Protein AF-0000000069709631 (afdb_homodimer)

Radius of gyration: 25.44 Å; Cα contacts (8 Å, |Δi|>4): 1699; chains: 2; bounding box: 48×80×59 Å

Solvent-accessible surface area (backbone atoms only — not comparable to full-atom values): 30606 Å² total; per-residue (Å²): 88,79,43,69,60,50,71,66,53,38,58,74,42,42,59,79,43,35,34,27,90,60,89,44,51,76,35,47,58,47,75,59,43,66,39,18,32,32,56,48,92,55,56,32,42,28,38,16,43,42,74,40,74,80,54,88,61,63,52,24,42,49,39,53,31,56,21,34,26,36,25,10,28,28,32,19,50,45,40,39,26,36,42,35,40,37,31,21,30,87,48,73,77,49,59,57,54,39,52,39,30,49,34,34,16,54,44,22,40,74,66,56,20,23,48,33,38,47,43,52,30,31,35,65,59,37,88,54,55,34,38,40,29,35,22,31,23,52,18,95,50,79,26,45,30,46,39,45,48,66,62,16,30,32,36,39,29,71,31,44,11,35,39,34,30,17,46,43,30,57,79,37,35,68,60,37,45,74,60,67,52,52,67,68,48,34,55,56,24,40,53,32,64,78,49,32,56,30,53,71,60,27,70,48,37,44,91,62,36,36,10,24,40,50,15,31,76,10,0,44,54,26,33,50,40,28,33,16,58,41,26,61,23,12,34,45,31,42,64,89,46,52,47,64,50,69,49,35,53,53,55,23,59,58,68,74,38,56,49,48,25,18,31,6,36,25,18,41,39,31,24,27,47,62,90,45,46,66,60,38,53,49,44,30,46,75,69,73,38,55,66,36,75,24,34,37,33,34,70,58,57,90,47,31,26,26,50,64,90,47,75,41,79,65,87,56,72,38,53,60,56,63,77,78,101,88,79,44,69,61,51,72,67,54,39,58,74,40,41,61,80,40,34,35,27,90,59,89,45,50,74,36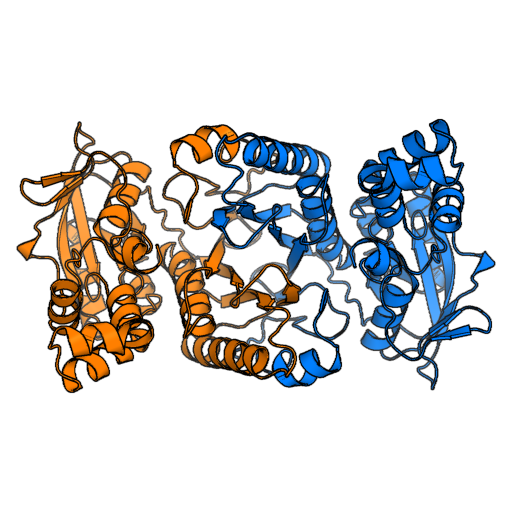,46,57,47,75,60,43,67,39,18,31,31,55,48,90,55,56,31,42,28,39,15,42,44,72,40,74,80,53,86,60,62,51,24,44,49,40,54,32,56,21,35,26,39,25,8,29,27,34,20,50,47,41,40,27,34,42,36,41,39,32,22,29,85,48,75,77,48,58,59,54,39,52,38,30,48,33,34,17,54,45,22,40,75,66,56,20,24,46,33,38,47,44,51,29,32,34,65,58,36,88,53,55,35,38,40,28,34,22,29,23,52,18,95,50,79,26,45,29,46,39,46,47,65,62,17,30,32,35,38,30,70,29,42,12,35,38,33,30,17,46,43,30,57,79,37,34,66,59,38,45,74,59,66,50,51,66,68,48,35,54,57,24,39,54,33,66,78,49,32,56,29,54,71,60,26,72,48,38,45,90,62,34,37,11,24,40,50,16,32,75,9,0,42,53,25,32,52,41,29,34,17,59,41,26,62,24,12,34,44,32,42,64,88,45,52,49,64,52,68,50,35,53,55,56,23,59,59,69,74,39,55,51,46,24,20,32,6,36,25,18,39,38,32,24,26,47,63,92,44,46,66,59,38,54,49,43,30,47,74,70,72,38,55,66,33,75,25,32,36,32,35,69,57,59,91,46,30,26,26,50,65,89,46,72,42,78,65,86,54,73,38,54,60,56,61,78,78,99

Secondary structure (DSSP, 8-state):
--EEPPHHHHHHHTTT--BS--TTEEE-SBTTB-SEEEE-SSSEEEEEEEEE-S-SS-HHHHHHHHHHHHHHTTT-EEEEEEEEEEEETT-TTSHHHHHHHHHHHHHHHHHT-EEEEEEEEEETT-SS-EEEEEEEEEESS---GGG--TTPEEEEES-S-HHHHHHHHHHTHHHHHHTT--HHHHHHHHGGGGG---HHHHHHHTTT-SEEE---TTHHHHHHHHHHHHHTEEEEE-GGGS---HHHHHHHHHTT--GGGS--TT--EEEE-GGGHHHHHHHHHHTT--EEEEEEEEE--S-SEEETTEEE-S----GGGGGT-/--EEPPHHHHHHHTTT--BS--TTEEE-SBTTB-SEEEE-SSSEEEEEEEEE-S-SS-HHHHHHHHHHHHHHTTT-EEEEEEEEEEEETT-TTSHHHHHHHHHHHHHHHHHT-EEEEEEEEEETT-SS-EEEEEEEEEESS---GGG--TTPEEEEES-S-HHHHHHHHHHTHHHHHHTT--HHHHHHHHGGGGG---HHHHHHHTTT-SEEE---TTHHHHHHHHHHHHHTEEEEE-GGGS---HHHHHHHHHTT--GGGS--TT--EEEE-GGGHHHHHHHHHHTT--EEEEEEEEE--S-SEEETTEEE-S----GGGGGT-

InterPro domains:
  IPR010918 PurM-like, C-terminal domain [PF02769] (150-303)
  IPR011854 Carbamoyl dehydratase HypE [PIRSF005644] (3-321)
  IPR011854 Carbamoyl dehydratase HypE [PTHR30303] (3-320)
  IPR016188 PurM-like, N-terminal domain [PF00586] (32-138)
  IPR036676 PurM-like, C-terminal domain superfamily [G3DSA:3.90.650.10] (144-320)
  IPR036676 PurM-like, C-terminal domain superfamily [SSF56042] (145-318)
  IPR036921 PurM-like, N-terminal domain superfamily [G3DSA:3.30.1330.10] (1-141)
  IPR036921 PurM-like, N-terminal domain superfamily [SSF55326] (3-140)

Structure (mmCIF, N/CA/C/O backbone):
data_AF-0000000069709631-model_v1
#
loop_
_entity.id
_entity.type
_entity.pdbx_description
1 polymer 'Thiamine-monophosphate kinase'
#
loop_
_atom_site.group_PDB
_atom_site.id
_atom_site.type_symbol
_atom_site.label_atom_id
_atom_site.label_alt_id
_atom_site.label_comp_id
_atom_site.label_asym_id
_atom_site.label_entity_id
_atom_site.label_seq_id
_atom_site.pdbx_PDB_ins_code
_atom_site.Cartn_x
_atom_site.Cartn_y
_atom_site.Cartn_z
_atom_site.occupancy
_atom_site.B_iso_or_equiv
_atom_site.auth_seq_id
_atom_site.auth_comp_id
_atom_site.auth_asym_id
_atom_site.auth_atom_id
_atom_site.pdbx_PDB_model_num
ATOM 1 N N . MET A 1 1 ? 21.359 -9.172 1.857 1 68.81 1 MET A N 1
ATOM 2 C CA . MET A 1 1 ? 20.234 -10.109 1.767 1 68.81 1 MET A CA 1
ATOM 3 C C . MET A 1 1 ? 19.125 -9.547 0.902 1 68.81 1 MET A C 1
ATOM 5 O O . MET A 1 1 ? 18.906 -8.328 0.87 1 68.81 1 MET A O 1
ATOM 9 N N . ILE A 1 2 ? 18.516 -10.547 0.019 1 76.19 2 ILE A N 1
ATOM 10 C CA . ILE A 1 2 ? 17.438 -10.141 -0.883 1 76.19 2 ILE A CA 1
ATOM 11 C C . ILE A 1 2 ? 16.203 -11.008 -0.634 1 76.19 2 ILE A C 1
ATOM 13 O O . ILE A 1 2 ? 16.312 -12.195 -0.335 1 76.19 2 ILE A O 1
ATOM 17 N N . GLY A 1 3 ? 15.156 -10.289 -0.589 1 77.94 3 GLY A N 1
ATOM 18 C CA . GLY A 1 3 ? 13.922 -11.062 -0.596 1 77.94 3 GLY A CA 1
ATOM 19 C C . GLY A 1 3 ? 13.172 -10.992 0.719 1 77.94 3 GLY A C 1
ATOM 20 O O . GLY A 1 3 ? 13.422 -10.102 1.537 1 77.94 3 GLY A O 1
ATOM 21 N N . LYS A 1 4 ? 12.273 -11.93 0.956 1 85.12 4 LYS A N 1
ATOM 22 C CA . LYS A 1 4 ? 11.312 -11.922 2.059 1 85.12 4 LYS A CA 1
ATOM 23 C C . LYS A 1 4 ? 12.008 -12.18 3.393 1 85.12 4 LYS A C 1
ATOM 25 O O . LYS A 1 4 ? 12.953 -12.969 3.467 1 85.12 4 LYS A O 1
ATOM 30 N N . VAL A 1 5 ? 11.531 -11.484 4.41 1 88.19 5 VAL A N 1
ATOM 31 C CA . VAL A 1 5 ? 11.875 -11.828 5.785 1 88.19 5 VAL A CA 1
ATOM 32 C C . VAL A 1 5 ? 11.5 -13.273 6.07 1 88.19 5 VAL A C 1
ATOM 34 O O . VAL A 1 5 ? 10.461 -13.758 5.602 1 88.19 5 VAL A O 1
ATOM 37 N N . SER A 1 6 ? 12.281 -13.977 6.871 1 87.25 6 SER A N 1
ATOM 38 C CA . SER A 1 6 ? 12.062 -15.398 7.129 1 87.25 6 SER A CA 1
ATOM 39 C C . SER A 1 6 ? 10.75 -15.625 7.875 1 87.25 6 SER A C 1
ATOM 41 O O . SER A 1 6 ? 10.297 -14.75 8.617 1 87.25 6 SER A O 1
ATOM 43 N N . PRO A 1 7 ? 10.18 -16.859 7.676 1 88.56 7 PRO A N 1
ATOM 44 C CA . PRO A 1 7 ? 8.961 -17.188 8.43 1 88.56 7 PRO A CA 1
ATOM 45 C C . PRO A 1 7 ? 9.156 -17.078 9.938 1 88.56 7 PRO A C 1
ATOM 47 O O . PRO A 1 7 ? 8.242 -16.672 10.656 1 88.56 7 PRO A O 1
ATOM 50 N N . GLU A 1 8 ? 10.289 -17.422 10.391 1 89 8 GLU A N 1
ATOM 51 C CA . GLU A 1 8 ? 10.586 -17.344 11.82 1 89 8 GLU A CA 1
ATOM 52 C C . GLU A 1 8 ? 10.562 -15.898 12.305 1 89 8 GLU A C 1
ATOM 54 O O . GLU A 1 8 ? 9.984 -15.594 13.352 1 89 8 GLU A O 1
ATOM 59 N N . ASP A 1 9 ? 11.195 -15.062 11.547 1 90.62 9 ASP A N 1
ATOM 60 C CA . ASP A 1 9 ? 11.219 -13.648 11.906 1 90.62 9 ASP A CA 1
ATOM 61 C C . ASP A 1 9 ? 9.82 -13.039 11.812 1 90.62 9 ASP A C 1
ATOM 63 O O . ASP A 1 9 ? 9.461 -12.188 12.625 1 90.62 9 ASP A O 1
ATOM 67 N N . LEU A 1 10 ? 9.062 -13.43 10.82 1 92.19 10 LEU A N 1
ATOM 68 C CA . LEU A 1 10 ? 7.684 -12.953 10.711 1 92.19 10 LEU A CA 1
ATOM 69 C C . LEU A 1 10 ? 6.875 -13.344 11.938 1 92.19 10 LEU A C 1
ATOM 71 O O . LEU A 1 10 ? 6.156 -12.516 12.508 1 92.19 10 LEU A O 1
ATOM 75 N N . ALA A 1 11 ? 7.008 -14.555 12.32 1 90.69 11 ALA A N 1
ATOM 76 C CA . ALA A 1 11 ? 6.285 -15.055 13.484 1 90.69 11 ALA A CA 1
ATOM 77 C C . ALA A 1 11 ? 6.695 -14.297 14.75 1 90.69 11 ALA A C 1
ATOM 79 O O . ALA A 1 11 ? 5.848 -13.961 15.578 1 90.69 11 ALA A O 1
ATOM 80 N N . ALA A 1 12 ? 7.934 -13.984 14.859 1 90.25 12 ALA A N 1
ATOM 81 C CA . ALA A 1 12 ? 8.492 -13.383 16.062 1 90.25 12 ALA A CA 1
ATOM 82 C C . ALA A 1 12 ? 8.188 -11.891 16.125 1 90.25 12 ALA A C 1
ATOM 84 O O . ALA A 1 12 ? 7.973 -11.336 17.203 1 90.25 12 ALA A O 1
ATOM 85 N N . HIS A 1 13 ? 8.141 -11.273 14.938 1 91.88 13 HIS A N 1
ATOM 86 C CA . HIS A 1 13 ? 8.234 -9.82 14.977 1 91.88 13 HIS A CA 1
ATOM 87 C C . HIS A 1 13 ? 7.055 -9.172 14.266 1 91.88 13 HIS A C 1
ATOM 89 O O . HIS A 1 13 ? 6.855 -7.957 14.359 1 91.88 13 HIS A O 1
ATOM 95 N N . VAL A 1 14 ? 6.25 -9.922 13.562 1 92.88 14 VAL A N 1
ATOM 96 C CA . VAL A 1 14 ? 5.262 -9.281 12.703 1 92.88 14 VAL A CA 1
ATOM 97 C C . VAL A 1 14 ? 3.861 -9.766 13.07 1 92.88 14 VAL A C 1
ATOM 99 O O . VAL A 1 14 ? 2.99 -8.969 13.422 1 92.88 14 VAL A O 1
ATOM 102 N N . PHE A 1 15 ? 3.586 -11.062 13.148 1 92.62 15 PHE A N 1
ATOM 103 C CA . PHE A 1 15 ? 2.248 -11.633 13.242 1 92.62 15 PHE A CA 1
ATOM 104 C C . PHE A 1 15 ? 1.623 -11.336 14.602 1 92.62 15 PHE A C 1
ATOM 106 O O . PHE A 1 15 ? 0.398 -11.297 14.727 1 92.62 15 PHE A O 1
ATOM 113 N N . GLY A 1 16 ? 2.357 -11.062 15.57 1 92 16 GLY A N 1
ATOM 114 C CA . GLY A 1 16 ? 1.838 -10.734 16.891 1 92 16 GLY A CA 1
ATOM 115 C C . GLY A 1 16 ? 1.709 -9.234 17.125 1 92 16 GLY A C 1
ATOM 116 O O . GLY A 1 16 ? 1.274 -8.805 18.203 1 92 16 GLY A O 1
ATOM 117 N N . LYS A 1 17 ? 2.059 -8.438 16.203 1 96.25 17 LYS A N 1
ATOM 118 C CA . LYS A 1 17 ? 2.061 -6.984 16.328 1 96.25 17 LYS A CA 1
ATOM 119 C C . LYS A 1 17 ? 1.151 -6.352 15.273 1 96.25 17 LYS A C 1
ATOM 121 O O . LYS A 1 17 ? 1.63 -5.723 14.328 1 96.25 17 LYS A O 1
ATOM 126 N N . THR A 1 18 ? -0.168 -6.48 15.547 1 97.5 18 THR A N 1
ATOM 127 C CA . THR A 1 18 ? -1.117 -6.09 14.508 1 97.5 18 THR A CA 1
ATOM 128 C C . THR A 1 18 ? -1.997 -4.941 14.984 1 97.5 18 THR A C 1
ATOM 130 O O . THR A 1 18 ? -3.004 -4.617 14.352 1 97.5 18 THR A O 1
ATOM 133 N N . GLY A 1 19 ? -1.64 -4.297 16.094 1 98.44 19 GLY A N 1
ATOM 134 C CA . GLY A 1 19 ? -2.393 -3.146 16.562 1 98.44 19 GLY A CA 1
ATOM 135 C C . GLY A 1 19 ? -3.607 -3.531 17.391 1 98.44 19 GLY A C 1
ATOM 136 O O . GLY A 1 19 ? -3.561 -4.492 18.156 1 98.44 19 GLY A O 1
ATOM 137 N N . ALA A 1 20 ? -4.672 -2.783 17.359 1 98.31 20 ALA A N 1
ATOM 138 C CA . ALA A 1 20 ? -5.883 -2.992 18.156 1 98.31 20 ALA A CA 1
ATOM 139 C C . ALA A 1 20 ? -6.688 -4.176 17.625 1 98.31 20 ALA A C 1
ATOM 141 O O . ALA A 1 20 ? -6.758 -4.395 16.422 1 98.31 20 ALA A O 1
ATOM 142 N N . PRO A 1 21 ? -7.324 -4.941 18.516 1 96.75 21 PRO A N 1
ATOM 143 C CA . PRO A 1 21 ? -8.195 -6.023 18.047 1 96.75 21 PRO A CA 1
ATOM 144 C C . PRO A 1 21 ? -9.422 -5.516 17.297 1 96.75 21 PRO A C 1
ATOM 146 O O . PRO A 1 21 ? -9.922 -4.43 17.594 1 96.75 21 PRO A O 1
ATOM 149 N N . ASP A 1 22 ? -9.836 -6.238 16.375 1 97.75 22 ASP A N 1
ATOM 150 C CA . ASP A 1 22 ? -11.008 -5.902 15.562 1 97.75 22 ASP A CA 1
ATOM 151 C C . ASP A 1 22 ? -11.773 -7.164 15.156 1 97.75 22 ASP A C 1
ATOM 153 O O . ASP A 1 22 ? -11.289 -7.949 14.344 1 97.75 22 ASP A O 1
ATOM 157 N N . ASP A 1 23 ? -12.984 -7.293 15.555 1 97.44 23 ASP A N 1
ATOM 158 C CA . ASP A 1 23 ? -13.797 -8.492 15.336 1 97.44 23 ASP A CA 1
ATOM 159 C C . ASP A 1 23 ? -14.242 -8.602 13.883 1 97.44 23 ASP A C 1
ATOM 161 O O . ASP A 1 23 ? -14.688 -9.656 13.445 1 97.44 23 ASP A O 1
ATOM 165 N N . SER A 1 24 ? -14.125 -7.496 13.164 1 97.75 24 SER A N 1
ATOM 166 C CA . SER A 1 24 ? -14.547 -7.531 11.773 1 97.75 24 SER A CA 1
ATOM 167 C C . SER A 1 24 ? -13.523 -8.242 10.898 1 97.75 24 SER A C 1
ATOM 169 O O . SER A 1 24 ? -13.805 -8.594 9.75 1 97.75 24 SER A O 1
ATOM 171 N N . VAL A 1 25 ? -12.344 -8.461 11.414 1 98.25 25 VAL A N 1
ATOM 172 C CA . VAL A 1 25 ? -11.297 -9.125 10.641 1 98.25 25 VAL A CA 1
ATOM 173 C C . VAL A 1 25 ? -11.531 -10.633 10.641 1 98.25 25 VAL A C 1
ATOM 175 O O . VAL A 1 25 ? -11.375 -11.297 11.664 1 98.25 25 VAL A O 1
ATOM 178 N N . ILE A 1 26 ? -11.906 -11.141 9.484 1 98.06 26 ILE A N 1
ATOM 179 C CA . ILE A 1 26 ? -12.172 -12.562 9.281 1 98.06 26 ILE A CA 1
ATOM 180 C C . ILE A 1 26 ? -10.852 -13.312 9.125 1 98.06 26 ILE A C 1
ATOM 182 O O . ILE A 1 26 ? -10.656 -14.367 9.742 1 98.06 26 ILE A O 1
ATOM 186 N N . GLN A 1 27 ? -9.969 -12.836 8.336 1 97.62 27 GLN A N 1
ATOM 187 C CA . GLN A 1 27 ? -8.625 -13.344 8.086 1 97.62 27 GLN A CA 1
ATOM 188 C C . GLN A 1 27 ? -7.594 -12.219 8.172 1 97.62 27 GLN A C 1
ATOM 190 O O . GLN A 1 27 ? -7.676 -11.234 7.441 1 97.62 27 GLN A O 1
ATOM 195 N N . GLY A 1 28 ? -6.746 -12.273 9.133 1 96.75 28 GLY A N 1
ATOM 196 C CA . GLY A 1 28 ? -5.641 -11.344 9.273 1 96.75 28 GLY A CA 1
ATOM 197 C C . GLY A 1 28 ? -4.297 -11.953 8.914 1 96.75 28 GLY A C 1
ATOM 198 O O . GLY A 1 28 ? -4.238 -12.992 8.258 1 96.75 28 GLY A O 1
ATOM 199 N N . PRO A 1 29 ? -3.238 -11.297 9.281 1 95.75 29 PRO A N 1
ATOM 200 C CA . PRO A 1 29 ? -1.898 -11.773 8.93 1 95.75 29 PRO A CA 1
ATOM 201 C C . PRO A 1 29 ? -1.605 -13.164 9.492 1 95.75 29 PRO A C 1
ATOM 203 O O . PRO A 1 29 ? -1.819 -13.414 10.68 1 95.75 29 PRO A O 1
ATOM 206 N N . ALA A 1 30 ? -1.134 -13.984 8.641 1 94.75 30 ALA A N 1
ATOM 207 C CA . ALA A 1 30 ? -0.712 -15.336 8.992 1 94.75 30 ALA A CA 1
ATOM 208 C C . ALA A 1 30 ? 0.168 -15.938 7.906 1 94.75 30 ALA A C 1
ATOM 210 O O . ALA A 1 30 ? 0.122 -15.508 6.75 1 94.75 30 ALA A O 1
ATOM 211 N N . TYR A 1 31 ? 0.958 -16.953 8.297 1 93.62 31 TYR A N 1
ATOM 212 C CA . TYR A 1 31 ? 1.843 -17.594 7.328 1 93.62 31 TYR A CA 1
ATOM 213 C C . TYR A 1 31 ? 1.046 -18.219 6.191 1 93.62 31 TYR A C 1
ATOM 215 O O . TYR A 1 31 ? 0.095 -18.969 6.426 1 93.62 31 TYR A O 1
ATOM 223 N N . GLY A 1 32 ? 1.373 -17.859 5.016 1 92.62 32 GLY A N 1
ATOM 224 C CA . GLY A 1 32 ? 0.748 -18.406 3.828 1 92.62 32 GLY A CA 1
ATOM 225 C C . GLY A 1 32 ? -0.495 -17.656 3.396 1 92.62 32 GLY A C 1
ATOM 226 O O . GLY A 1 32 ? -0.993 -17.844 2.285 1 92.62 32 GLY A O 1
ATOM 227 N N . GLU A 1 33 ? -1.046 -16.828 4.25 1 94.62 33 GLU A N 1
ATOM 228 C CA . GLU A 1 33 ? -2.227 -16.031 3.928 1 94.62 33 GLU A CA 1
ATOM 229 C C . GLU A 1 33 ? -1.837 -14.711 3.289 1 94.62 33 GLU A C 1
ATOM 231 O O . GLU A 1 33 ? -1.306 -13.82 3.961 1 94.62 33 GLU A O 1
ATOM 236 N N . ASP A 1 34 ? -2.191 -14.508 2.025 1 93.56 34 ASP A N 1
ATOM 237 C CA . ASP A 1 34 ? -1.644 -13.398 1.253 1 93.56 34 ASP A CA 1
ATOM 238 C C . ASP A 1 34 ? -2.668 -12.273 1.103 1 93.56 34 ASP A C 1
ATOM 240 O O . ASP A 1 34 ? -2.412 -11.281 0.419 1 93.56 34 ASP A O 1
ATOM 244 N N . ALA A 1 35 ? -3.844 -12.484 1.613 1 97.56 35 ALA A N 1
ATOM 245 C CA . ALA A 1 35 ? -4.871 -11.445 1.605 1 97.56 35 ALA A CA 1
ATOM 246 C C . ALA A 1 35 ? -5.633 -11.414 2.928 1 97.56 35 ALA A C 1
ATOM 248 O O . ALA A 1 35 ? -5.746 -12.438 3.607 1 97.56 35 ALA A O 1
ATOM 249 N N . ALA A 1 36 ? -6.07 -10.297 3.277 1 98.38 36 ALA A N 1
ATOM 250 C CA . ALA A 1 36 ? -6.953 -10.141 4.43 1 98.38 36 ALA A CA 1
ATOM 251 C C . ALA A 1 36 ? -8.422 -10.18 4.004 1 98.38 36 ALA A C 1
ATOM 253 O O . ALA A 1 36 ? -8.75 -9.836 2.865 1 98.38 36 ALA A O 1
ATOM 254 N N . ALA A 1 37 ? -9.25 -10.625 4.852 1 98.75 37 ALA A N 1
ATOM 255 C CA . ALA A 1 37 ? -10.695 -10.562 4.688 1 98.75 37 ALA A CA 1
ATOM 256 C C . ALA A 1 37 ? -11.352 -9.82 5.852 1 98.75 37 ALA A C 1
ATOM 258 O O . ALA A 1 37 ? -11.086 -10.125 7.02 1 98.75 37 ALA A O 1
ATOM 259 N N . ILE A 1 38 ? -12.148 -8.836 5.551 1 98.81 38 ILE A N 1
ATOM 260 C CA . ILE A 1 38 ? -12.766 -7.961 6.539 1 98.81 38 ILE A CA 1
ATOM 261 C C . ILE A 1 38 ? -14.281 -7.926 6.32 1 98.81 38 ILE A C 1
ATOM 263 O O . ILE A 1 38 ? -14.742 -7.656 5.211 1 98.81 38 ILE A O 1
ATOM 267 N N . ALA A 1 39 ? -15 -8.219 7.383 1 98.31 39 ALA A N 1
ATOM 268 C CA . ALA A 1 39 ? -16.453 -8.023 7.309 1 98.31 39 ALA A CA 1
ATOM 269 C C . ALA A 1 39 ? -16.812 -6.543 7.289 1 98.31 39 ALA A C 1
ATOM 271 O O . ALA A 1 39 ? -16.406 -5.789 8.18 1 98.31 39 ALA A O 1
ATOM 272 N N . VAL A 1 40 ? -17.469 -6.074 6.273 1 97.12 40 VAL A N 1
ATOM 273 C CA . VAL A 1 40 ? -18 -4.719 6.195 1 97.12 40 VAL A CA 1
ATOM 274 C C . VAL A 1 40 ? -19.531 -4.758 6.289 1 97.12 40 VAL A C 1
ATOM 276 O O . VAL A 1 40 ? -20.125 -5.836 6.352 1 97.12 40 VAL A O 1
ATOM 279 N N . PRO A 1 41 ? -20.188 -3.596 6.379 1 94.31 41 PRO A N 1
ATOM 280 C CA . PRO A 1 41 ? -21.625 -3.623 6.676 1 94.31 41 PRO A CA 1
ATOM 281 C C . PRO A 1 41 ? -22.406 -4.566 5.762 1 94.31 41 PRO A C 1
ATOM 283 O O . PRO A 1 41 ? -23.312 -5.27 6.215 1 94.31 41 PRO A O 1
ATOM 286 N N . GLU A 1 42 ? -22.094 -4.586 4.461 1 94.81 42 GLU A N 1
ATOM 287 C CA . GLU A 1 42 ? -22.672 -5.559 3.535 1 94.81 42 GLU A CA 1
ATOM 288 C C . GLU A 1 42 ? -21.578 -6.219 2.689 1 94.81 42 GLU A C 1
ATOM 290 O O . GLU A 1 42 ? -21.109 -5.629 1.721 1 94.81 42 GLU A O 1
ATOM 295 N N . GLY A 1 43 ? -21.219 -7.461 3.104 1 95.5 43 GLY A N 1
ATOM 296 C CA . GLY A 1 43 ? -20.266 -8.227 2.32 1 95.5 43 GLY A CA 1
ATOM 297 C C . GLY A 1 43 ? -18.922 -8.375 3 1 95.5 43 GLY A C 1
ATOM 298 O O . GLY A 1 43 ? -18.781 -8.078 4.188 1 95.5 43 GLY A O 1
ATOM 299 N N . THR A 1 44 ? -17.953 -8.977 2.266 1 98.38 44 THR A N 1
ATOM 300 C CA . THR A 1 44 ? -16.578 -9.211 2.719 1 98.38 44 THR A CA 1
ATOM 301 C C . THR A 1 44 ? -15.586 -8.492 1.818 1 98.38 44 THR A C 1
ATOM 303 O O . THR A 1 44 ? -15.531 -8.742 0.612 1 98.38 44 THR A O 1
ATOM 306 N N . LEU A 1 45 ? -14.875 -7.52 2.412 1 98.81 45 LEU A N 1
ATOM 307 C CA . LEU A 1 45 ? -13.797 -6.832 1.719 1 98.81 45 LEU A CA 1
ATOM 308 C C . LEU A 1 45 ? -12.5 -7.629 1.809 1 98.81 45 LEU A C 1
ATOM 310 O O . LEU A 1 45 ? -12.07 -8 2.902 1 98.81 45 LEU A O 1
ATOM 314 N N . VAL A 1 46 ? -11.906 -7.957 0.685 1 98.88 46 VAL A N 1
ATOM 315 C CA . VAL A 1 46 ? -10.617 -8.633 0.626 1 98.88 46 VAL A CA 1
ATOM 316 C C . VAL A 1 46 ? -9.539 -7.652 0.184 1 98.88 46 VAL A C 1
ATOM 318 O O . VAL A 1 46 ? -9.75 -6.863 -0.74 1 98.88 46 VAL A O 1
ATOM 321 N N . VAL A 1 47 ? -8.375 -7.672 0.858 1 98.81 47 VAL A N 1
ATOM 322 C CA . VAL A 1 47 ? -7.312 -6.707 0.59 1 98.81 47 VAL A CA 1
ATOM 323 C C . VAL A 1 47 ? -5.969 -7.426 0.524 1 98.81 47 VAL A C 1
ATOM 325 O O . VAL A 1 47 ? -5.684 -8.305 1.345 1 98.81 47 VAL A O 1
ATOM 328 N N . ASN A 1 48 ? -5.184 -7.07 -0.463 1 98.31 48 ASN A N 1
ATOM 329 C CA . ASN A 1 48 ? -3.807 -7.539 -0.591 1 98.31 48 ASN A CA 1
ATOM 330 C C . ASN A 1 48 ? -2.848 -6.391 -0.887 1 98.31 48 ASN A C 1
ATOM 332 O O . ASN A 1 48 ? -3.195 -5.457 -1.613 1 98.31 48 ASN A O 1
ATOM 336 N N . SER A 1 49 ? -1.671 -6.434 -0.325 1 97.88 49 SER A N 1
ATOM 337 C CA . SER A 1 49 ? -0.581 -5.547 -0.719 1 97.88 49 SER A CA 1
ATOM 338 C C . SER A 1 49 ? 0.674 -6.336 -1.073 1 97.88 49 SER A C 1
ATOM 340 O O . SER A 1 49 ? 1.064 -7.25 -0.344 1 97.88 49 SER A O 1
ATOM 342 N N . ASP A 1 50 ? 1.25 -6.004 -2.197 1 96.19 50 ASP A N 1
ATOM 343 C CA . ASP A 1 50 ? 2.453 -6.695 -2.652 1 96.19 50 ASP A CA 1
ATOM 344 C C . ASP A 1 50 ? 3.422 -5.727 -3.326 1 96.19 50 ASP A C 1
ATOM 346 O O . ASP A 1 50 ? 3 -4.816 -4.047 1 96.19 50 ASP A O 1
ATOM 350 N N . PRO A 1 51 ? 4.711 -5.957 -3.133 1 95.44 51 PRO A N 1
ATOM 351 C CA . PRO A 1 51 ? 5.719 -5.145 -3.816 1 95.44 51 PRO A CA 1
ATOM 352 C C . PRO A 1 51 ? 6.191 -5.77 -5.129 1 95.44 51 PRO A C 1
ATOM 354 O O . PRO A 1 51 ? 5.973 -6.961 -5.359 1 95.44 51 PRO A O 1
ATOM 357 N N . ILE A 1 52 ? 6.727 -4.992 -6.004 1 93.94 52 ILE A N 1
ATOM 358 C CA . ILE A 1 52 ? 7.562 -5.379 -7.137 1 93.94 52 ILE A CA 1
ATOM 359 C C . ILE A 1 52 ? 8.922 -4.699 -7.031 1 93.94 52 ILE A C 1
ATOM 361 O O . ILE A 1 52 ? 9.062 -3.518 -7.355 1 93.94 52 ILE A O 1
ATOM 365 N N . SER A 1 53 ? 9.938 -5.449 -6.625 1 87.12 53 SER A N 1
ATOM 366 C CA . SER A 1 53 ? 11.195 -4.809 -6.25 1 87.12 53 SER A CA 1
ATOM 367 C C . SER A 1 53 ? 12.352 -5.348 -7.078 1 87.12 53 SER A C 1
ATOM 369 O O . SER A 1 53 ? 13.422 -4.734 -7.133 1 87.12 53 SER A O 1
ATOM 371 N N . LEU A 1 54 ? 12.156 -6.48 -7.801 1 80.12 54 LEU A N 1
ATOM 372 C CA . LEU A 1 54 ? 13.297 -7.121 -8.438 1 80.12 54 LEU A CA 1
ATOM 373 C C . LEU A 1 54 ? 13.195 -7.035 -9.953 1 80.12 54 LEU A C 1
ATOM 375 O O . LEU A 1 54 ? 14.18 -7.262 -10.664 1 80.12 54 LEU A O 1
ATOM 379 N N . ALA A 1 55 ? 12.047 -6.688 -10.414 1 81.25 55 ALA A N 1
ATOM 380 C CA . ALA A 1 55 ? 11.828 -6.668 -11.859 1 81.25 55 ALA A CA 1
ATOM 381 C C . ALA A 1 55 ? 12.57 -5.508 -12.516 1 81.25 55 ALA A C 1
ATOM 383 O O . ALA A 1 55 ? 12.57 -4.391 -11.992 1 81.25 55 ALA A O 1
ATOM 384 N N . VAL A 1 56 ? 13.148 -5.785 -13.609 1 82.81 56 VAL A N 1
ATOM 385 C CA . VAL A 1 56 ? 13.828 -4.758 -14.391 1 82.81 56 VAL A CA 1
ATOM 386 C C . VAL A 1 56 ? 12.859 -4.176 -15.422 1 82.81 56 VAL A C 1
ATOM 388 O O . VAL A 1 56 ? 12.805 -2.957 -15.609 1 82.81 56 VAL A O 1
ATOM 391 N N . GLY A 1 57 ? 12.188 -5.086 -16.016 1 89.75 57 GLY A N 1
ATOM 392 C CA . GLY A 1 57 ? 11.172 -4.688 -16.984 1 89.75 57 GLY A CA 1
ATOM 393 C C . GLY A 1 57 ? 9.773 -5.129 -16.594 1 89.75 57 GLY A C 1
ATOM 394 O O . GLY A 1 57 ? 9.602 -5.953 -15.688 1 89.75 57 GLY A O 1
ATOM 395 N N . HIS A 1 58 ? 8.727 -4.508 -17.141 1 95.62 58 HIS A N 1
ATOM 396 C CA . HIS A 1 58 ? 7.32 -4.887 -17.016 1 95.62 58 HIS A CA 1
ATOM 397 C C . HIS A 1 58 ? 6.844 -4.734 -15.57 1 95.62 58 HIS A C 1
ATOM 399 O O . HIS A 1 58 ? 6.023 -5.523 -15.094 1 95.62 58 HIS A O 1
ATOM 405 N N . VAL A 1 59 ? 7.426 -3.805 -14.859 1 96 59 VAL A N 1
ATOM 406 C CA . VAL A 1 59 ? 7.164 -3.654 -13.43 1 96 59 VAL A CA 1
ATOM 407 C C . VAL A 1 59 ? 5.688 -3.336 -13.211 1 96 59 VAL A C 1
ATOM 409 O O . VAL A 1 59 ? 5.066 -3.861 -12.281 1 96 59 VAL A O 1
ATOM 412 N N . GLY A 1 60 ? 5.102 -2.514 -14.078 1 97.69 60 GLY A N 1
ATOM 413 C CA . GLY A 1 60 ? 3.688 -2.193 -13.969 1 97.69 60 GLY A CA 1
ATOM 414 C C . GLY A 1 60 ? 2.785 -3.377 -14.258 1 97.69 60 GLY A C 1
ATOM 415 O O . GLY A 1 60 ? 1.81 -3.611 -13.547 1 97.69 60 GLY A O 1
ATOM 416 N N . THR A 1 61 ? 3.139 -4.152 -15.289 1 98.06 61 THR A N 1
ATOM 417 C CA . THR A 1 61 ? 2.381 -5.336 -15.68 1 98.06 61 THR A CA 1
ATOM 418 C C . THR A 1 61 ? 2.385 -6.375 -14.562 1 98.06 61 THR A C 1
ATOM 420 O O . THR A 1 61 ? 1.336 -6.918 -14.211 1 98.06 61 THR A O 1
ATOM 423 N N . LEU A 1 62 ? 3.543 -6.605 -14.055 1 97.69 62 LEU A N 1
ATOM 424 C CA . LEU A 1 62 ? 3.68 -7.559 -12.961 1 97.69 62 LEU A CA 1
ATOM 425 C C . LEU A 1 62 ? 2.914 -7.086 -11.734 1 97.69 62 LEU A C 1
ATOM 427 O O . LEU A 1 62 ? 2.215 -7.875 -11.094 1 97.69 62 LEU A O 1
ATOM 431 N N . GLY A 1 63 ? 3.045 -5.848 -11.445 1 97.88 63 GLY A N 1
ATOM 432 C CA . GLY A 1 63 ? 2.426 -5.293 -10.25 1 97.88 63 GLY A CA 1
ATOM 433 C C . GLY A 1 63 ? 0.921 -5.484 -10.219 1 97.88 63 GLY A C 1
ATOM 434 O O . GLY A 1 63 ? 0.377 -6.004 -9.242 1 97.88 63 GLY A O 1
ATOM 435 N N . ILE A 1 64 ? 0.223 -5.082 -11.305 1 98.62 64 ILE A N 1
ATOM 436 C CA . ILE A 1 64 ? -1.229 -5.195 -11.375 1 98.62 64 ILE A CA 1
ATOM 437 C C . ILE A 1 64 ? -1.638 -6.664 -11.25 1 98.62 64 ILE A C 1
ATOM 439 O O . ILE A 1 64 ? -2.514 -7.004 -10.453 1 98.62 64 ILE A O 1
ATOM 443 N N . ASN A 1 65 ? -0.979 -7.496 -11.961 1 98.44 65 ASN A N 1
ATOM 444 C CA . ASN A 1 65 ? -1.375 -8.898 -11.984 1 98.44 65 ASN A CA 1
ATOM 445 C C . ASN A 1 65 ? -1.171 -9.562 -10.625 1 98.44 65 ASN A C 1
ATOM 447 O O . ASN A 1 65 ? -2.064 -10.242 -10.125 1 98.44 65 ASN A O 1
ATOM 451 N N . VAL A 1 66 ? -0.034 -9.375 -10.039 1 97.25 66 VAL A N 1
ATOM 452 C CA . VAL A 1 66 ? 0.3 -10.062 -8.789 1 97.25 66 VAL A CA 1
ATOM 453 C C . VAL A 1 66 ? -0.664 -9.625 -7.688 1 97.25 66 VAL A C 1
ATOM 455 O O . VAL A 1 66 ? -1.193 -10.461 -6.953 1 97.25 66 VAL A O 1
ATOM 458 N N . ALA A 1 67 ? -0.909 -8.367 -7.574 1 98 67 ALA A N 1
ATOM 459 C CA . ALA A 1 67 ? -1.822 -7.863 -6.555 1 98 67 ALA A CA 1
ATOM 460 C C . ALA A 1 67 ? -3.24 -8.375 -6.781 1 98 67 ALA A C 1
ATOM 462 O O . ALA A 1 67 ? -3.91 -8.805 -5.836 1 98 67 ALA A O 1
ATOM 463 N N . CYS A 1 68 ? -3.701 -8.336 -7.984 1 98.69 68 CYS A N 1
ATOM 464 C CA . CYS A 1 68 ? -5.047 -8.805 -8.312 1 98.69 68 CYS A CA 1
ATOM 465 C C . CYS A 1 68 ? -5.176 -10.305 -8.078 1 98.69 68 CYS A C 1
ATOM 467 O O . CYS A 1 68 ? -6.223 -10.781 -7.633 1 98.69 68 CYS A O 1
ATOM 469 N N . ASN A 1 69 ? -4.098 -11.055 -8.406 1 98.75 69 ASN A N 1
ATOM 470 C CA . ASN A 1 69 ? -4.133 -12.508 -8.258 1 98.75 69 ASN A CA 1
ATOM 471 C C . ASN A 1 69 ? -4.395 -12.922 -6.816 1 98.75 69 ASN A C 1
ATOM 473 O O . ASN A 1 69 ? -5.145 -13.867 -6.562 1 98.75 69 ASN A O 1
ATOM 477 N N . ASP A 1 70 ? -3.791 -12.297 -5.906 1 98.31 70 ASP A N 1
ATOM 478 C CA . ASP A 1 70 ? -3.969 -12.633 -4.496 1 98.31 70 ASP A CA 1
ATOM 479 C C . ASP A 1 70 ? -5.414 -12.406 -4.055 1 98.31 70 ASP A C 1
ATOM 481 O O . ASP A 1 70 ? -5.961 -13.188 -3.271 1 98.31 70 ASP A O 1
ATOM 485 N N . VAL A 1 71 ? -6.027 -11.32 -4.488 1 98.75 71 VAL A N 1
ATOM 486 C CA . VAL A 1 71 ? -7.422 -11.031 -4.172 1 98.75 71 VAL A CA 1
ATOM 487 C C . VAL A 1 71 ? -8.328 -12.078 -4.82 1 98.75 71 VAL A C 1
ATOM 489 O O . VAL A 1 71 ? -9.227 -12.617 -4.176 1 98.75 71 VAL A O 1
ATOM 492 N N . ALA A 1 72 ? -8.031 -12.398 -6.074 1 98.81 72 ALA A N 1
ATOM 493 C CA . ALA A 1 72 ? -8.805 -13.414 -6.789 1 98.81 72 ALA A CA 1
ATOM 494 C C . ALA A 1 72 ? -8.664 -14.781 -6.125 1 98.81 72 ALA A C 1
ATOM 496 O O . ALA A 1 72 ? -9.648 -15.508 -5.973 1 98.81 72 ALA A O 1
ATOM 497 N N . ALA A 1 73 ? -7.445 -15.141 -5.703 1 98.75 73 ALA A N 1
ATOM 498 C CA . ALA A 1 73 ? -7.164 -16.438 -5.086 1 98.75 73 ALA A CA 1
ATOM 499 C C . ALA A 1 73 ? -7.863 -16.562 -3.732 1 98.75 73 ALA A C 1
ATOM 501 O O . ALA A 1 73 ? -7.879 -17.641 -3.133 1 98.75 73 ALA A O 1
ATOM 502 N N . SER A 1 74 ? -8.477 -15.469 -3.279 1 98.5 74 SER A N 1
ATOM 503 C CA . SER A 1 74 ? -9.227 -15.484 -2.029 1 98.5 74 SER A CA 1
ATOM 504 C C . SER A 1 74 ? -10.734 -15.523 -2.289 1 98.5 74 SER A C 1
ATOM 506 O O . SER A 1 74 ? -11.531 -15.398 -1.358 1 98.5 74 SER A O 1
ATOM 508 N N . GLY A 1 75 ? -11.094 -15.625 -3.533 1 98.5 75 GLY A N 1
ATOM 509 C CA . GLY A 1 75 ? -12.5 -15.742 -3.906 1 98.5 75 GLY A CA 1
ATOM 510 C C . GLY A 1 75 ? -13.148 -14.406 -4.199 1 98.5 75 GLY A C 1
ATOM 511 O O . GLY A 1 75 ? -14.352 -14.344 -4.488 1 98.5 75 GLY A O 1
ATOM 512 N N . ALA A 1 76 ? -12.43 -13.305 -4.18 1 98.75 76 ALA A N 1
ATOM 513 C CA . ALA A 1 76 ? -12.984 -11.969 -4.387 1 98.75 76 ALA A CA 1
ATOM 514 C C . ALA A 1 76 ? -12.82 -11.523 -5.836 1 98.75 76 ALA A C 1
ATOM 516 O O . ALA A 1 76 ? -12.047 -12.117 -6.594 1 98.75 76 ALA A O 1
ATOM 517 N N . GLU A 1 77 ? -13.586 -10.562 -6.234 1 98.56 77 GLU A N 1
ATOM 518 C CA . GLU A 1 77 ? -13.422 -9.883 -7.52 1 98.56 77 GLU A CA 1
ATOM 519 C C . GLU A 1 77 ? -12.508 -8.672 -7.387 1 98.56 77 GLU A C 1
ATOM 521 O O . GLU A 1 77 ? -12.914 -7.629 -6.867 1 98.56 77 GLU A O 1
ATOM 526 N N . PRO A 1 78 ? -11.242 -8.82 -7.863 1 98.81 78 PRO A N 1
ATOM 527 C CA . PRO A 1 78 ? -10.414 -7.617 -7.816 1 98.81 78 PRO A CA 1
ATOM 528 C C . PRO A 1 78 ? -11.078 -6.414 -8.484 1 98.81 78 PRO A C 1
ATOM 530 O O . PRO A 1 78 ? -11.656 -6.547 -9.57 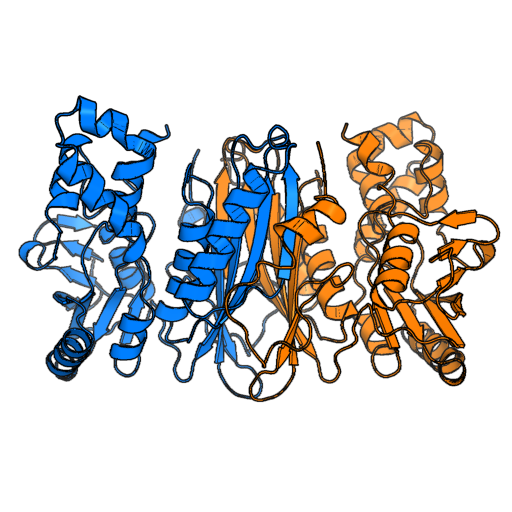1 98.81 78 PRO A O 1
ATOM 533 N N . ALA A 1 79 ? -10.977 -5.215 -7.871 1 98.88 79 ALA A N 1
ATOM 534 C CA . ALA A 1 79 ? -11.727 -4.094 -8.422 1 98.88 79 ALA A CA 1
ATOM 535 C C . ALA A 1 79 ? -10.93 -2.797 -8.336 1 98.88 79 ALA A C 1
ATOM 537 O O . ALA A 1 79 ? -10.914 -2.008 -9.289 1 98.88 79 ALA A O 1
ATOM 538 N N . TRP A 1 80 ? -10.297 -2.516 -7.211 1 98.88 80 TRP A N 1
ATOM 539 C CA . TRP A 1 80 ? -9.68 -1.219 -6.953 1 98.88 80 TRP A CA 1
ATOM 540 C C . TRP A 1 80 ? -8.227 -1.381 -6.516 1 98.88 80 TRP A C 1
ATOM 542 O O . TRP A 1 80 ? -7.902 -2.295 -5.754 1 98.88 80 TRP A O 1
ATOM 552 N N . LEU A 1 81 ? -7.34 -0.507 -7.027 1 98.88 81 LEU A N 1
ATOM 553 C CA . LEU A 1 81 ? -5.938 -0.566 -6.637 1 98.88 81 LEU A CA 1
ATOM 554 C C . LEU A 1 81 ? -5.43 0.812 -6.227 1 98.88 81 LEU A C 1
ATOM 556 O O . LEU A 1 81 ? -5.836 1.824 -6.797 1 98.88 81 LEU A O 1
ATOM 560 N N . THR A 1 82 ? -4.59 0.842 -5.199 1 98.75 82 THR A N 1
ATOM 561 C CA . THR A 1 82 ? -3.674 1.962 -5.016 1 98.75 82 THR A CA 1
ATOM 562 C C . THR A 1 82 ? -2.256 1.571 -5.422 1 98.75 82 THR A C 1
ATOM 564 O O . THR A 1 82 ? -1.845 0.424 -5.23 1 98.75 82 THR A O 1
ATOM 567 N N . VAL A 1 83 ? -1.504 2.555 -5.969 1 98.38 83 VAL A N 1
ATOM 568 C CA . VAL A 1 83 ? -0.166 2.254 -6.469 1 98.38 83 VAL A CA 1
ATOM 569 C C . VAL A 1 83 ? 0.833 3.266 -5.91 1 98.38 83 VAL A C 1
ATOM 571 O O . VAL A 1 83 ? 0.667 4.473 -6.086 1 98.38 83 VAL A O 1
ATOM 574 N N . MET A 1 84 ? 1.837 2.758 -5.262 1 97.69 84 MET A N 1
ATOM 575 C CA . MET A 1 84 ? 3.006 3.541 -4.867 1 97.69 84 MET A CA 1
ATOM 576 C C . MET A 1 84 ? 4.152 3.34 -5.852 1 97.69 84 MET A C 1
ATOM 578 O O . MET A 1 84 ? 4.602 2.215 -6.066 1 97.69 84 MET A O 1
ATOM 582 N N . ILE A 1 85 ? 4.609 4.445 -6.406 1 96.69 85 ILE A N 1
ATOM 583 C CA . ILE A 1 85 ? 5.699 4.383 -7.375 1 96.69 85 ILE A CA 1
ATOM 584 C C . ILE A 1 85 ? 6.93 5.09 -6.816 1 96.69 85 ILE A C 1
ATOM 586 O O . ILE A 1 85 ? 6.906 6.305 -6.59 1 96.69 85 ILE A O 1
ATOM 590 N N . PHE A 1 86 ? 7.977 4.352 -6.582 1 94.88 86 PHE A N 1
ATOM 591 C CA . PHE A 1 86 ? 9.273 4.906 -6.223 1 94.88 86 PHE A CA 1
ATOM 592 C C . PHE A 1 86 ? 10.234 4.863 -7.406 1 94.88 86 PHE A C 1
ATOM 594 O O . PHE A 1 86 ? 10.547 3.787 -7.922 1 94.88 86 PHE A O 1
ATOM 601 N N . LEU A 1 87 ? 10.672 6.02 -7.785 1 94 87 LEU A N 1
ATOM 602 C CA . LEU A 1 87 ? 11.531 6.148 -8.961 1 94 87 LEU A CA 1
ATOM 603 C C . LEU A 1 87 ? 12.961 6.469 -8.555 1 94 87 LEU A C 1
ATOM 605 O O . LEU A 1 87 ? 13.195 7.184 -7.578 1 94 87 LEU A O 1
ATOM 609 N N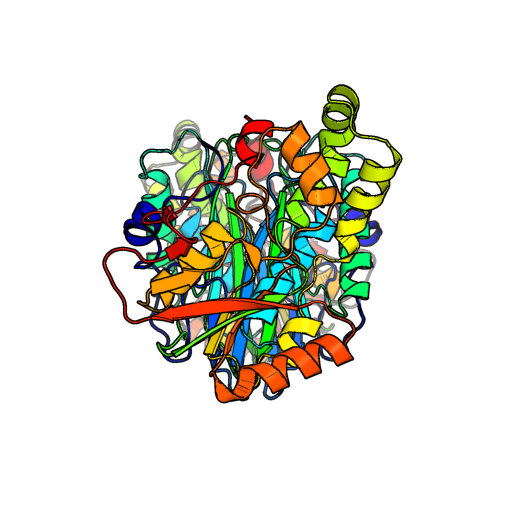 . PRO A 1 88 ? 13.922 5.914 -9.359 1 90.06 88 PRO A N 1
ATOM 610 C CA . PRO A 1 88 ? 15.289 6.391 -9.141 1 90.06 88 PRO A CA 1
ATOM 611 C C . PRO A 1 88 ? 15.461 7.871 -9.469 1 90.06 88 PRO A C 1
ATOM 613 O O . PRO A 1 88 ? 14.75 8.406 -10.328 1 90.06 88 PRO A O 1
ATOM 616 N N . ALA A 1 89 ? 16.438 8.484 -8.781 1 82.06 89 ALA A N 1
ATOM 617 C CA . ALA A 1 89 ? 16.688 9.906 -8.977 1 82.06 89 ALA A CA 1
ATOM 618 C C . ALA A 1 89 ? 17.188 10.18 -10.398 1 82.06 89 ALA A C 1
ATOM 620 O O . ALA A 1 89 ? 16.984 11.273 -10.93 1 82.06 89 ALA A O 1
ATOM 621 N N . SER A 1 90 ? 17.812 9.297 -10.977 1 78.25 90 SER A N 1
ATOM 622 C CA . SER A 1 90 ? 18.375 9.438 -12.312 1 78.25 90 SER A CA 1
ATOM 623 C C . SER A 1 90 ? 17.281 9.453 -13.375 1 78.25 90 SER A C 1
ATOM 625 O O . SER A 1 90 ? 17.516 9.859 -14.516 1 78.25 90 SER A O 1
ATOM 627 N N . ALA A 1 91 ? 16.078 9.039 -13.031 1 66.81 91 ALA A N 1
ATOM 628 C CA . ALA A 1 91 ? 14.938 8.961 -13.938 1 66.81 91 ALA A CA 1
ATOM 629 C C . ALA A 1 91 ? 14.242 10.312 -14.07 1 66.81 91 ALA A C 1
ATOM 631 O O . ALA A 1 91 ? 13.016 10.375 -14.195 1 66.81 91 ALA A O 1
ATOM 632 N N . ASP A 1 92 ? 14.883 11.359 -14.234 1 63.94 92 ASP A N 1
ATOM 633 C CA . ASP A 1 92 ? 14.312 12.695 -14.07 1 63.94 92 ASP A CA 1
ATOM 634 C C . ASP A 1 92 ? 13.703 13.195 -15.375 1 63.94 92 ASP A C 1
ATOM 636 O O . ASP A 1 92 ? 13.156 14.305 -15.43 1 63.94 92 ASP A O 1
ATOM 640 N N . ASP A 1 93 ? 13.656 12.375 -16.344 1 76.31 93 ASP A N 1
ATOM 641 C CA . ASP A 1 93 ? 13.109 12.953 -17.562 1 76.31 93 ASP A CA 1
ATOM 642 C C . ASP A 1 93 ? 11.672 12.484 -17.797 1 76.31 93 ASP A C 1
ATOM 644 O O . ASP A 1 93 ? 11.125 12.648 -18.891 1 76.31 93 ASP A O 1
ATOM 648 N N . GLY A 1 94 ? 11.141 11.883 -16.922 1 83.69 94 GLY A N 1
ATOM 649 C CA . GLY A 1 94 ? 9.742 11.484 -17.016 1 83.69 94 GLY A CA 1
ATOM 650 C C . GLY A 1 94 ? 9.531 10.219 -17.828 1 83.69 94 GLY A C 1
ATOM 651 O O . GLY A 1 94 ? 8.438 9.664 -17.844 1 83.69 94 GLY A O 1
ATOM 652 N N . ARG A 1 95 ? 10.516 9.648 -18.547 1 89.62 95 ARG A N 1
ATOM 653 C CA . ARG A 1 95 ? 10.375 8.492 -19.422 1 89.62 95 ARG A CA 1
ATOM 654 C C . ARG A 1 95 ? 10.055 7.23 -18.625 1 89.62 95 ARG A C 1
ATOM 656 O O . ARG A 1 95 ? 9.188 6.449 -19.016 1 89.62 95 ARG A O 1
ATOM 663 N N . VAL A 1 96 ? 10.773 7.094 -17.484 1 92.5 96 VAL A N 1
ATOM 664 C CA . VAL A 1 96 ? 10.555 5.906 -16.656 1 92.5 96 VAL A CA 1
ATOM 665 C C . VAL A 1 96 ? 9.156 5.945 -16.062 1 92.5 96 VAL A C 1
ATOM 667 O O . VAL A 1 96 ? 8.438 4.938 -16.062 1 92.5 96 VAL A O 1
ATOM 670 N N . LEU A 1 97 ? 8.766 7.133 -15.562 1 94.5 97 LEU A N 1
ATOM 671 C CA . LEU A 1 97 ? 7.426 7.289 -15.008 1 94.5 97 LEU A CA 1
ATOM 672 C C . LEU A 1 97 ? 6.367 6.977 -16.062 1 94.5 97 LEU A C 1
ATOM 674 O O . LEU A 1 97 ? 5.41 6.254 -15.789 1 94.5 97 LEU A O 1
ATOM 678 N N . GLU A 1 98 ? 6.531 7.48 -17.234 1 95 98 GLU A N 1
ATOM 679 C CA . GLU A 1 98 ? 5.602 7.242 -18.328 1 95 98 GLU A CA 1
ATOM 680 C C . GLU A 1 98 ? 5.504 5.758 -18.672 1 95 98 GLU A C 1
ATOM 682 O O . GLU A 1 98 ? 4.41 5.23 -18.859 1 95 98 GLU A O 1
ATOM 687 N N . GLU A 1 99 ? 6.625 5.125 -18.75 1 95.19 99 GLU A N 1
ATOM 688 C CA . GLU A 1 99 ? 6.652 3.699 -19.062 1 95.19 99 GLU A CA 1
ATOM 689 C C . GLU A 1 99 ? 5.906 2.891 -18.016 1 95.19 99 GLU A C 1
ATOM 691 O O . GLU A 1 99 ? 5.082 2.037 -18.344 1 95.19 99 GLU A O 1
ATOM 696 N N . VAL A 1 100 ? 6.223 3.158 -16.766 1 96.38 100 VAL A N 1
ATOM 697 C CA . VAL A 1 100 ? 5.617 2.43 -15.656 1 96.38 100 VAL A CA 1
ATOM 698 C C . VAL A 1 100 ? 4.109 2.67 -15.641 1 96.38 100 VAL A C 1
ATOM 700 O O . VAL A 1 100 ? 3.326 1.723 -15.555 1 96.38 100 VAL A O 1
ATOM 703 N N . THR A 1 101 ? 3.693 3.912 -15.773 1 97.62 101 THR A N 1
ATOM 704 C CA . THR A 1 101 ? 2.275 4.238 -15.672 1 97.62 101 THR A CA 1
ATOM 705 C C . THR A 1 101 ? 1.509 3.721 -16.875 1 97.62 101 THR A C 1
ATOM 707 O O . THR A 1 101 ? 0.336 3.357 -16.766 1 97.62 101 THR A O 1
ATOM 710 N N . THR A 1 102 ? 2.111 3.682 -18.031 1 98.06 102 THR A N 1
ATOM 711 C CA . THR A 1 102 ? 1.482 3.088 -19.203 1 98.06 102 THR A CA 1
ATOM 712 C C . THR A 1 102 ? 1.229 1.6 -18.984 1 98.06 102 THR A C 1
ATOM 714 O O . THR A 1 102 ? 0.138 1.102 -19.266 1 98.06 102 THR A O 1
ATOM 717 N N . GLN A 1 103 ? 2.246 0.891 -18.5 1 98 103 GLN A N 1
ATOM 718 C CA . GLN A 1 103 ? 2.094 -0.525 -18.172 1 98 103 GLN A CA 1
ATOM 719 C C . GLN A 1 103 ? 0.96 -0.745 -17.172 1 98 103 GLN A C 1
ATOM 721 O O . GLN A 1 103 ? 0.132 -1.64 -17.359 1 98 103 GLN A O 1
ATOM 726 N N . LEU A 1 104 ? 0.964 0.09 -16.109 1 98.56 104 LEU A N 1
ATOM 727 C CA . LEU A 1 104 ? -0.076 0.001 -15.094 1 98.56 104 LEU A CA 1
ATOM 728 C C . LEU A 1 104 ? -1.457 0.205 -15.711 1 98.56 104 LEU A C 1
ATOM 730 O O . LEU A 1 104 ? -2.367 -0.593 -15.477 1 98.56 104 LEU A O 1
ATOM 734 N N . HIS A 1 105 ? -1.601 1.202 -16.484 1 98.69 105 HIS A N 1
ATOM 735 C CA . HIS A 1 105 ? -2.863 1.599 -17.094 1 98.69 105 HIS A CA 1
ATOM 736 C C . HIS A 1 105 ? -3.391 0.51 -18.016 1 98.69 105 HIS A C 1
ATOM 738 O O . HIS A 1 105 ? -4.535 0.07 -17.875 1 98.69 105 HIS A O 1
ATOM 744 N N . GLU A 1 106 ? -2.621 0.073 -18.922 1 98.56 106 GLU A N 1
ATOM 745 C CA . GLU A 1 106 ? -3.027 -0.912 -19.922 1 98.56 106 GLU A CA 1
ATOM 746 C C . GLU A 1 106 ? -3.373 -2.248 -19.266 1 98.56 106 GLU A C 1
ATOM 748 O O . GLU A 1 106 ? -4.355 -2.891 -19.641 1 98.56 106 GLU A O 1
ATOM 753 N N . THR A 1 107 ? -2.529 -2.684 -18.328 1 98.69 107 THR A N 1
ATOM 754 C CA . THR A 1 107 ? -2.801 -3.941 -17.641 1 98.69 107 THR A CA 1
ATOM 755 C C . THR A 1 107 ? -4.078 -3.842 -16.812 1 98.69 107 THR A C 1
ATOM 757 O O . THR A 1 107 ? -4.859 -4.793 -16.75 1 98.69 107 THR A O 1
ATOM 760 N N . ALA A 1 108 ? -4.27 -2.705 -16.156 1 98.81 108 ALA A N 1
ATOM 761 C CA . ALA A 1 108 ? -5.484 -2.494 -15.383 1 98.81 108 ALA A CA 1
ATOM 762 C C . ALA A 1 108 ? -6.727 -2.553 -16.266 1 98.81 108 ALA A C 1
ATOM 764 O O . ALA A 1 108 ? -7.754 -3.107 -15.867 1 98.81 108 ALA A O 1
ATOM 765 N N . ILE A 1 109 ? -6.684 -1.982 -17.438 1 98.62 109 ILE A N 1
ATOM 766 C CA . ILE A 1 109 ? -7.781 -2.072 -18.391 1 98.62 109 ILE A CA 1
ATOM 767 C C . ILE A 1 109 ? -8.047 -3.537 -18.734 1 98.62 109 ILE A C 1
ATOM 769 O O . ILE A 1 109 ? -9.195 -3.994 -18.672 1 98.62 109 ILE A O 1
ATOM 773 N N . ASP A 1 110 ? -7.004 -4.223 -19.031 1 98.12 110 ASP A N 1
ATOM 774 C CA . ASP A 1 110 ? -7.113 -5.621 -19.422 1 98.12 110 ASP A CA 1
ATOM 775 C C . ASP A 1 110 ? -7.75 -6.457 -18.312 1 98.12 110 ASP A C 1
ATOM 777 O O . ASP A 1 110 ? -8.477 -7.414 -18.594 1 98.12 110 ASP A O 1
ATOM 781 N N . ARG A 1 111 ? -7.469 -6.16 -17.078 1 98.06 111 ARG A N 1
ATOM 782 C CA . ARG A 1 111 ? -7.953 -6.922 -15.93 1 98.06 111 ARG A CA 1
ATOM 783 C C . ARG A 1 111 ? -9.273 -6.352 -15.414 1 98.06 111 ARG A C 1
ATOM 785 O O . ARG A 1 111 ? -9.859 -6.883 -14.469 1 98.06 111 ARG A O 1
ATOM 792 N N . ASP A 1 112 ? -9.734 -5.285 -16 1 98.38 112 ASP A N 1
ATOM 793 C CA . ASP A 1 112 ? -10.977 -4.613 -15.641 1 98.38 112 ASP A CA 1
ATOM 794 C C . ASP A 1 112 ? -10.953 -4.141 -14.195 1 98.38 112 ASP A C 1
ATOM 796 O O . ASP A 1 112 ? -11.867 -4.438 -13.422 1 98.38 112 ASP A O 1
ATOM 800 N N . VAL A 1 113 ? -9.883 -3.498 -13.836 1 98.81 113 VAL A N 1
ATOM 801 C CA . VAL A 1 113 ? -9.742 -2.932 -12.5 1 98.81 113 VAL A CA 1
ATOM 802 C C . VAL A 1 113 ? -9.391 -1.449 -12.602 1 98.81 113 VAL A C 1
ATOM 804 O O . VAL A 1 113 ? -8.992 -0.973 -13.672 1 98.81 113 VAL A O 1
ATOM 807 N N . THR A 1 114 ? -9.539 -0.712 -11.523 1 98.88 114 THR A N 1
ATOM 808 C CA . THR A 1 114 ? -9.367 0.737 -11.516 1 98.88 114 THR A CA 1
ATOM 809 C C . THR A 1 114 ? -8.344 1.153 -10.469 1 98.88 114 THR A C 1
ATOM 811 O O . THR A 1 114 ? -8.398 0.703 -9.32 1 98.88 114 THR A O 1
ATOM 814 N N . ILE A 1 115 ? -7.363 1.918 -10.883 1 98.75 115 ILE A N 1
ATOM 815 C CA . ILE A 1 115 ? -6.434 2.545 -9.953 1 98.75 115 ILE A CA 1
ATOM 816 C C . ILE A 1 115 ? -7.086 3.775 -9.32 1 98.75 115 ILE A C 1
ATOM 818 O O . ILE A 1 115 ? -7.355 4.762 -10.016 1 98.75 115 ILE A O 1
ATOM 822 N N . VAL A 1 116 ? -7.27 3.752 -7.992 1 98.62 116 VAL A N 1
ATOM 823 C CA . VAL A 1 116 ? -8.133 4.758 -7.379 1 98.62 116 VAL A CA 1
ATOM 824 C C . VAL A 1 116 ? -7.281 5.762 -6.605 1 98.62 116 VAL A C 1
ATOM 826 O O . VAL A 1 116 ? -7.789 6.777 -6.125 1 98.62 116 VAL A O 1
ATOM 829 N N . GLY A 1 117 ? -6.02 5.492 -6.422 1 97.25 117 GLY A N 1
ATOM 830 C CA . GLY A 1 117 ? -5.129 6.367 -5.68 1 97.25 117 GLY A CA 1
ATOM 831 C C . GLY A 1 117 ? -3.699 5.867 -5.633 1 97.25 117 GLY A C 1
ATOM 832 O O . GLY A 1 117 ? -3.375 4.84 -6.227 1 97.25 117 GLY A O 1
ATOM 833 N N . GLY A 1 118 ? -2.873 6.641 -4.879 1 96.12 118 GLY A N 1
ATOM 834 C CA . GLY A 1 118 ? -1.475 6.262 -4.75 1 96.12 118 GLY A CA 1
ATOM 835 C C . GLY A 1 118 ? -0.555 7.441 -4.508 1 96.12 118 GLY A C 1
ATOM 836 O O . GLY A 1 118 ? -0.958 8.438 -3.896 1 96.12 118 GLY A O 1
ATOM 837 N N . HIS A 1 119 ? 0.695 7.207 -4.762 1 94.81 119 HIS A N 1
ATOM 838 C CA . HIS A 1 119 ? 1.768 8.18 -4.57 1 94.81 119 HIS A CA 1
ATOM 839 C C . HIS A 1 119 ? 2.953 7.871 -5.48 1 94.81 119 HIS A C 1
ATOM 841 O O . HIS A 1 119 ? 3.258 6.707 -5.738 1 94.81 119 HIS A O 1
ATOM 847 N N . SER A 1 120 ? 3.557 8.898 -6.02 1 94.06 120 SER A N 1
ATOM 848 C CA . SER A 1 120 ? 4.762 8.758 -6.836 1 94.06 120 SER A CA 1
ATOM 849 C C . SER A 1 120 ? 5.863 9.695 -6.355 1 94.06 120 SER A C 1
ATOM 851 O O . SER A 1 120 ? 5.645 10.906 -6.227 1 94.06 120 SER A O 1
ATOM 853 N N . GLU A 1 121 ? 7.02 9.148 -6.16 1 92.31 121 GLU A N 1
ATOM 854 C CA . GLU A 1 121 ? 8.125 9.992 -5.703 1 92.31 121 GLU A CA 1
ATOM 855 C C . GLU A 1 121 ? 9.461 9.461 -6.199 1 92.31 121 GLU A C 1
ATOM 857 O O . GLU A 1 121 ? 9.562 8.305 -6.629 1 92.31 121 GLU A O 1
ATOM 862 N N . TYR A 1 122 ? 10.445 10.344 -6.164 1 90.31 122 TYR A N 1
ATOM 863 C CA . TYR A 1 122 ? 11.828 9.969 -6.453 1 90.31 122 TYR A CA 1
ATOM 864 C C . TYR A 1 122 ? 12.562 9.586 -5.176 1 90.31 122 TYR A C 1
ATOM 866 O O . TYR A 1 122 ? 12.383 10.219 -4.133 1 90.31 122 TYR A O 1
ATOM 874 N N . ASN A 1 123 ? 13.336 8.562 -5.238 1 88.06 123 ASN A N 1
ATOM 875 C CA . ASN A 1 123 ? 14.203 8.094 -4.164 1 88.06 123 ASN A CA 1
ATOM 876 C C . ASN A 1 123 ? 15.625 7.844 -4.652 1 88.06 123 ASN A C 1
ATOM 878 O O . ASN A 1 123 ? 15.867 6.914 -5.422 1 88.06 123 ASN A O 1
ATOM 882 N N . PRO A 1 124 ? 16.594 8.594 -4.152 1 84.75 124 PRO A N 1
ATOM 883 C CA . PRO A 1 124 ? 17.969 8.508 -4.672 1 84.75 124 PRO A CA 1
ATOM 884 C C . PRO A 1 124 ? 18.641 7.18 -4.344 1 84.75 124 PRO A C 1
ATOM 886 O O . PRO A 1 124 ? 19.641 6.824 -4.957 1 84.75 124 PRO A O 1
ATOM 889 N N . ALA A 1 125 ? 18.156 6.465 -3.385 1 84.75 125 ALA A N 1
ATOM 890 C CA . ALA A 1 125 ? 18.75 5.188 -3.004 1 84.75 125 ALA A CA 1
ATOM 891 C C . ALA A 1 125 ? 18.469 4.113 -4.051 1 84.75 125 ALA A C 1
ATOM 893 O O . ALA A 1 125 ? 19.141 3.08 -4.086 1 84.75 125 ALA A O 1
ATOM 894 N N . LEU A 1 126 ? 17.484 4.344 -4.867 1 88.25 126 LEU A N 1
ATOM 895 C CA . LEU A 1 126 ? 17.031 3.301 -5.781 1 88.25 126 LEU A CA 1
ATOM 896 C C . LEU A 1 126 ? 17.75 3.402 -7.121 1 88.25 126 LEU A C 1
ATOM 898 O O . LEU A 1 126 ? 18 4.504 -7.613 1 88.25 126 LEU A O 1
ATOM 902 N N . GLU A 1 127 ? 18 2.203 -7.738 1 86.69 127 GLU A N 1
ATOM 903 C CA . GLU A 1 127 ? 18.594 2.141 -9.07 1 86.69 127 GLU A CA 1
ATOM 904 C C . GLU A 1 127 ? 17.547 1.794 -10.125 1 86.69 127 GLU A C 1
ATOM 906 O O . GLU A 1 127 ? 17.781 1.973 -11.32 1 86.69 127 GLU A O 1
ATOM 911 N N . ARG A 1 128 ? 16.484 1.259 -9.703 1 89.5 128 ARG A N 1
ATOM 912 C CA . ARG A 1 128 ? 15.352 0.91 -10.547 1 89.5 128 ARG A CA 1
ATOM 913 C C . ARG A 1 128 ? 14.039 1.188 -9.836 1 89.5 128 ARG A C 1
ATOM 915 O O . ARG A 1 128 ? 14.008 1.351 -8.609 1 89.5 128 ARG A O 1
ATOM 922 N N . PRO A 1 129 ? 12.93 1.202 -10.609 1 93 129 PRO A N 1
ATOM 923 C CA . PRO A 1 129 ? 11.648 1.479 -9.961 1 93 129 PRO A CA 1
ATOM 924 C C . PRO A 1 129 ? 11.242 0.394 -8.969 1 93 129 PRO A C 1
ATOM 926 O O . PRO A 1 129 ? 11.508 -0.789 -9.195 1 93 129 PRO A O 1
ATOM 929 N N . LEU A 1 130 ? 10.719 0.822 -7.879 1 94.44 130 LEU A N 1
ATOM 930 C CA . LEU A 1 130 ? 10.078 -0.014 -6.871 1 94.44 130 LEU A CA 1
ATOM 931 C C . LEU A 1 130 ? 8.602 0.334 -6.734 1 94.44 130 LEU A C 1
ATOM 933 O O . LEU A 1 130 ? 8.242 1.503 -6.562 1 94.44 130 LEU A O 1
ATOM 937 N N . LEU A 1 131 ? 7.762 -0.683 -6.883 1 97.12 131 LEU A N 1
ATOM 938 C CA . LEU A 1 131 ? 6.328 -0.452 -6.746 1 97.12 131 LEU A CA 1
ATOM 939 C C . LEU A 1 131 ? 5.773 -1.176 -5.527 1 97.12 131 LEU A C 1
ATOM 941 O O . LEU A 1 131 ? 6.293 -2.219 -5.125 1 97.12 131 LEU A O 1
ATOM 945 N N . SER A 1 132 ? 4.828 -0.637 -4.938 1 97.38 132 SER A N 1
ATOM 946 C CA . SER A 1 132 ? 3.945 -1.262 -3.959 1 97.38 132 SER A CA 1
ATOM 947 C C . SER A 1 132 ? 2.48 -1.085 -4.344 1 97.38 132 SER A C 1
ATOM 949 O O . SER A 1 132 ? 2.006 0.041 -4.5 1 97.38 132 SER A O 1
ATOM 951 N N . LEU A 1 133 ? 1.8 -2.168 -4.547 1 98.5 133 LEU A N 1
ATOM 952 C CA . LEU A 1 133 ? 0.394 -2.1 -4.93 1 98.5 133 LEU A CA 1
ATOM 953 C C . LEU A 1 133 ? -0.493 -2.719 -3.855 1 98.5 133 LEU A C 1
ATOM 955 O O . LEU A 1 133 ? -0.117 -3.711 -3.23 1 98.5 133 LEU A O 1
ATOM 959 N N . THR A 1 134 ? -1.585 -2.141 -3.607 1 98.81 134 THR A N 1
ATOM 960 C CA . THR A 1 134 ? -2.658 -2.701 -2.793 1 98.81 134 THR A CA 1
ATOM 961 C C . THR A 1 134 ? -3.924 -2.889 -3.625 1 98.81 134 THR A C 1
ATOM 963 O O . THR A 1 134 ? -4.414 -1.941 -4.242 1 98.81 134 THR A O 1
ATOM 966 N N . CYS A 1 135 ? -4.383 -4.078 -3.701 1 98.88 135 CYS A N 1
ATOM 967 C CA . CYS A 1 135 ? -5.605 -4.402 -4.426 1 98.88 135 CYS A CA 1
ATOM 968 C C . CYS A 1 135 ? -6.734 -4.75 -3.465 1 98.88 135 CYS A C 1
ATOM 970 O O . CYS A 1 135 ? -6.504 -5.391 -2.438 1 98.88 135 CYS A O 1
ATOM 972 N N . MET A 1 136 ? -7.926 -4.309 -3.789 1 98.88 136 MET A N 1
ATOM 973 C CA . MET A 1 136 ? -9.133 -4.578 -3.006 1 98.88 136 MET A CA 1
ATOM 974 C C . MET A 1 136 ? -10.242 -5.133 -3.889 1 98.88 136 MET A C 1
ATOM 976 O O . MET A 1 136 ? -10.289 -4.852 -5.09 1 98.88 136 MET A O 1
ATOM 980 N N . GLY A 1 137 ? -11.094 -5.852 -3.316 1 98.69 137 GLY A N 1
ATOM 981 C CA . GLY A 1 137 ? -12.281 -6.383 -3.963 1 98.69 137 GLY A CA 1
ATOM 982 C C . GLY A 1 137 ? -13.266 -7.004 -2.988 1 98.69 137 GLY A C 1
ATOM 983 O O . GLY A 1 137 ? -12.93 -7.238 -1.826 1 98.69 137 GLY A O 1
ATOM 984 N N . MET A 1 138 ? -14.477 -7.219 -3.424 1 98.5 138 MET A N 1
ATOM 985 C CA . MET A 1 138 ? -15.523 -7.816 -2.598 1 98.5 138 MET A CA 1
ATOM 986 C C . MET A 1 138 ? -15.664 -9.305 -2.891 1 98.5 138 MET A C 1
ATOM 988 O O . MET A 1 138 ? -15.562 -9.727 -4.043 1 98.5 138 MET A O 1
ATOM 992 N N . ALA A 1 139 ? -15.875 -10.078 -1.901 1 98.12 139 ALA A N 1
ATOM 993 C CA . ALA A 1 139 ? -16.125 -11.508 -2.051 1 98.12 139 ALA A CA 1
ATOM 994 C C . ALA A 1 139 ? -17.531 -11.875 -1.553 1 98.12 139 ALA A C 1
ATOM 996 O O . ALA A 1 139 ? -17.953 -11.406 -0.496 1 98.12 139 ALA A O 1
ATOM 997 N N . ASP A 1 140 ? -18.281 -12.625 -2.293 1 95.81 140 ASP A N 1
ATOM 998 C CA . ASP A 1 140 ? -19.484 -13.258 -1.768 1 95.81 140 ASP A CA 1
ATOM 999 C C . ASP A 1 140 ? -19.141 -14.367 -0.779 1 95.81 140 ASP A C 1
ATOM 1001 O O . ASP A 1 140 ? -19.75 -14.484 0.283 1 95.81 140 ASP A O 1
ATOM 1005 N N . ARG A 1 141 ? -18.172 -15.133 -1.196 1 96.31 141 ARG A N 1
ATOM 1006 C CA . ARG A 1 141 ? -17.594 -16.172 -0.357 1 96.31 141 ARG A CA 1
ATOM 1007 C C . ARG A 1 141 ? -16.078 -16.062 -0.31 1 96.31 141 ARG A C 1
ATOM 1009 O O . ARG A 1 141 ? -15.406 -16.156 -1.344 1 96.31 141 ARG A O 1
ATOM 1016 N N . PHE A 1 142 ? -15.594 -15.883 0.919 1 98.12 142 PHE A N 1
ATOM 1017 C CA . PHE A 1 142 ? -14.148 -15.844 1.111 1 98.12 142 PHE A CA 1
ATOM 1018 C C . PHE A 1 142 ? -13.57 -17.25 1.109 1 98.12 142 PHE A C 1
ATOM 1020 O O . PHE A 1 142 ? -14.086 -18.141 1.777 1 98.12 142 PHE A O 1
ATOM 1027 N N . VAL A 1 143 ? -12.469 -17.469 0.314 1 98.62 143 VAL A N 1
ATOM 1028 C CA . VAL A 1 143 ? -11.758 -18.734 0.277 1 98.62 143 VAL A CA 1
ATOM 1029 C C . VAL A 1 143 ? -10.352 -18.547 0.85 1 98.62 143 VAL A C 1
ATOM 1031 O O . VAL A 1 143 ? -9.492 -17.922 0.223 1 98.62 143 VAL A O 1
ATOM 1034 N N . PRO A 1 144 ? -10.07 -19.078 2.02 1 98.19 144 PRO A N 1
ATOM 1035 C CA . PRO A 1 144 ? -8.734 -18.922 2.605 1 98.19 144 PRO A CA 1
ATOM 1036 C C . PRO A 1 144 ? -7.699 -19.859 1.974 1 98.19 144 PRO A C 1
ATOM 1038 O O . PRO A 1 144 ? -8.062 -20.828 1.297 1 98.19 144 PRO A O 1
ATOM 1041 N N . THR A 1 145 ? -6.395 -19.531 2.123 1 98.25 145 THR A N 1
ATOM 1042 C CA . THR A 1 145 ? -5.328 -20.469 1.812 1 98.25 145 THR A CA 1
ATOM 1043 C C . THR A 1 145 ? -5.383 -21.672 2.752 1 98.25 145 THR A C 1
ATOM 1045 O O . THR A 1 145 ? -5.098 -22.797 2.344 1 98.25 145 THR A O 1
ATOM 1048 N N . GLY A 1 146 ? -5.781 -21.484 3.992 1 98.25 146 GLY A N 1
ATOM 1049 C CA . GLY A 1 146 ? -5.758 -22.484 5.035 1 98.25 146 GLY A CA 1
ATOM 1050 C C . GLY A 1 146 ? -7.055 -23.266 5.145 1 98.25 146 GLY A C 1
ATOM 1051 O O . GLY A 1 146 ? -7.488 -23.609 6.246 1 98.25 146 GLY A O 1
ATOM 1052 N N . GLY A 1 147 ? -7.672 -23.562 4.051 1 98.5 147 GLY A N 1
ATOM 1053 C CA . GLY A 1 147 ? -8.984 -24.172 4.137 1 98.5 147 GLY A CA 1
ATOM 1054 C C . GLY A 1 147 ? -9.016 -25.594 3.617 1 98.5 147 GLY A C 1
ATOM 1055 O O . GLY A 1 147 ? -10.062 -26.266 3.656 1 98.5 147 GLY A O 1
ATOM 1056 N N . ALA A 1 148 ? -7.84 -26.109 3.152 1 98.81 148 ALA A N 1
ATOM 1057 C CA . ALA A 1 148 ? -7.805 -27.438 2.551 1 98.81 148 ALA A CA 1
ATOM 1058 C C . ALA A 1 148 ? -8.188 -28.516 3.568 1 98.81 148 ALA A C 1
ATOM 1060 O O . ALA A 1 148 ? -7.824 -28.422 4.742 1 98.81 148 ALA A O 1
ATOM 1061 N N . THR A 1 149 ? -8.883 -29.484 3.07 1 98.56 149 THR A N 1
ATOM 1062 C CA . THR A 1 149 ? -9.344 -30.578 3.922 1 98.56 149 THR A CA 1
ATOM 1063 C C . THR A 1 149 ? -8.883 -31.922 3.375 1 98.56 149 THR A C 1
ATOM 1065 O O . THR A 1 149 ? -8.898 -32.156 2.164 1 98.56 149 THR A O 1
ATOM 1068 N N . PRO A 1 150 ? -8.461 -32.875 4.34 1 98.81 150 PRO A N 1
ATOM 1069 C CA . PRO A 1 150 ? -8.117 -34.188 3.852 1 98.81 150 PRO A CA 1
ATOM 1070 C C . PRO A 1 150 ? -9.195 -34.781 2.949 1 98.81 150 PRO A C 1
ATOM 1072 O O . PRO A 1 150 ? -10.391 -34.688 3.26 1 98.81 150 PRO A O 1
ATOM 1075 N N . GLY A 1 151 ? -8.758 -35.406 1.864 1 98.81 151 GLY A N 1
ATOM 1076 C CA . GLY A 1 151 ? -9.688 -35.938 0.887 1 98.81 151 GLY A CA 1
ATOM 1077 C C . GLY A 1 151 ? -9.867 -35.062 -0.32 1 98.81 151 GLY A C 1
ATOM 1078 O O . GLY A 1 151 ? -10.312 -35.5 -1.378 1 98.81 151 GLY A O 1
ATOM 1079 N N . ASP A 1 152 ? -9.555 -33.781 -0.222 1 98.94 152 ASP A N 1
ATOM 1080 C CA . ASP A 1 152 ? -9.602 -32.844 -1.348 1 98.94 152 ASP A CA 1
ATOM 1081 C C . ASP A 1 152 ? -8.578 -33.25 -2.414 1 98.94 152 ASP A C 1
ATOM 1083 O O . ASP A 1 152 ? -7.605 -33.938 -2.129 1 98.94 152 ASP A O 1
ATOM 1087 N N . HIS A 1 153 ? -8.859 -32.812 -3.602 1 98.94 153 HIS A N 1
ATOM 1088 C CA . HIS A 1 153 ? -7.902 -32.875 -4.699 1 98.94 153 HIS A CA 1
ATOM 1089 C C . HIS A 1 153 ? -7.277 -31.516 -4.961 1 98.94 153 HIS A C 1
ATOM 1091 O O . HIS A 1 153 ? -7.883 -30.484 -4.676 1 98.94 153 HIS A O 1
ATOM 1097 N N . VAL A 1 154 ? -6.047 -31.562 -5.426 1 98.94 154 VAL A N 1
ATOM 1098 C CA . VAL A 1 154 ? -5.324 -30.328 -5.75 1 98.94 154 VAL A CA 1
ATOM 1099 C C . VAL A 1 154 ? -5.387 -30.078 -7.258 1 98.94 154 VAL A C 1
ATOM 1101 O O . VAL A 1 154 ? -4.863 -30.859 -8.047 1 98.94 154 VAL A O 1
ATOM 1104 N N . ILE A 1 155 ? -6.023 -28.984 -7.664 1 98.94 155 ILE A N 1
ATOM 1105 C CA . ILE A 1 155 ? -6.148 -28.594 -9.062 1 98.94 155 ILE A CA 1
ATOM 1106 C C . ILE A 1 155 ? -5.16 -27.469 -9.367 1 98.94 155 ILE A C 1
ATOM 1108 O O . ILE A 1 155 ? -5.012 -26.531 -8.578 1 98.94 155 ILE A O 1
ATOM 1112 N N . LEU A 1 156 ? -4.449 -27.562 -10.43 1 98.94 156 LEU A N 1
ATOM 1113 C CA . LEU A 1 156 ? -3.545 -26.531 -10.906 1 98.94 156 LEU A CA 1
ATOM 1114 C C . LEU A 1 156 ? -3.969 -26.031 -12.281 1 98.94 156 LEU A C 1
ATOM 1116 O O . LEU A 1 156 ? -4.199 -26.828 -13.195 1 98.94 156 LEU A O 1
ATOM 1120 N N . THR A 1 157 ? -4.129 -24.719 -12.406 1 98.88 157 THR A N 1
ATOM 1121 C CA . THR A 1 157 ? -4.469 -24.141 -13.703 1 98.88 157 THR A CA 1
ATOM 1122 C C . THR A 1 157 ? -3.207 -23.734 -14.461 1 98.88 157 THR A C 1
ATOM 1124 O O . THR A 1 157 ? -2.184 -23.422 -13.852 1 98.88 157 THR A O 1
ATOM 1127 N N . LYS A 1 158 ? -3.207 -23.797 -15.875 1 98.25 158 LYS A N 1
ATOM 1128 C CA . LYS A 1 158 ? -2.23 -23.344 -16.859 1 98.25 158 LYS A CA 1
ATOM 1129 C C . LYS A 1 158 ? -0.921 -24.109 -16.734 1 98.25 158 LYS A C 1
ATOM 1131 O O . LYS A 1 158 ? -0.51 -24.812 -17.656 1 98.25 158 LYS A O 1
ATOM 1136 N N . GLY A 1 159 ? -0.224 -24.047 -15.484 1 98 159 GLY A N 1
ATOM 1137 C CA . GLY A 1 159 ? 1.035 -24.75 -15.305 1 98 159 GLY A CA 1
ATOM 1138 C C . GLY A 1 159 ? 2.02 -24 -14.43 1 98 159 GLY A C 1
ATOM 1139 O O . GLY A 1 159 ? 1.743 -22.875 -14 1 98 159 GLY A O 1
ATOM 1140 N N . ALA A 1 160 ? 3.18 -24.578 -14.234 1 98.5 160 ALA A N 1
ATOM 1141 C CA . ALA A 1 160 ? 4.188 -24.031 -13.328 1 98.5 160 ALA A CA 1
ATOM 1142 C C . ALA A 1 160 ? 5.09 -23.031 -14.062 1 98.5 160 ALA A C 1
ATOM 1144 O O . ALA A 1 160 ? 5.328 -23.172 -15.266 1 98.5 160 ALA A O 1
ATOM 1145 N N . GLY A 1 161 ? 5.547 -22.016 -13.352 1 98.56 161 GLY A N 1
ATOM 1146 C CA . GLY A 1 161 ? 6.668 -21.188 -13.75 1 98.56 161 GLY A CA 1
ATOM 1147 C C . GLY A 1 161 ? 6.309 -20.156 -14.812 1 98.56 161 GLY A C 1
ATOM 1148 O O . GLY A 1 161 ? 7.164 -19.734 -15.594 1 98.56 161 GLY A O 1
ATOM 1149 N N . ILE A 1 162 ? 5.062 -19.781 -14.898 1 98.5 162 ILE A N 1
ATOM 1150 C CA . ILE A 1 162 ? 4.613 -18.891 -15.969 1 98.5 162 ILE A CA 1
ATOM 1151 C C . ILE A 1 162 ? 5.312 -17.547 -15.859 1 98.5 162 ILE A C 1
ATOM 1153 O O . ILE A 1 162 ? 5.953 -17.094 -16.812 1 98.5 162 ILE A O 1
ATOM 1157 N N . GLU A 1 163 ? 5.242 -16.906 -14.75 1 98.06 163 GLU A N 1
ATOM 1158 C CA . GLU A 1 163 ? 5.879 -15.609 -14.555 1 98.06 163 GLU A CA 1
ATOM 1159 C C . GLU A 1 163 ? 7.391 -15.703 -14.734 1 98.06 163 GLU A C 1
ATOM 1161 O O . GLU A 1 163 ? 7.992 -14.867 -15.414 1 98.06 163 GLU A O 1
ATOM 1166 N N . GLY A 1 164 ? 7.98 -16.703 -14.078 1 97.75 164 GLY A N 1
ATOM 1167 C CA . GLY A 1 164 ? 9.422 -16.875 -14.195 1 97.75 164 GLY A CA 1
ATOM 1168 C C . GLY A 1 164 ? 9.883 -17.031 -15.633 1 97.75 164 GLY A C 1
ATOM 1169 O O . GLY A 1 164 ? 10.953 -16.547 -16 1 97.75 164 GLY A O 1
ATOM 1170 N N . THR A 1 165 ? 9.109 -17.719 -16.422 1 98.56 165 THR A N 1
ATOM 1171 C CA . THR A 1 165 ? 9.414 -17.891 -17.828 1 98.56 165 THR A CA 1
ATOM 1172 C C . THR A 1 165 ? 9.422 -16.547 -18.562 1 98.56 165 THR A C 1
ATOM 1174 O O . THR A 1 165 ? 10.336 -16.266 -19.328 1 98.56 165 THR A O 1
ATOM 1177 N N . ALA A 1 166 ? 8.414 -15.766 -18.281 1 98.06 166 ALA A N 1
ATOM 1178 C CA . ALA A 1 166 ? 8.328 -14.445 -18.891 1 98.06 166 ALA A CA 1
ATOM 1179 C C . ALA A 1 166 ? 9.523 -13.578 -18.5 1 98.06 166 ALA A C 1
ATOM 1181 O O . ALA A 1 166 ? 10.109 -12.898 -19.344 1 98.06 166 ALA A O 1
ATOM 1182 N N . ILE A 1 167 ? 9.859 -13.586 -17.25 1 96.88 167 ILE A N 1
ATOM 1183 C CA . ILE A 1 167 ? 10.969 -12.797 -16.734 1 96.88 167 ILE A CA 1
ATOM 1184 C C . ILE A 1 167 ? 12.273 -13.227 -17.406 1 96.88 167 ILE A C 1
ATOM 1186 O O . ILE A 1 167 ? 13.039 -12.391 -17.891 1 96.88 167 ILE A O 1
ATOM 1190 N N . LEU A 1 168 ? 12.516 -14.523 -17.469 1 97.56 168 LEU A N 1
ATOM 1191 C CA . LEU A 1 168 ? 13.727 -15.047 -18.109 1 97.56 168 LEU A CA 1
ATOM 1192 C C . LEU A 1 168 ? 13.805 -14.609 -19.562 1 97.56 168 LEU A C 1
ATOM 1194 O O . LEU A 1 168 ? 14.867 -14.188 -20.031 1 97.56 168 LEU A O 1
ATOM 1198 N N . ALA A 1 169 ? 12.719 -14.633 -20.266 1 98.06 169 ALA A N 1
ATOM 1199 C CA . ALA A 1 169 ? 12.672 -14.391 -21.703 1 98.06 169 ALA A CA 1
ATOM 1200 C C . ALA A 1 169 ? 12.859 -12.906 -22.031 1 98.06 169 ALA A C 1
ATOM 1202 O O . ALA A 1 169 ? 13.133 -12.539 -23.172 1 98.06 169 ALA A O 1
ATOM 1203 N N . THR A 1 170 ? 12.695 -12.055 -21.031 1 96.56 170 THR A N 1
ATOM 1204 C CA . THR A 1 170 ? 12.789 -10.617 -21.266 1 96.56 170 THR A CA 1
ATOM 1205 C C . THR A 1 170 ? 14.016 -10.039 -20.562 1 96.56 170 THR A C 1
ATOM 1207 O O . THR A 1 170 ? 14.977 -9.633 -21.219 1 96.56 170 THR A O 1
ATOM 1210 N N . ASP A 1 171 ? 14.102 -10.195 -19.281 1 94.12 171 ASP A N 1
ATOM 1211 C CA . ASP A 1 171 ? 15.164 -9.57 -18.5 1 94.12 171 ASP A CA 1
ATOM 1212 C C . ASP A 1 171 ? 16.484 -10.289 -18.703 1 94.12 171 ASP A C 1
ATOM 1214 O O . ASP A 1 171 ? 17.562 -9.711 -18.5 1 94.12 171 ASP A O 1
ATOM 1218 N N . PHE A 1 172 ? 16.453 -11.594 -19.141 1 96.12 172 PHE A N 1
ATOM 1219 C CA . PHE A 1 172 ? 17.656 -12.391 -19.297 1 96.12 172 PHE A CA 1
ATOM 1220 C C . PHE A 1 172 ? 17.734 -13.016 -20.672 1 96.12 172 PHE A C 1
ATOM 1222 O O . PHE A 1 172 ? 18.25 -14.125 -20.844 1 96.12 172 PHE A O 1
ATOM 1229 N N . ALA A 1 173 ? 17.188 -12.383 -21.641 1 97.19 173 ALA A N 1
ATOM 1230 C CA . ALA A 1 173 ? 17.125 -12.875 -23.016 1 97.19 173 ALA A CA 1
ATOM 1231 C C . ALA A 1 173 ? 18.516 -13.148 -23.578 1 97.19 173 ALA A C 1
ATOM 1233 O O . ALA A 1 173 ? 18.734 -14.141 -24.266 1 97.19 173 ALA A O 1
ATOM 1234 N N . ASP A 1 174 ? 19.453 -12.258 -23.281 1 96.94 174 ASP A N 1
ATOM 1235 C CA . ASP A 1 174 ? 20.812 -12.422 -23.781 1 96.94 174 ASP A CA 1
ATOM 1236 C C . ASP A 1 174 ? 21.469 -13.672 -23.203 1 96.94 174 ASP A C 1
ATOM 1238 O O . ASP A 1 174 ? 22.203 -14.383 -23.906 1 96.94 174 ASP A O 1
ATOM 1242 N N . ASP A 1 175 ? 21.25 -13.898 -21.938 1 96.31 175 ASP A N 1
ATOM 1243 C CA . ASP A 1 175 ? 21.766 -15.109 -21.297 1 96.31 175 ASP A CA 1
ATOM 1244 C C . ASP A 1 175 ? 21.172 -16.359 -21.953 1 96.31 175 ASP A C 1
ATOM 1246 O O . ASP A 1 175 ? 21.875 -17.359 -22.141 1 96.31 175 ASP A O 1
ATOM 1250 N N . LEU A 1 176 ? 19.953 -16.328 -22.266 1 98.12 176 LEU A N 1
ATOM 1251 C CA . LEU A 1 176 ? 19.281 -17.453 -22.922 1 98.12 176 LEU A CA 1
ATOM 1252 C C . LEU A 1 176 ? 19.875 -17.719 -24.297 1 98.12 176 LEU A C 1
ATOM 1254 O O . LEU A 1 176 ? 20.141 -18.859 -24.656 1 98.12 176 LEU A O 1
ATOM 1258 N N . ARG A 1 177 ? 20.047 -16.672 -25 1 98.06 177 ARG A N 1
ATOM 1259 C CA . ARG A 1 177 ? 20.656 -16.797 -26.328 1 98.06 177 ARG A CA 1
ATOM 1260 C C . ARG A 1 177 ? 22.062 -17.406 -26.234 1 98.06 177 ARG A C 1
ATOM 1262 O O . ARG A 1 177 ? 22.422 -18.281 -27.016 1 98.06 177 ARG A O 1
ATOM 1269 N N . ALA A 1 178 ? 22.766 -16.875 -25.312 1 97.81 178 ALA A N 1
ATOM 1270 C CA . ALA A 1 178 ? 24.125 -17.359 -25.094 1 97.81 178 ALA A CA 1
ATOM 1271 C C . ALA A 1 178 ? 24.141 -18.844 -24.75 1 97.81 178 ALA A C 1
ATOM 1273 O O . ALA A 1 178 ? 25.062 -19.562 -25.109 1 97.81 178 ALA A O 1
ATOM 1274 N N . ALA A 1 179 ? 23.094 -19.297 -24.156 1 97.75 179 ALA A N 1
ATOM 1275 C CA . ALA A 1 179 ? 22.969 -20.703 -23.75 1 97.75 179 ALA A CA 1
ATOM 1276 C C . ALA A 1 179 ? 22.391 -21.547 -24.875 1 97.75 179 ALA A C 1
ATOM 1278 O O . ALA A 1 179 ? 22.219 -22.766 -24.719 1 97.75 179 ALA A O 1
ATOM 1279 N N . GLY A 1 180 ? 22 -20.953 -25.984 1 97.62 180 GLY A N 1
ATOM 1280 C CA . GLY A 1 180 ? 21.609 -21.703 -27.172 1 97.62 180 GLY A CA 1
ATOM 1281 C C . GLY A 1 180 ? 20.109 -21.797 -27.344 1 97.62 180 GLY A C 1
ATOM 1282 O O . GLY A 1 180 ? 19.625 -22.562 -28.188 1 97.62 180 GLY A O 1
ATOM 1283 N N . VAL A 1 181 ? 19.344 -21.031 -26.547 1 98.5 181 VAL A N 1
ATOM 1284 C CA . VAL A 1 181 ? 17.906 -21.047 -26.719 1 98.5 181 VAL A CA 1
ATOM 1285 C C . VAL A 1 181 ? 17.516 -20.297 -27.984 1 98.5 181 VAL A C 1
ATOM 1287 O O . VAL A 1 181 ? 17.984 -19.188 -28.219 1 98.5 181 VAL A O 1
ATOM 1290 N N . GLU A 1 182 ? 16.625 -20.844 -28.797 1 98.31 182 GLU A N 1
ATOM 1291 C CA . GLU A 1 182 ? 16.219 -20.25 -30.062 1 98.31 182 GLU A CA 1
ATOM 1292 C C . GLU A 1 182 ? 15.398 -18.984 -29.828 1 98.31 182 GLU A C 1
ATOM 1294 O O . GLU A 1 182 ? 14.586 -18.922 -28.891 1 98.31 182 GLU A O 1
ATOM 1299 N N . ASP A 1 183 ? 15.562 -18.031 -30.719 1 98.31 183 ASP A N 1
ATOM 1300 C CA . ASP A 1 183 ? 14.844 -16.766 -30.609 1 98.31 183 ASP A CA 1
ATOM 1301 C C . ASP A 1 183 ? 13.336 -16.984 -30.656 1 98.31 183 ASP A C 1
ATOM 1303 O O . ASP A 1 183 ? 12.586 -16.266 -30 1 98.31 183 ASP A O 1
ATOM 1307 N N . THR A 1 184 ? 12.984 -17.922 -31.391 1 98.38 184 THR A N 1
ATOM 1308 C CA . THR A 1 184 ? 11.555 -18.203 -31.5 1 98.38 184 THR A CA 1
ATOM 1309 C C . THR A 1 184 ? 10.977 -18.641 -30.156 1 98.38 184 THR A C 1
ATOM 1311 O O . THR A 1 184 ? 9.852 -18.297 -29.812 1 98.38 184 THR A O 1
ATOM 1314 N N . VAL A 1 185 ? 11.727 -19.438 -29.422 1 98.5 185 VAL A N 1
ATOM 1315 C CA . VAL A 1 185 ? 11.32 -19.875 -28.094 1 98.5 185 VAL A CA 1
ATOM 1316 C C . VAL A 1 185 ? 11.297 -18.703 -27.125 1 98.5 185 VAL A C 1
ATOM 1318 O O . VAL A 1 185 ? 10.352 -18.547 -26.344 1 98.5 185 VAL A O 1
ATOM 1321 N N . ILE A 1 186 ? 12.281 -17.859 -27.219 1 98.62 186 ILE A N 1
ATOM 1322 C CA . ILE A 1 186 ? 12.383 -16.672 -26.359 1 98.62 186 ILE A CA 1
ATOM 1323 C C . ILE A 1 186 ? 11.211 -15.742 -26.625 1 98.62 186 ILE A C 1
ATOM 1325 O O . ILE A 1 186 ? 10.602 -15.219 -25.688 1 98.62 186 ILE A O 1
ATOM 1329 N N . GLU A 1 187 ? 10.891 -15.578 -27.859 1 98.5 187 GLU A N 1
ATOM 1330 C CA . GLU A 1 187 ? 9.773 -14.719 -28.25 1 98.5 187 GLU A CA 1
ATOM 1331 C C . GLU A 1 187 ? 8.453 -15.258 -27.719 1 98.5 187 GLU A C 1
ATOM 1333 O O . GLU A 1 187 ? 7.637 -14.508 -27.172 1 98.5 187 GLU A O 1
ATOM 1338 N N . ARG A 1 188 ? 8.242 -16.516 -27.891 1 98.56 188 ARG A N 1
ATOM 1339 C CA . ARG A 1 188 ? 7.023 -17.125 -27.359 1 98.56 188 ARG A CA 1
ATOM 1340 C C . ARG A 1 188 ? 6.965 -17.016 -25.844 1 98.56 188 ARG A C 1
ATOM 1342 O O . ARG A 1 188 ? 5.906 -16.734 -25.281 1 98.56 188 ARG A O 1
ATOM 1349 N N . ALA A 1 189 ? 8.078 -17.297 -25.188 1 98.62 189 ALA A N 1
ATOM 1350 C CA . ALA A 1 189 ? 8.164 -17.234 -23.734 1 98.62 189 ALA A CA 1
ATOM 1351 C C . ALA A 1 189 ? 7.859 -15.82 -23.234 1 98.62 189 ALA A C 1
ATOM 1353 O O . ALA A 1 189 ? 7.27 -15.648 -22.156 1 98.62 189 ALA A O 1
ATOM 1354 N N . SER A 1 190 ? 8.234 -14.812 -23.984 1 97.94 190 SER A N 1
ATOM 1355 C CA . SER A 1 190 ? 8.023 -13.43 -23.578 1 97.94 190 SER A CA 1
ATOM 1356 C C . SER A 1 190 ? 6.539 -13.086 -23.547 1 97.94 190 SER A C 1
ATOM 1358 O O . SER A 1 190 ? 6.121 -12.172 -22.828 1 97.94 190 SER A O 1
ATOM 1360 N N . THR A 1 191 ? 5.703 -13.82 -24.281 1 98 191 THR A N 1
ATOM 1361 C CA . THR A 1 191 ? 4.27 -13.555 -24.344 1 98 191 THR A CA 1
ATOM 1362 C C . THR A 1 191 ? 3.566 -14.102 -23.109 1 98 191 THR A C 1
ATOM 1364 O O . THR A 1 191 ? 2.367 -13.891 -22.922 1 98 191 THR A O 1
ATOM 1367 N N . PHE A 1 192 ? 4.324 -14.812 -22.219 1 98.38 192 PHE A N 1
ATOM 1368 C CA . PHE A 1 192 ? 3.734 -15.406 -21.016 1 98.38 192 PHE A CA 1
ATOM 1369 C C . PHE A 1 192 ? 3.234 -14.32 -20.062 1 98.38 192 PHE A C 1
ATOM 1371 O O . PHE A 1 192 ? 2.43 -14.594 -19.172 1 98.38 192 PHE A O 1
ATOM 1378 N N . TYR A 1 193 ? 3.648 -13.062 -20.266 1 97.56 193 TYR A N 1
ATOM 1379 C CA . TYR A 1 193 ? 3.098 -11.945 -19.5 1 97.56 193 TYR A CA 1
ATOM 1380 C C . TYR A 1 193 ? 1.59 -11.844 -19.688 1 97.56 193 TYR A C 1
ATOM 1382 O O . TYR A 1 193 ? 0.873 -11.398 -18.797 1 97.56 193 TYR A O 1
ATOM 1390 N N . ASP A 1 194 ? 1.09 -12.336 -20.812 1 97 194 ASP A N 1
ATOM 1391 C CA . ASP A 1 194 ? -0.333 -12.281 -21.141 1 97 194 ASP A CA 1
ATOM 1392 C C . ASP A 1 194 ? -1.121 -13.305 -20.312 1 97 194 ASP A C 1
ATOM 1394 O O . ASP A 1 194 ? -2.348 -13.227 -20.234 1 97 194 ASP A O 1
ATOM 1398 N N . ASP A 1 195 ? -0.421 -14.234 -19.672 1 97.88 195 ASP A N 1
ATOM 1399 C CA . ASP A 1 195 ? -1.085 -15.336 -18.984 1 97.88 195 ASP A CA 1
ATOM 1400 C C . ASP A 1 195 ? -0.938 -15.211 -17.469 1 97.88 195 ASP A C 1
ATOM 1402 O O . ASP A 1 195 ? -1.149 -16.188 -16.75 1 97.88 195 ASP A O 1
ATOM 1406 N N . LEU A 1 196 ? -0.659 -14.062 -16.953 1 98.25 196 LEU A N 1
ATOM 1407 C CA . LEU A 1 196 ? -0.3 -13.914 -15.539 1 98.25 196 LEU A CA 1
ATOM 1408 C C . LEU A 1 196 ? -1.546 -13.883 -14.664 1 98.25 196 LEU A C 1
ATOM 1410 O O . LEU A 1 196 ? -1.478 -14.188 -13.469 1 98.25 196 LEU A O 1
ATOM 1414 N N . GLY A 1 197 ? -2.689 -13.477 -15.141 1 98.31 197 GLY A N 1
ATOM 1415 C CA . GLY A 1 197 ? -3.887 -13.305 -14.336 1 98.31 197 GLY A CA 1
ATOM 1416 C C . GLY A 1 197 ? -4.57 -14.609 -13.992 1 98.31 197 GLY A C 1
ATOM 1417 O O . GLY A 1 197 ? -4.516 -15.57 -14.766 1 98.31 197 GLY A O 1
ATOM 1418 N N . VAL A 1 198 ? -5.328 -14.648 -12.852 1 98.69 198 VAL A N 1
ATOM 1419 C CA . VAL A 1 198 ? -6 -15.883 -12.461 1 98.69 198 VAL A CA 1
ATOM 1420 C C . V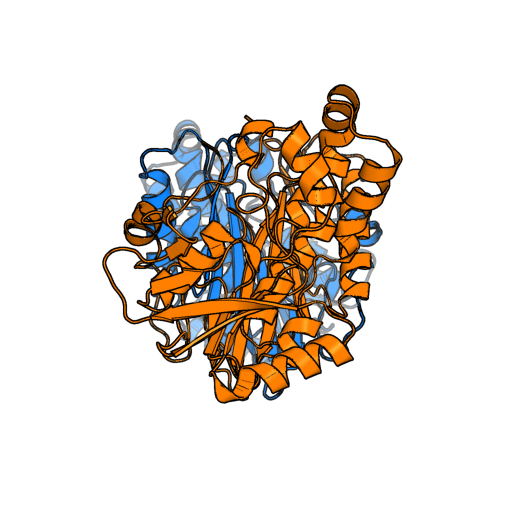AL A 1 198 ? -7.449 -15.586 -12.078 1 98.69 198 VAL A C 1
ATOM 1422 O O . VAL A 1 198 ? -8.109 -16.406 -11.43 1 98.69 198 VAL A O 1
ATOM 1425 N N . THR A 1 199 ? -7.98 -14.391 -12.414 1 98.56 199 THR A N 1
ATOM 1426 C CA . THR A 1 199 ? -9.336 -14.008 -12.031 1 98.56 199 THR A CA 1
ATOM 1427 C C . THR A 1 199 ? -10.359 -14.945 -12.656 1 98.56 199 THR A C 1
ATOM 1429 O O . THR A 1 199 ? -11.305 -15.375 -11.992 1 98.56 199 THR A O 1
ATOM 1432 N N . THR A 1 200 ? -10.203 -15.266 -13.961 1 98.38 200 THR A N 1
ATOM 1433 C CA . THR A 1 200 ? -11.117 -16.172 -14.648 1 98.38 200 THR A CA 1
ATOM 1434 C C . THR A 1 200 ? -11.086 -17.562 -14.016 1 98.38 200 THR A C 1
ATOM 1436 O O . THR A 1 200 ? -12.133 -18.188 -13.836 1 98.38 200 THR A O 1
ATOM 1439 N N . GLU A 1 201 ? -9.922 -18.047 -13.703 1 98.69 201 GLU A N 1
ATOM 1440 C CA . GLU A 1 201 ? -9.75 -19.312 -13.016 1 98.69 201 GLU A CA 1
ATOM 1441 C C . GLU A 1 201 ? -10.484 -19.312 -11.672 1 98.69 201 GLU A C 1
ATOM 1443 O O . GLU A 1 201 ? -11.211 -20.266 -11.359 1 98.69 201 GLU A O 1
ATOM 1448 N N . SER A 1 202 ? -10.242 -18.266 -10.891 1 98.75 202 SER A N 1
ATOM 1449 C CA . SER A 1 202 ? -10.867 -18.141 -9.578 1 98.75 202 SER A CA 1
ATOM 1450 C C . SER A 1 202 ? -12.383 -18.203 -9.68 1 98.75 202 SER A C 1
ATOM 1452 O O . SER A 1 202 ? -13.039 -18.906 -8.906 1 98.75 202 SER A O 1
ATOM 1454 N N . ARG A 1 203 ? -12.977 -17.469 -10.641 1 98.12 203 ARG A N 1
ATOM 1455 C CA . ARG A 1 203 ? -14.422 -17.453 -10.852 1 98.12 203 ARG A CA 1
ATOM 1456 C C . ARG A 1 203 ? -14.953 -18.859 -11.102 1 98.12 203 ARG A C 1
ATOM 1458 O O . ARG A 1 203 ? -16.062 -19.203 -10.672 1 98.12 203 ARG A O 1
ATOM 1465 N N . ALA A 1 204 ? -14.172 -19.625 -11.773 1 98.12 204 ALA A N 1
ATOM 1466 C CA . ALA A 1 204 ? -14.602 -20.953 -12.18 1 98.12 204 ALA A CA 1
ATOM 1467 C C . ALA A 1 204 ? -14.578 -21.922 -11 1 98.12 204 ALA A C 1
ATOM 1469 O O . ALA A 1 204 ? -15.273 -22.938 -11.008 1 98.12 204 ALA A O 1
ATOM 1470 N N . VAL A 1 205 ? -13.812 -21.625 -9.969 1 98.19 205 VAL A N 1
ATOM 1471 C CA . VAL A 1 205 ? -13.539 -22.672 -8.992 1 98.19 205 VAL A CA 1
ATOM 1472 C C . VAL A 1 205 ? -13.984 -22.203 -7.602 1 98.19 205 VAL A C 1
ATOM 1474 O O . VAL A 1 205 ? -14.258 -23.031 -6.727 1 98.19 205 VAL A O 1
ATOM 1477 N N . ARG A 1 206 ? -14.141 -20.953 -7.293 1 98.25 206 ARG A N 1
ATOM 1478 C CA . ARG A 1 206 ? -14.211 -20.359 -5.961 1 98.25 206 ARG A CA 1
ATOM 1479 C C . ARG A 1 206 ? -15.477 -20.812 -5.23 1 98.25 206 ARG A C 1
ATOM 1481 O O . ARG A 1 206 ? -15.516 -20.812 -3.998 1 98.25 206 ARG A O 1
ATOM 1488 N N . ASP A 1 207 ? -16.531 -21.219 -5.914 1 97.94 207 ASP A N 1
ATOM 1489 C CA . ASP A 1 207 ? -17.781 -21.594 -5.266 1 97.94 207 ASP A CA 1
ATOM 1490 C C . ASP A 1 207 ? -17.656 -22.922 -4.547 1 97.94 207 ASP A C 1
ATOM 1492 O O . ASP A 1 207 ? -18.438 -23.219 -3.633 1 97.94 207 ASP A O 1
ATOM 1496 N N . VAL A 1 208 ? -16.656 -23.734 -4.965 1 98.38 208 VAL A N 1
ATOM 1497 C CA . VAL A 1 208 ? -16.578 -25.078 -4.387 1 98.38 208 VAL A CA 1
ATOM 1498 C C . VAL A 1 208 ? -15.211 -25.297 -3.768 1 98.38 208 VAL A C 1
ATOM 1500 O O . VAL A 1 208 ? -15 -26.266 -3.035 1 98.38 208 VAL A O 1
ATOM 1503 N N . ALA A 1 209 ? -14.242 -24.453 -4.047 1 98.81 209 ALA A N 1
ATOM 1504 C CA . ALA A 1 209 ? -12.883 -24.625 -3.549 1 98.81 209 ALA A CA 1
ATOM 1505 C C . ALA A 1 209 ? -12.836 -24.516 -2.027 1 98.81 209 ALA A C 1
ATOM 1507 O O . ALA A 1 209 ? -13.516 -23.672 -1.434 1 98.81 209 ALA A O 1
ATOM 1508 N N . THR A 1 210 ? -12.055 -25.391 -1.428 1 98.88 210 THR A N 1
ATOM 1509 C CA . THR A 1 210 ? -11.828 -25.328 0.011 1 98.88 210 THR A CA 1
ATOM 1510 C C . THR A 1 210 ? -10.656 -24.406 0.332 1 98.88 210 THR A C 1
ATOM 1512 O O . THR A 1 210 ? -10.609 -23.797 1.403 1 98.88 210 THR A O 1
ATOM 1515 N N . ALA A 1 211 ? -9.719 -24.344 -0.527 1 98.88 211 ALA A N 1
ATOM 1516 C CA . ALA A 1 211 ? -8.555 -23.453 -0.44 1 98.88 211 ALA A CA 1
ATOM 1517 C C . ALA A 1 211 ? -8.086 -23.031 -1.828 1 98.88 211 ALA A C 1
ATOM 1519 O O . ALA A 1 211 ? -8.281 -23.766 -2.807 1 98.88 211 ALA A O 1
ATOM 1520 N N . MET A 1 212 ? -7.559 -21.891 -1.928 1 98.88 212 MET A N 1
ATOM 1521 C CA . MET A 1 212 ? -6.91 -21.422 -3.15 1 98.88 212 MET A CA 1
ATOM 1522 C C . MET A 1 212 ? -5.625 -20.656 -2.828 1 98.88 212 MET A C 1
ATOM 1524 O O . MET A 1 212 ? -5.473 -20.125 -1.731 1 98.88 212 MET A O 1
ATOM 1528 N N . HIS A 1 213 ? -4.699 -20.672 -3.709 1 98.56 213 HIS A N 1
ATOM 1529 C CA . HIS A 1 213 ? -3.414 -19.984 -3.609 1 98.56 213 HIS A CA 1
ATOM 1530 C C . HIS A 1 213 ? -2.852 -19.656 -4.988 1 98.56 213 HIS A C 1
ATOM 1532 O O . HIS A 1 213 ? -2.957 -20.469 -5.91 1 98.56 213 HIS A O 1
ATOM 1538 N N . ASP A 1 214 ? -2.363 -18.531 -5.164 1 97.88 214 ASP A N 1
ATOM 1539 C CA . ASP A 1 214 ? -1.618 -18.188 -6.371 1 97.88 214 ASP A CA 1
ATOM 1540 C C . ASP A 1 214 ? -0.113 -18.266 -6.125 1 97.88 214 ASP A C 1
ATOM 1542 O O . ASP A 1 214 ? 0.501 -17.281 -5.711 1 97.88 214 ASP A O 1
ATOM 1546 N N . PRO A 1 215 ? 0.507 -19.359 -6.496 1 97.25 215 PRO A N 1
ATOM 1547 C CA . PRO A 1 215 ? 1.952 -19.484 -6.289 1 97.25 215 PRO A CA 1
ATOM 1548 C C . PRO A 1 215 ? 2.74 -18.344 -6.926 1 97.25 215 PRO A C 1
ATOM 1550 O O . PRO A 1 215 ? 2.523 -18.016 -8.102 1 97.25 215 PRO A O 1
ATOM 1553 N N . THR A 1 216 ? 3.57 -17.688 -6.145 1 95.12 216 THR A N 1
ATOM 1554 C CA . THR A 1 216 ? 4.391 -16.594 -6.641 1 95.12 216 THR A CA 1
ATOM 1555 C C . THR A 1 216 ? 5.875 -16.891 -6.434 1 95.12 216 THR A C 1
ATOM 1557 O O . THR A 1 216 ? 6.461 -17.672 -7.172 1 95.12 216 THR A O 1
ATOM 1560 N N . GLU A 1 217 ? 6.473 -16.297 -5.414 1 93.06 217 GLU A N 1
ATOM 1561 C CA . GLU A 1 217 ? 7.875 -16.531 -5.094 1 93.06 217 GLU A CA 1
ATOM 1562 C C . GLU A 1 217 ? 8.086 -17.969 -4.598 1 93.06 217 GLU A C 1
ATOM 1564 O O . GLU A 1 217 ? 7.289 -18.469 -3.803 1 93.06 217 GLU A O 1
ATOM 1569 N N . GLY A 1 218 ? 9.109 -18.578 -5.07 1 95.5 218 GLY A N 1
ATOM 1570 C CA . GLY A 1 218 ? 9.359 -19.969 -4.715 1 95.5 218 GLY A CA 1
ATOM 1571 C C . GLY A 1 218 ? 8.602 -20.953 -5.574 1 95.5 218 GLY A C 1
ATOM 1572 O O . GLY A 1 218 ? 8.789 -22.172 -5.453 1 95.5 218 GLY A O 1
ATOM 1573 N N . GLY A 1 219 ? 7.754 -20.406 -6.477 1 97.94 219 GLY A N 1
ATOM 1574 C CA . GLY A 1 219 ? 7.055 -21.188 -7.477 1 97.94 219 GLY A CA 1
ATOM 1575 C C . GLY A 1 219 ? 5.969 -22.078 -6.887 1 97.94 219 GLY A C 1
ATOM 1576 O O . GLY A 1 219 ? 5.422 -21.766 -5.824 1 97.94 219 GLY A O 1
ATOM 1577 N N . LEU A 1 220 ? 5.652 -23.094 -7.707 1 98.75 220 LEU A N 1
ATOM 1578 C CA . LEU A 1 220 ? 4.59 -24 -7.312 1 98.75 220 LEU A CA 1
ATOM 1579 C C . LEU A 1 220 ? 4.941 -24.719 -6.012 1 98.75 220 LEU A C 1
ATOM 1581 O O . LEU A 1 220 ? 4.078 -24.906 -5.152 1 98.75 220 LEU A O 1
ATOM 1585 N N . ILE A 1 221 ? 6.199 -25.078 -5.832 1 98.62 221 ILE A N 1
ATOM 1586 C CA . ILE A 1 221 ? 6.633 -25.828 -4.656 1 98.62 221 ILE A CA 1
ATOM 1587 C C . ILE A 1 221 ? 6.371 -25 -3.398 1 98.62 221 ILE A C 1
ATOM 1589 O O . ILE A 1 221 ? 5.723 -25.469 -2.461 1 98.62 221 ILE A O 1
ATOM 1593 N N . ASP A 1 222 ? 6.81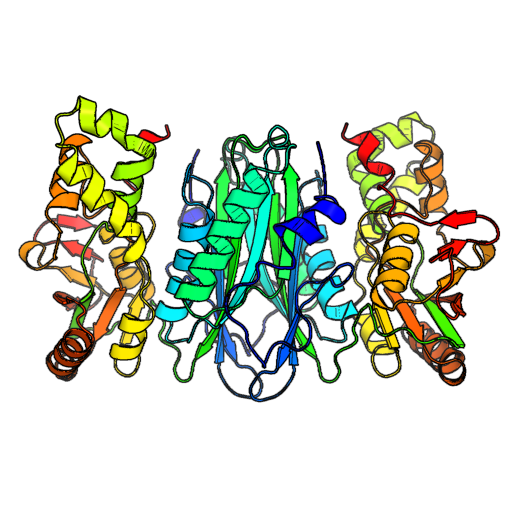6 -23.828 -3.373 1 97.5 222 ASP A N 1
ATOM 1594 C CA . ASP A 1 222 ? 6.641 -23.016 -2.172 1 97.5 222 ASP A CA 1
ATOM 1595 C C . ASP A 1 222 ? 5.168 -22.672 -1.946 1 97.5 222 ASP A C 1
ATOM 1597 O O . ASP A 1 222 ? 4.711 -22.609 -0.804 1 97.5 222 ASP A O 1
ATOM 1601 N N . GLY A 1 223 ? 4.445 -22.375 -3.008 1 98.06 223 GLY A N 1
ATOM 1602 C CA . GLY A 1 223 ? 3.02 -22.109 -2.896 1 98.06 223 GLY A CA 1
ATOM 1603 C C . GLY A 1 223 ? 2.25 -23.266 -2.275 1 98.06 223 GLY A C 1
ATOM 1604 O O . GLY A 1 223 ? 1.409 -23.062 -1.4 1 98.06 223 GLY A O 1
ATOM 1605 N N . LEU A 1 224 ? 2.547 -24.453 -2.752 1 98.81 224 LEU A N 1
ATOM 1606 C CA . LEU A 1 224 ? 1.881 -25.625 -2.201 1 98.81 224 LEU A CA 1
ATOM 1607 C C . LEU A 1 224 ? 2.307 -25.875 -0.757 1 98.81 224 LEU A C 1
ATOM 1609 O O . LEU A 1 224 ? 1.506 -26.328 0.064 1 98.81 224 LEU A O 1
ATOM 1613 N N . PHE A 1 225 ? 3.531 -25.625 -0.465 1 98.5 225 PHE A N 1
ATOM 1614 C CA . PHE A 1 225 ? 4.008 -25.75 0.908 1 98.5 225 PHE A CA 1
ATOM 1615 C C . PHE A 1 225 ? 3.26 -24.781 1.829 1 98.5 225 PHE A C 1
ATOM 1617 O O . PHE A 1 225 ? 2.854 -25.172 2.93 1 98.5 225 PHE A O 1
ATOM 1624 N N . GLU A 1 226 ? 3.117 -23.578 1.38 1 97.88 226 GLU A N 1
ATOM 1625 C CA . GLU A 1 226 ? 2.371 -22.594 2.146 1 97.88 226 GLU A CA 1
ATOM 1626 C C . GLU A 1 226 ? 0.925 -23.031 2.357 1 97.88 226 GLU A C 1
ATOM 1628 O O . GLU A 1 226 ? 0.378 -22.875 3.451 1 97.88 226 GLU A O 1
ATOM 1633 N N . LEU A 1 227 ? 0.323 -23.516 1.301 1 98.69 227 LEU A N 1
ATOM 1634 C CA . LEU A 1 227 ? -1.055 -23.984 1.381 1 98.69 227 LEU A CA 1
ATOM 1635 C C . LEU A 1 227 ? -1.18 -25.125 2.393 1 98.69 227 LEU A C 1
ATOM 1637 O O . LEU A 1 227 ? -2.07 -25.109 3.246 1 98.69 227 LEU A O 1
ATOM 1641 N N . ALA A 1 228 ? -0.273 -26.078 2.336 1 98.75 228 ALA A N 1
ATOM 1642 C CA . ALA A 1 228 ? -0.26 -27.203 3.277 1 98.75 228 ALA A CA 1
ATOM 1643 C C . ALA A 1 228 ? -0.087 -26.703 4.711 1 98.75 228 ALA A C 1
ATOM 1645 O O . ALA A 1 228 ? -0.793 -27.156 5.617 1 98.75 228 ALA A O 1
ATOM 1646 N N . SER A 1 229 ? 0.809 -25.812 4.871 1 97.62 229 SER A N 1
ATOM 1647 C CA . SER A 1 229 ? 1.129 -25.297 6.195 1 97.62 229 SER A CA 1
ATOM 1648 C C . SER A 1 229 ? -0.041 -24.5 6.773 1 97.62 229 SER A C 1
ATOM 1650 O O . SER A 1 229 ? -0.412 -24.688 7.934 1 97.62 229 SER A O 1
ATOM 1652 N N . ALA A 1 230 ? -0.6 -23.672 5.969 1 97.44 230 ALA A N 1
ATOM 1653 C CA . ALA A 1 230 ? -1.719 -22.844 6.414 1 97.44 230 ALA A CA 1
ATOM 1654 C C . ALA A 1 230 ? -2.928 -23.703 6.77 1 97.44 230 ALA A C 1
ATOM 1656 O O . ALA A 1 230 ? -3.691 -23.375 7.676 1 97.44 230 ALA A O 1
ATOM 1657 N N . SER A 1 231 ? -3.094 -24.828 6.117 1 98.62 231 SER A N 1
ATOM 1658 C CA . SER A 1 231 ? -4.25 -25.703 6.293 1 98.62 231 SER A CA 1
ATOM 1659 C C . SER A 1 231 ? -3.977 -26.781 7.332 1 98.62 231 SER A C 1
ATOM 1661 O O . SER A 1 231 ? -4.875 -27.547 7.691 1 98.62 231 SER A O 1
ATOM 1663 N N . ASP A 1 232 ? -2.758 -26.828 7.777 1 98.19 232 ASP A N 1
ATOM 1664 C CA . ASP A 1 232 ? -2.33 -27.891 8.68 1 98.19 232 ASP A CA 1
ATOM 1665 C C . ASP A 1 232 ? -2.672 -29.266 8.117 1 98.19 232 ASP A C 1
ATOM 1667 O O . ASP A 1 232 ? -3.334 -30.062 8.773 1 98.19 232 ASP A O 1
ATOM 1671 N N . VAL A 1 233 ? -2.25 -29.516 6.898 1 98.81 233 VAL A N 1
ATOM 1672 C CA . VAL A 1 233 ? -2.449 -30.766 6.191 1 98.81 233 VAL A CA 1
ATOM 1673 C C . VAL A 1 233 ? -1.163 -31.156 5.465 1 98.81 233 VAL A C 1
ATOM 1675 O O . VAL A 1 233 ? -0.172 -30.422 5.504 1 98.81 233 VAL A O 1
ATOM 1678 N N . SER A 1 234 ? -1.144 -32.344 4.887 1 98.88 234 SER A N 1
ATOM 1679 C CA . SER A 1 234 ? -0.099 -32.781 3.963 1 98.88 234 SER A CA 1
ATOM 1680 C C . SER A 1 234 ? -0.63 -32.875 2.537 1 98.88 234 SER A C 1
ATOM 1682 O O . SER A 1 234 ? -1.762 -33.312 2.32 1 98.88 234 SER A O 1
ATOM 1684 N N . LEU A 1 235 ? 0.138 -32.469 1.609 1 98.94 235 LEU A N 1
ATOM 1685 C CA . LEU A 1 235 ? -0.191 -32.594 0.196 1 98.94 235 LEU A CA 1
ATOM 1686 C C . LEU A 1 235 ? 0.655 -33.688 -0.45 1 98.94 235 LEU A C 1
ATOM 1688 O O . LEU A 1 235 ? 1.861 -33.781 -0.209 1 98.94 235 LEU A O 1
ATOM 1692 N N . GLN A 1 236 ? 0.036 -34.531 -1.179 1 98.88 236 GLN A N 1
ATOM 1693 C CA . GLN A 1 236 ? 0.685 -35.531 -2.004 1 98.88 236 GLN A CA 1
ATOM 1694 C C . GLN A 1 236 ? 0.522 -35.219 -3.488 1 98.88 236 GLN A C 1
ATOM 1696 O O . GLN A 1 236 ? -0.571 -35.375 -4.043 1 98.88 236 GLN A O 1
ATOM 1701 N N . ILE A 1 237 ? 1.654 -34.938 -4.145 1 98.88 237 ILE A N 1
ATOM 1702 C CA . ILE A 1 237 ? 1.597 -34.406 -5.5 1 98.88 237 ILE A CA 1
ATOM 1703 C C . ILE A 1 237 ? 2.244 -35.375 -6.469 1 98.88 237 ILE A C 1
ATOM 1705 O O . ILE A 1 237 ? 3.311 -35.938 -6.184 1 98.88 237 ILE A O 1
ATOM 1709 N N . ASP A 1 238 ? 1.581 -35.656 -7.59 1 98.69 238 ASP A N 1
ATOM 1710 C CA . ASP A 1 238 ? 2.135 -36.375 -8.727 1 98.69 238 ASP A CA 1
ATOM 1711 C C . ASP A 1 238 ? 2.822 -35.438 -9.703 1 98.69 238 ASP A C 1
ATOM 1713 O O . ASP A 1 238 ? 2.158 -34.75 -10.5 1 98.69 238 ASP A O 1
ATOM 1717 N N . THR A 1 239 ? 4.121 -35.469 -9.719 1 98.31 239 THR A N 1
ATOM 1718 C CA . THR A 1 239 ? 4.871 -34.469 -10.5 1 98.31 239 THR A CA 1
ATOM 1719 C C . THR A 1 239 ? 4.594 -34.656 -11.992 1 98.31 239 THR A C 1
ATOM 1721 O O . THR A 1 239 ? 4.633 -33.688 -12.75 1 98.31 239 THR A O 1
ATOM 1724 N N . ASP A 1 240 ? 4.336 -35.875 -12.43 1 98.12 240 ASP A N 1
ATOM 1725 C CA . ASP A 1 240 ? 4.059 -36.125 -13.844 1 98.12 240 ASP A CA 1
ATOM 1726 C C . ASP A 1 240 ? 2.754 -35.469 -14.273 1 98.12 240 ASP A C 1
ATOM 1728 O O . ASP A 1 240 ? 2.537 -35.219 -15.461 1 98.12 240 ASP A O 1
ATOM 1732 N N . ALA A 1 241 ? 1.896 -35.188 -13.312 1 98.62 241 ALA A N 1
ATOM 1733 C CA . ALA A 1 241 ? 0.596 -34.594 -13.617 1 98.62 241 ALA A CA 1
ATOM 1734 C C . ALA A 1 241 ? 0.699 -33.094 -13.734 1 98.62 241 ALA A C 1
ATOM 1736 O O . ALA A 1 241 ? -0.225 -32.438 -14.227 1 98.62 241 ALA A O 1
ATOM 1737 N N . ILE A 1 242 ? 1.763 -32.5 -13.328 1 98.81 242 ILE A N 1
ATOM 1738 C CA . ILE A 1 242 ? 1.924 -31.031 -13.336 1 98.81 242 ILE A CA 1
ATOM 1739 C C . ILE A 1 242 ? 2.189 -30.547 -14.758 1 98.81 242 ILE A C 1
ATOM 1741 O O . ILE A 1 242 ? 3.197 -30.922 -15.367 1 98.81 242 ILE A O 1
ATOM 1745 N N . PRO A 1 243 ? 1.329 -29.719 -15.289 1 98.75 243 PRO A N 1
ATOM 1746 C CA . PRO A 1 243 ? 1.632 -29.156 -16.609 1 98.75 243 PRO A CA 1
ATOM 1747 C C . PRO A 1 243 ? 2.822 -28.203 -16.578 1 98.75 243 PRO A C 1
ATOM 1749 O O . PRO A 1 243 ? 2.914 -27.344 -15.695 1 98.75 243 PRO A O 1
ATOM 1752 N N . ILE A 1 244 ? 3.721 -28.359 -17.453 1 98.75 244 ILE A N 1
ATOM 1753 C CA . ILE A 1 244 ? 4.836 -27.453 -17.703 1 98.75 244 ILE A CA 1
ATOM 1754 C C . ILE A 1 244 ? 4.957 -27.188 -19.203 1 98.75 244 ILE A C 1
ATOM 1756 O O . ILE A 1 244 ? 5.105 -28.125 -19.984 1 98.75 244 ILE A O 1
ATOM 1760 N N . ARG A 1 245 ? 4.867 -25.938 -19.594 1 98.56 245 ARG A N 1
ATOM 1761 C CA . ARG A 1 245 ? 4.938 -25.594 -21 1 98.56 245 ARG A CA 1
ATOM 1762 C C . ARG A 1 245 ? 6.34 -25.812 -21.562 1 98.56 245 ARG A C 1
ATOM 1764 O O . ARG A 1 245 ? 7.328 -25.672 -20.844 1 98.56 245 ARG A O 1
ATOM 1771 N N . PRO A 1 246 ? 6.438 -26.141 -22.844 1 98.5 246 PRO A N 1
ATOM 1772 C CA . PRO A 1 246 ? 7.746 -26.406 -23.438 1 98.5 246 PRO A CA 1
ATOM 1773 C C . PRO A 1 246 ? 8.695 -25.219 -23.344 1 98.5 246 PRO A C 1
ATOM 1775 O O . PRO A 1 246 ? 9.906 -25.406 -23.156 1 98.5 246 PRO A O 1
ATOM 1778 N N . GLU A 1 247 ? 8.188 -24.016 -23.5 1 98.75 247 GLU A N 1
ATOM 1779 C CA . GLU A 1 247 ? 9.023 -22.828 -23.375 1 98.75 247 GLU A CA 1
ATOM 1780 C C . GLU A 1 247 ? 9.633 -22.734 -21.984 1 98.75 247 GLU A C 1
ATOM 1782 O O . GLU A 1 247 ? 10.781 -22.328 -21.828 1 98.75 247 GLU A O 1
ATOM 1787 N N . THR A 1 248 ? 8.836 -23.062 -20.938 1 98.81 248 THR A N 1
ATOM 1788 C CA . THR A 1 248 ? 9.312 -23.047 -19.562 1 98.81 248 THR A CA 1
ATOM 1789 C C . THR A 1 248 ? 10.469 -24.031 -19.375 1 98.81 248 THR A C 1
ATOM 1791 O O . THR A 1 248 ? 11.484 -23.688 -18.766 1 98.81 248 THR A O 1
ATOM 1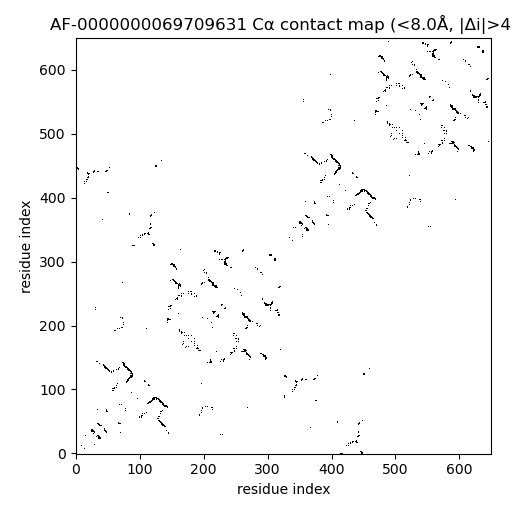794 N N . VAL A 1 249 ? 10.281 -25.219 -19.922 1 98.62 249 VAL A N 1
ATOM 1795 C CA . VAL A 1 249 ? 11.336 -26.219 -19.844 1 98.62 249 VAL A CA 1
ATOM 1796 C C . VAL A 1 249 ? 12.602 -25.703 -20.5 1 98.62 249 VAL A C 1
ATOM 1798 O O . VAL A 1 249 ? 13.688 -25.766 -19.922 1 98.62 249 VAL A O 1
ATOM 1801 N N . ALA A 1 250 ? 12.484 -25.156 -21.656 1 98.62 250 ALA A N 1
ATOM 1802 C CA . ALA A 1 250 ? 13.625 -24.703 -22.438 1 98.62 250 ALA A CA 1
ATOM 1803 C C . ALA A 1 250 ? 14.406 -23.609 -21.688 1 98.62 250 ALA A C 1
ATOM 1805 O O . ALA A 1 250 ? 15.633 -23.688 -21.578 1 98.62 250 ALA A O 1
ATOM 1806 N N . VAL A 1 251 ? 13.695 -22.656 -21.172 1 98.56 251 VAL A N 1
ATOM 1807 C CA . VAL A 1 251 ? 14.383 -21.5 -20.594 1 98.56 251 VAL A CA 1
ATOM 1808 C C . VAL A 1 251 ? 14.953 -21.891 -19.219 1 98.56 251 VAL A C 1
ATOM 1810 O O . VAL A 1 251 ? 16.016 -21.406 -18.844 1 98.56 251 VAL A O 1
ATOM 1813 N N . THR A 1 252 ? 14.234 -22.688 -18.438 1 98.44 252 THR A N 1
ATOM 1814 C CA . THR A 1 252 ? 14.75 -23.078 -17.125 1 98.44 252 THR A CA 1
ATOM 1815 C C . THR A 1 252 ? 15.961 -23.984 -17.266 1 98.44 252 THR A C 1
ATOM 1817 O O . THR A 1 252 ? 16.922 -23.891 -16.5 1 98.44 252 THR A O 1
ATOM 1820 N N . ASP A 1 253 ? 15.93 -24.891 -18.25 1 98.12 253 ASP A N 1
ATOM 1821 C CA . ASP A 1 253 ? 17.094 -25.734 -18.516 1 98.12 253 ASP A CA 1
ATOM 1822 C C . ASP A 1 253 ? 18.328 -24.891 -18.797 1 98.12 253 ASP A C 1
ATOM 1824 O O . ASP A 1 253 ? 19.422 -25.203 -18.344 1 98.12 253 ASP A O 1
ATOM 1828 N N . ALA A 1 254 ? 18.141 -23.859 -19.547 1 97.94 254 ALA A N 1
ATOM 1829 C CA . ALA A 1 254 ? 19.234 -23 -19.984 1 97.94 254 ALA A CA 1
ATOM 1830 C C . ALA A 1 254 ? 19.922 -22.312 -18.797 1 97.94 254 ALA A C 1
ATOM 1832 O O . ALA A 1 254 ? 21.109 -21.984 -18.875 1 97.94 254 ALA A O 1
ATOM 1833 N N . VAL A 1 255 ? 19.188 -22.141 -17.75 1 96.69 255 VAL A N 1
ATOM 1834 C CA . VAL A 1 255 ? 19.781 -21.406 -16.625 1 96.69 255 VAL A CA 1
ATOM 1835 C C . VAL A 1 255 ? 19.891 -22.328 -15.414 1 96.69 255 VAL A C 1
ATOM 1837 O O . VAL A 1 255 ? 20.141 -21.875 -14.297 1 96.69 255 VAL A O 1
ATOM 1840 N N . ASP A 1 256 ? 19.641 -23.609 -15.562 1 96.88 256 ASP A N 1
ATOM 1841 C CA . ASP A 1 256 ? 19.75 -24.641 -14.531 1 96.88 256 ASP A CA 1
ATOM 1842 C C . ASP A 1 256 ? 18.828 -24.328 -13.352 1 96.88 256 ASP A C 1
ATOM 1844 O O . ASP A 1 256 ? 19.266 -24.312 -12.203 1 96.88 256 ASP A O 1
ATOM 1848 N N . ALA A 1 257 ? 17.609 -24.016 -13.664 1 97.69 257 ALA A N 1
ATOM 1849 C CA . ALA A 1 257 ? 16.594 -23.766 -12.656 1 97.69 257 ALA A CA 1
ATOM 1850 C C . ALA A 1 257 ? 15.5 -24.828 -12.703 1 97.69 257 ALA A C 1
ATOM 1852 O O . ALA A 1 257 ? 15.281 -25.453 -13.742 1 97.69 257 ALA A O 1
ATOM 1853 N N . ASP A 1 258 ? 14.914 -25.141 -11.57 1 98.19 258 ASP A N 1
ATOM 1854 C CA . ASP A 1 258 ? 13.758 -26.016 -11.469 1 98.19 258 ASP A CA 1
ATOM 1855 C C . ASP A 1 258 ? 12.469 -25.281 -11.836 1 98.19 258 ASP A C 1
ATOM 1857 O O . ASP A 1 258 ? 12.078 -24.328 -11.141 1 98.19 258 ASP A O 1
ATOM 1861 N N . PRO A 1 259 ? 11.758 -25.703 -12.938 1 98.44 259 PRO A N 1
ATOM 1862 C CA . PRO A 1 259 ? 10.547 -24.984 -13.352 1 98.44 259 PRO A CA 1
ATOM 1863 C C . PRO A 1 259 ? 9.484 -24.938 -12.258 1 98.44 259 PRO A C 1
ATOM 1865 O O . PRO A 1 259 ? 8.578 -24.109 -12.305 1 98.44 259 PRO A O 1
ATOM 1868 N N . LEU A 1 260 ? 9.547 -25.797 -11.234 1 98.69 260 LEU A N 1
ATOM 1869 C CA . LEU A 1 260 ? 8.57 -25.828 -10.141 1 98.69 260 LEU A CA 1
ATOM 1870 C C . LEU A 1 260 ? 8.961 -24.859 -9.031 1 98.69 260 LEU A C 1
ATOM 1872 O O . LEU A 1 260 ? 8.195 -24.641 -8.094 1 98.69 260 LEU A O 1
ATOM 1876 N N . GLN A 1 261 ? 10.148 -24.234 -9.148 1 98.31 261 GLN A N 1
ATOM 1877 C CA . GLN A 1 261 ? 10.688 -23.422 -8.07 1 98.31 261 GLN A CA 1
ATOM 1878 C C . GLN A 1 261 ? 11.062 -22.031 -8.57 1 98.31 261 GLN A C 1
ATOM 1880 O O . GLN A 1 261 ? 12.031 -21.438 -8.094 1 98.31 261 GLN A O 1
ATOM 1885 N N . ILE A 1 262 ? 10.445 -21.531 -9.617 1 97.88 262 ILE A N 1
ATOM 1886 C CA . ILE A 1 262 ? 10.609 -20.156 -10.109 1 97.88 262 ILE A CA 1
ATOM 1887 C C . ILE A 1 262 ? 9.281 -19.406 -10.023 1 97.88 262 ILE A C 1
ATOM 1889 O O . ILE A 1 262 ? 8.227 -20.031 -9.836 1 97.88 262 ILE A O 1
ATOM 1893 N N . PHE A 1 263 ? 9.273 -18.109 -10.109 1 97 263 PHE A N 1
ATOM 1894 C CA . PHE A 1 263 ? 8.078 -17.297 -9.953 1 97 263 PHE A CA 1
ATOM 1895 C C . PHE A 1 263 ? 6.895 -17.922 -10.688 1 97 263 PHE A C 1
ATOM 1897 O O . PHE A 1 263 ? 6.949 -18.125 -11.898 1 97 263 PHE A O 1
ATOM 1904 N N . GLY A 1 264 ? 5.84 -18.141 -9.93 1 97.75 264 GLY A N 1
ATOM 1905 C CA . GLY A 1 264 ? 4.781 -19 -10.445 1 97.75 264 GLY A CA 1
ATOM 1906 C C . GLY A 1 264 ? 3.516 -18.234 -10.797 1 97.75 264 GLY A C 1
ATOM 1907 O O . GLY A 1 264 ? 2.543 -18.828 -11.273 1 97.75 264 GLY A O 1
ATOM 1908 N N . SER A 1 265 ? 3.453 -16.859 -10.625 1 97.5 265 SER A N 1
ATOM 1909 C CA . SER A 1 265 ? 2.232 -16.125 -10.945 1 97.5 265 SER A CA 1
ATOM 1910 C C . SER A 1 265 ? 1.712 -16.5 -12.328 1 97.5 265 SER A C 1
ATOM 1912 O O . SER A 1 265 ? 2.494 -16.672 -13.266 1 97.5 265 SER A O 1
ATOM 1914 N N . GLY A 1 266 ? 0.419 -16.547 -12.453 1 97.94 266 GLY A N 1
ATOM 1915 C CA . GLY A 1 266 ? -0.258 -17.062 -13.633 1 97.94 266 GLY A CA 1
ATOM 1916 C C . GLY A 1 266 ? -1.036 -18.328 -13.359 1 97.94 266 GLY A C 1
ATOM 1917 O O . GLY A 1 266 ? -2.061 -18.594 -14 1 97.94 266 GLY A O 1
ATOM 1918 N N . ALA A 1 267 ? -0.583 -19.062 -12.43 1 98.5 267 ALA A N 1
ATOM 1919 C CA . ALA A 1 267 ? -1.254 -20.312 -12.047 1 98.5 267 ALA A CA 1
ATOM 1920 C C . ALA A 1 267 ? -2.096 -20.109 -10.789 1 98.5 267 ALA A C 1
ATOM 1922 O O . ALA A 1 267 ? -1.74 -19.328 -9.914 1 98.5 267 ALA A O 1
ATOM 1923 N N . LEU A 1 268 ? -3.191 -20.797 -10.672 1 98.88 268 LEU A N 1
ATOM 1924 C CA . LEU A 1 268 ? -4.004 -20.922 -9.469 1 98.88 268 LEU A CA 1
ATOM 1925 C C . LEU A 1 268 ? -4.012 -22.359 -8.961 1 98.88 268 LEU A C 1
ATOM 1927 O O . LEU A 1 268 ? -4.301 -23.281 -9.719 1 98.88 268 LEU A O 1
ATOM 1931 N N . ALA A 1 269 ? -3.551 -22.562 -7.758 1 98.88 269 ALA A N 1
ATOM 1932 C CA . ALA A 1 269 ? -3.732 -23.828 -7.062 1 98.88 269 ALA A CA 1
ATOM 1933 C C . ALA A 1 269 ? -5 -23.812 -6.211 1 98.88 269 ALA A C 1
ATOM 1935 O O . ALA A 1 269 ? -5.234 -22.875 -5.453 1 98.88 269 ALA A O 1
ATOM 1936 N N . ALA A 1 270 ? -5.832 -24.812 -6.371 1 98.94 270 ALA A N 1
ATOM 1937 C CA . ALA A 1 270 ? -7.074 -24.906 -5.613 1 98.94 270 ALA A CA 1
ATOM 1938 C C . ALA A 1 270 ? -7.285 -26.328 -5.082 1 98.94 270 ALA A C 1
ATOM 1940 O O . ALA A 1 270 ? -6.957 -27.312 -5.754 1 98.94 270 ALA A O 1
ATOM 1941 N N . THR A 1 271 ? -7.715 -26.438 -3.881 1 98.94 271 THR A N 1
ATOM 1942 C CA . THR A 1 271 ? -8.203 -27.719 -3.385 1 98.94 271 THR A CA 1
ATOM 1943 C C . THR A 1 271 ? -9.727 -27.797 -3.475 1 98.94 271 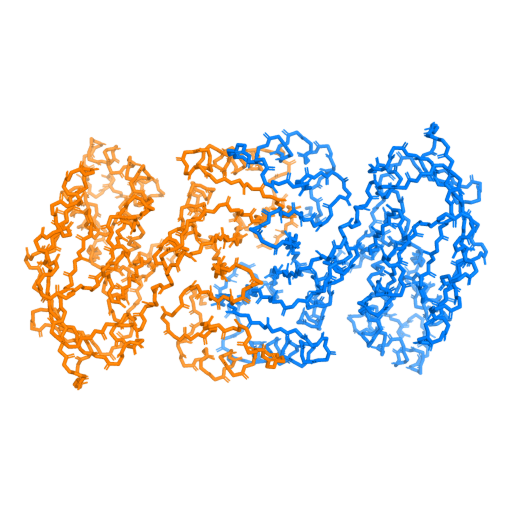THR A C 1
ATOM 1945 O O . THR A 1 271 ? -10.414 -26.812 -3.207 1 98.94 271 THR A O 1
ATOM 1948 N N . VAL A 1 272 ? -10.227 -28.891 -3.912 1 98.88 272 VAL A N 1
ATOM 1949 C CA . VAL A 1 272 ? -11.664 -29.078 -4.098 1 98.88 272 VAL A CA 1
ATOM 1950 C C . VAL A 1 272 ? -12.055 -30.484 -3.621 1 98.88 272 VAL A C 1
ATOM 1952 O O . VAL A 1 272 ? -11.266 -31.422 -3.705 1 98.88 272 VAL A O 1
ATOM 1955 N N . PRO A 1 273 ? -13.273 -30.594 -3.133 1 98.88 273 PRO A N 1
ATOM 1956 C CA . PRO A 1 273 ? -13.75 -31.938 -2.787 1 98.88 273 PRO A CA 1
ATOM 1957 C C . PRO A 1 273 ? -13.711 -32.906 -3.973 1 98.88 273 PRO A C 1
ATOM 1959 O O . PRO A 1 273 ? -13.883 -32.469 -5.121 1 98.88 273 PRO A O 1
ATOM 1962 N N . GLU A 1 274 ? -13.539 -34.188 -3.637 1 98.56 274 GLU A N 1
ATOM 1963 C CA . GLU A 1 274 ? -13.414 -35.219 -4.66 1 98.56 274 GLU A CA 1
ATOM 1964 C C . GLU A 1 274 ? -14.586 -35.156 -5.641 1 98.56 274 GLU A C 1
ATOM 1966 O O . GLU A 1 274 ? -14.391 -35.281 -6.852 1 98.56 274 GLU A O 1
ATOM 1971 N N . ASP A 1 275 ? -15.773 -34.969 -5.18 1 98.5 275 ASP A N 1
ATOM 1972 C CA . ASP A 1 275 ? -16.969 -35.031 -6.008 1 98.5 275 ASP A CA 1
ATOM 1973 C C . ASP A 1 275 ? -17.109 -33.781 -6.867 1 98.5 275 ASP A C 1
ATOM 1975 O O . ASP A 1 275 ? -17.953 -33.75 -7.762 1 98.5 275 ASP A O 1
ATOM 1979 N N . ALA A 1 276 ? -16.281 -32.75 -6.633 1 98.56 276 ALA A N 1
ATOM 1980 C CA . ALA A 1 276 ? -16.359 -31.5 -7.398 1 98.56 276 ALA A CA 1
ATOM 1981 C C . ALA A 1 276 ? -15.297 -31.469 -8.492 1 98.56 276 ALA A C 1
ATOM 1983 O O . ALA A 1 276 ? -15.305 -30.578 -9.352 1 98.56 276 ALA A O 1
ATOM 1984 N N . VAL A 1 277 ? -14.383 -32.406 -8.531 1 98.75 277 VAL A N 1
ATOM 1985 C CA . VAL A 1 277 ? -13.203 -32.375 -9.391 1 98.75 277 VAL A CA 1
ATOM 1986 C C . VAL A 1 277 ? -13.641 -32.281 -10.852 1 98.75 277 VAL A C 1
ATOM 1988 O O . VAL A 1 277 ? -13.203 -31.391 -11.586 1 98.75 277 VAL A O 1
ATOM 1991 N N . SER A 1 278 ? -14.469 -33.188 -11.273 1 98.62 278 SER A N 1
ATOM 1992 C CA . SER A 1 278 ? -14.883 -33.219 -12.672 1 98.62 278 SER A CA 1
ATOM 1993 C C . SER A 1 278 ? -15.57 -31.938 -13.086 1 98.62 278 SER A C 1
ATOM 1995 O O . SER A 1 278 ? -15.297 -31.391 -14.164 1 98.62 278 SER A O 1
ATOM 1997 N N . GLY A 1 279 ? -16.5 -31.453 -12.211 1 98.5 279 GLY A N 1
ATOM 1998 C CA . GLY A 1 279 ? -17.203 -30.203 -12.492 1 98.5 279 GLY A CA 1
ATOM 1999 C C . GLY A 1 279 ? -16.266 -29.016 -12.633 1 98.5 279 GLY A C 1
ATOM 2000 O O . GLY A 1 279 ? -16.453 -28.172 -13.516 1 98.5 279 GLY A O 1
ATOM 2001 N N . VAL A 1 280 ? -15.281 -28.938 -11.82 1 98.62 280 VAL A N 1
ATOM 2002 C CA . VAL A 1 280 ? -14.305 -27.844 -11.836 1 98.62 280 VAL A CA 1
ATOM 2003 C C . VAL A 1 280 ? -13.469 -27.906 -13.109 1 98.62 280 VAL A C 1
ATOM 2005 O O . VAL A 1 280 ? -13.266 -26.891 -13.781 1 98.62 280 VAL A O 1
ATOM 2008 N N . LEU A 1 281 ? -12.961 -29.094 -13.445 1 98.69 281 LEU A N 1
ATOM 2009 C CA . LEU A 1 281 ? -12.164 -29.25 -14.656 1 98.69 281 LEU A CA 1
ATOM 2010 C C . LEU A 1 281 ? -12.984 -28.891 -15.898 1 98.69 281 LEU A C 1
ATOM 2012 O O . LEU A 1 281 ? -12.469 -28.266 -16.828 1 98.69 281 LEU A O 1
ATOM 2016 N N . ASP A 1 282 ? -14.242 -29.25 -15.891 1 98.5 282 ASP A N 1
ATOM 2017 C CA . ASP A 1 282 ? -15.133 -28.906 -17 1 98.5 282 ASP A CA 1
ATOM 2018 C C . ASP A 1 282 ? -15.336 -27.406 -17.094 1 98.5 282 ASP A C 1
ATOM 2020 O O . ASP A 1 282 ? -15.328 -26.844 -18.188 1 98.5 282 ASP A O 1
ATOM 2024 N N . SER A 1 283 ? -15.562 -26.766 -15.969 1 98.31 283 SER A N 1
ATOM 2025 C CA . SER A 1 283 ? -15.758 -25.312 -15.938 1 98.31 283 SER A CA 1
ATOM 2026 C C . SER A 1 283 ? -14.531 -24.578 -16.469 1 98.31 283 SER A C 1
ATOM 2028 O O . SER A 1 283 ? -14.656 -23.609 -17.219 1 98.31 283 SER A O 1
ATOM 2030 N N . LEU A 1 284 ? -13.375 -25 -16.062 1 98.69 284 LEU A N 1
ATOM 2031 C CA . LEU A 1 284 ? -12.133 -24.391 -16.516 1 98.69 284 LEU A CA 1
ATOM 2032 C C . LEU A 1 284 ? -11.938 -24.625 -18.016 1 98.69 284 LEU A C 1
ATOM 2034 O O . LEU A 1 284 ? -11.539 -23.719 -18.734 1 98.69 284 LEU A O 1
ATOM 2038 N N . ALA A 1 285 ? -12.211 -25.828 -18.422 1 98.31 285 ALA A N 1
ATOM 2039 C CA . ALA A 1 285 ? -12.109 -26.141 -19.859 1 98.31 285 ALA A CA 1
ATOM 2040 C C . ALA A 1 285 ? -13.062 -25.266 -20.672 1 98.31 285 ALA A C 1
ATOM 2042 O O . ALA A 1 285 ? -12.711 -24.797 -21.75 1 98.31 285 ALA A O 1
ATOM 2043 N N . ALA A 1 286 ? -14.242 -25.078 -20.188 1 97.81 286 ALA A N 1
ATOM 2044 C CA . ALA A 1 286 ? -15.242 -24.25 -20.859 1 97.81 286 ALA A CA 1
ATOM 2045 C C . ALA A 1 286 ? -14.758 -22.812 -20.984 1 97.81 286 ALA A C 1
ATOM 2047 O O . ALA A 1 286 ? -15.141 -22.109 -21.922 1 97.81 286 ALA A O 1
ATOM 2048 N N . ALA A 1 287 ? -13.898 -22.391 -20.094 1 97 287 ALA A N 1
ATOM 2049 C CA . ALA A 1 287 ? -13.32 -21.047 -20.125 1 97 287 ALA A CA 1
ATOM 2050 C C . ALA A 1 287 ? -12 -21.047 -20.891 1 97 287 ALA A C 1
ATOM 2052 O O . ALA A 1 287 ? -11.258 -20.062 -20.859 1 97 287 ALA A O 1
ATOM 2053 N N . ASP A 1 288 ? -11.672 -22.172 -21.531 1 97.5 288 ASP A N 1
ATOM 2054 C CA . ASP A 1 288 ? -10.453 -22.344 -22.328 1 97.5 288 ASP A CA 1
ATOM 2055 C C . ASP A 1 288 ? -9.211 -22.234 -21.453 1 97.5 288 ASP A C 1
ATOM 2057 O O . ASP A 1 288 ? -8.219 -21.625 -21.859 1 97.5 288 ASP A O 1
ATOM 2061 N N . ILE A 1 289 ? -9.305 -22.688 -20.266 1 98.12 289 ILE A N 1
ATOM 2062 C CA . ILE A 1 289 ? -8.188 -22.703 -19.328 1 98.12 289 ILE A CA 1
ATOM 2063 C C . ILE A 1 289 ? -7.734 -24.156 -19.094 1 98.12 289 ILE A C 1
ATOM 2065 O O . ILE A 1 289 ? -8.508 -24.984 -18.609 1 98.12 289 ILE A O 1
ATOM 2069 N N . GLU A 1 290 ? -6.5 -24.391 -19.438 1 97.75 290 GLU A N 1
ATOM 2070 C CA . GLU A 1 290 ? -5.926 -25.703 -19.141 1 97.75 290 GLU A CA 1
ATOM 2071 C C . GLU A 1 290 ? -5.797 -25.906 -17.625 1 97.75 290 GLU A C 1
ATOM 2073 O O . GLU A 1 290 ? -5.445 -24.984 -16.891 1 97.75 290 GLU A O 1
ATOM 2078 N N . ALA A 1 291 ? -6.117 -27.125 -17.156 1 98.69 291 ALA A N 1
ATOM 2079 C CA . ALA A 1 291 ? -6.008 -27.453 -15.734 1 98.69 291 ALA A CA 1
ATOM 2080 C C . ALA A 1 291 ? -5.785 -28.953 -15.539 1 98.69 291 ALA A C 1
ATOM 2082 O O . ALA A 1 291 ? -6.07 -29.75 -16.438 1 98.69 291 ALA A O 1
ATOM 2083 N N . ALA A 1 292 ? -5.211 -29.297 -14.445 1 98.75 292 ALA A N 1
ATOM 2084 C CA . ALA A 1 292 ? -4.922 -30.688 -14.141 1 98.75 292 ALA A CA 1
ATOM 2085 C C . ALA A 1 292 ? -5.148 -30.984 -12.656 1 98.75 292 ALA A C 1
ATOM 2087 O O . ALA A 1 292 ? -4.934 -30.125 -11.805 1 98.75 292 ALA A O 1
ATOM 2088 N N . ASP A 1 293 ? -5.668 -32.125 -12.391 1 98.88 293 ASP A N 1
ATOM 2089 C CA . ASP A 1 293 ? -5.617 -32.719 -11.047 1 98.88 293 ASP A CA 1
ATOM 2090 C C . ASP A 1 293 ? -4.223 -33.25 -10.734 1 98.88 293 ASP A C 1
ATOM 2092 O O . ASP A 1 293 ? -3.799 -34.25 -11.297 1 98.88 293 ASP A O 1
ATOM 2096 N N . ILE A 1 294 ? -3.541 -32.594 -9.75 1 98.94 294 ILE A N 1
ATOM 2097 C CA . ILE A 1 294 ? -2.123 -32.906 -9.648 1 98.94 294 ILE A CA 1
ATOM 2098 C C . ILE A 1 294 ? -1.857 -33.688 -8.352 1 98.94 294 ILE A C 1
ATOM 2100 O O . ILE A 1 294 ? -0.722 -34.062 -8.078 1 98.94 294 ILE A O 1
ATOM 2104 N N . GLY A 1 295 ? -2.852 -33.875 -7.547 1 98.88 295 GLY A N 1
ATOM 2105 C CA . GLY A 1 295 ? -2.594 -34.562 -6.297 1 98.88 295 GLY A CA 1
ATOM 2106 C C . GLY A 1 295 ? -3.766 -34.5 -5.332 1 98.88 295 GLY A C 1
ATOM 2107 O O . GLY A 1 295 ? -4.891 -34.219 -5.73 1 98.88 295 GLY A O 1
ATOM 2108 N N . THR A 1 296 ? -3.445 -34.938 -4.039 1 98.88 296 THR A N 1
ATOM 2109 C CA . THR A 1 296 ? -4.5 -35.031 -3.035 1 98.88 296 THR A CA 1
ATOM 2110 C C . THR A 1 296 ? -4.031 -34.438 -1.7 1 98.88 296 THR A C 1
ATOM 2112 O O . THR A 1 296 ? -2.832 -34.25 -1.492 1 98.88 296 THR A O 1
ATOM 2115 N N . VAL A 1 297 ? -5.004 -34.125 -0.889 1 98.88 297 VAL A N 1
ATOM 2116 C CA . VAL A 1 297 ? -4.773 -33.625 0.462 1 98.88 297 VAL A CA 1
ATOM 2117 C C . VAL A 1 297 ? -4.918 -34.781 1.468 1 98.88 297 VAL A C 1
ATOM 2119 O O . VAL A 1 297 ? -5.883 -35.531 1.411 1 98.88 297 VAL A O 1
ATOM 2122 N N . ALA A 1 298 ? -3.973 -34.906 2.346 1 98.75 298 ALA A N 1
ATOM 2123 C CA . ALA A 1 298 ? -4.004 -35.906 3.408 1 98.75 298 ALA A CA 1
ATOM 2124 C C . ALA A 1 298 ? -3.922 -35.25 4.781 1 98.75 298 ALA A C 1
ATOM 2126 O O . ALA A 1 298 ? -3.705 -34.031 4.891 1 98.75 298 ALA A O 1
ATOM 2127 N N . ASP A 1 299 ? -4.203 -36.062 5.82 1 98.69 299 ASP A N 1
ATOM 2128 C CA . ASP A 1 299 ? -3.982 -35.594 7.184 1 98.69 299 ASP A CA 1
ATOM 2129 C C . ASP A 1 299 ? -2.541 -35.125 7.371 1 98.69 299 ASP A C 1
ATOM 2131 O O . ASP A 1 299 ? -1.618 -35.656 6.777 1 98.69 299 ASP A O 1
ATOM 2135 N N . ARG A 1 300 ? -2.402 -34.156 8.242 1 98.31 300 ARG A N 1
ATOM 2136 C CA . ARG A 1 300 ? -1.073 -33.625 8.492 1 98.31 300 ARG A CA 1
ATOM 2137 C C . ARG A 1 300 ? -0.127 -34.688 9.023 1 98.31 300 ARG A C 1
ATOM 2139 O O . ARG A 1 300 ? -0.428 -35.344 10.016 1 98.31 300 ARG A O 1
ATOM 2146 N N . GLY A 1 301 ? 0.961 -34.844 8.367 1 97.44 301 GLY A N 1
ATOM 2147 C CA . GLY A 1 301 ? 2.057 -35.688 8.828 1 97.44 301 GLY A CA 1
ATOM 2148 C C . GLY A 1 301 ? 3.361 -34.938 8.984 1 97.44 301 GLY A C 1
ATOM 2149 O O . GLY A 1 301 ? 3.361 -33.719 9.141 1 97.44 301 GLY A O 1
ATOM 2150 N N . ASP A 1 302 ? 4.484 -35.656 9 1 96.94 302 ASP A N 1
ATOM 2151 C CA . ASP A 1 302 ? 5.805 -35.094 9.195 1 96.94 302 ASP A CA 1
ATOM 2152 C C . ASP A 1 302 ? 6.246 -34.312 7.961 1 96.94 302 ASP A C 1
ATOM 2154 O O . ASP A 1 302 ? 7.039 -33.375 8.07 1 96.94 302 ASP A O 1
ATOM 2158 N N . VAL A 1 303 ? 5.711 -34.75 6.84 1 98.19 303 VAL A N 1
ATOM 2159 C CA . VAL A 1 303 ? 6.055 -34.125 5.57 1 98.19 303 VAL A CA 1
ATOM 2160 C C . VAL A 1 303 ? 4.855 -33.344 5.043 1 98.19 303 VAL A C 1
ATOM 2162 O O . VAL A 1 303 ? 3.895 -33.938 4.539 1 98.19 303 VAL A O 1
ATOM 2165 N N . PRO A 1 304 ? 4.945 -32.031 5.059 1 98.31 304 PRO A N 1
ATOM 2166 C CA . PRO A 1 304 ? 3.814 -31.219 4.617 1 98.31 304 PRO A CA 1
ATOM 2167 C C . PRO A 1 304 ? 3.553 -31.344 3.115 1 98.31 304 PRO A C 1
ATOM 2169 O O . PRO A 1 304 ? 2.4 -31.266 2.678 1 98.31 304 PRO A O 1
ATOM 2172 N N . LEU A 1 305 ? 4.574 -31.5 2.381 1 98.88 305 LEU A N 1
ATOM 2173 C CA . LEU A 1 305 ? 4.438 -31.562 0.93 1 98.88 305 LEU A CA 1
ATOM 2174 C C . LEU A 1 305 ? 5.328 -32.656 0.354 1 98.88 305 LEU A C 1
ATOM 2176 O O . LEU A 1 305 ? 6.551 -32.625 0.53 1 98.88 305 LEU A O 1
ATOM 2180 N N . SER A 1 306 ? 4.754 -33.562 -0.29 1 98.75 306 SER A N 1
ATOM 2181 C CA . SER A 1 306 ? 5.473 -34.625 -0.987 1 98.75 306 SER A CA 1
ATOM 2182 C C . SER A 1 306 ? 5.301 -34.5 -2.498 1 98.75 306 SER A C 1
ATOM 2184 O O . SER A 1 306 ? 4.176 -34.469 -2.998 1 98.75 306 SER A O 1
ATOM 2186 N N . LEU A 1 307 ? 6.348 -34.312 -3.188 1 98.56 307 LEU A N 1
ATOM 2187 C CA . LEU A 1 307 ? 6.395 -34.438 -4.641 1 98.56 307 LEU A CA 1
ATOM 2188 C C . LEU A 1 307 ? 6.914 -35.812 -5.047 1 98.56 307 LEU A C 1
ATOM 2190 O O . LEU A 1 307 ? 8.125 -36.031 -5.176 1 98.56 307 LEU A O 1
ATOM 2194 N N . ASP A 1 308 ? 5.988 -36.688 -5.402 1 97.75 308 ASP A N 1
ATOM 2195 C CA . ASP A 1 308 ? 6.379 -38.094 -5.531 1 97.75 308 ASP A CA 1
ATOM 2196 C C . ASP A 1 308 ? 7.156 -38.562 -4.309 1 97.75 308 ASP A C 1
ATOM 2198 O O . ASP A 1 308 ? 6.637 -38.562 -3.189 1 97.75 308 ASP A O 1
ATOM 2202 N N . ASP A 1 309 ? 8.508 -38.812 -4.469 1 95.19 309 ASP A N 1
ATOM 2203 C CA . ASP A 1 309 ? 9.305 -39.312 -3.352 1 95.19 309 ASP A CA 1
ATOM 2204 C C . ASP A 1 309 ? 10.117 -38.188 -2.707 1 95.19 309 ASP A C 1
ATOM 2206 O O . ASP A 1 309 ? 10.828 -38.438 -1.725 1 95.19 309 ASP A O 1
ATOM 2210 N N . ARG A 1 310 ? 10.008 -37.031 -3.236 1 97.25 310 ARG A N 1
ATOM 2211 C CA . ARG A 1 310 ? 10.734 -35.875 -2.689 1 97.25 310 ARG A CA 1
ATOM 2212 C C . ARG A 1 310 ? 9.945 -35.219 -1.571 1 97.25 310 ARG A C 1
ATOM 2214 O O . ARG A 1 310 ? 8.82 -34.75 -1.789 1 97.25 310 ARG A O 1
ATOM 2221 N N . ALA A 1 311 ? 10.539 -35.156 -0.337 1 98.12 311 ALA A N 1
ATOM 2222 C CA . ALA A 1 311 ? 9.906 -34.562 0.828 1 98.12 311 ALA A CA 1
ATOM 2223 C C . ALA A 1 311 ? 10.312 -33.094 0.978 1 98.12 311 ALA A C 1
ATOM 2225 O O . ALA A 1 311 ? 11.5 -32.781 0.978 1 98.12 311 ALA A O 1
ATOM 2226 N N . ILE A 1 312 ? 9.344 -32.219 0.971 1 98.38 312 ILE A N 1
ATOM 2227 C CA . ILE A 1 312 ? 9.586 -30.797 1.259 1 98.38 312 ILE A CA 1
ATOM 2228 C C . ILE A 1 312 ? 9.117 -30.484 2.678 1 98.38 312 ILE A C 1
ATOM 2230 O O . ILE A 1 312 ? 7.926 -30.547 2.977 1 98.38 312 ILE A O 1
ATOM 2234 N N . THR A 1 313 ? 10.062 -30.078 3.574 1 97.62 313 THR A N 1
ATOM 2235 C CA . THR A 1 313 ? 9.727 -29.906 4.984 1 97.62 313 THR A CA 1
ATOM 2236 C C . THR A 1 313 ? 9.984 -28.469 5.426 1 97.62 313 THR A C 1
ATOM 2238 O O . THR A 1 313 ? 9.727 -28.109 6.578 1 97.62 313 THR A O 1
ATOM 2241 N N . GLU A 1 314 ? 10.508 -27.688 4.523 1 95.81 314 GLU A N 1
ATOM 2242 C CA . GLU A 1 314 ? 10.773 -26.266 4.762 1 95.81 314 GLU A CA 1
ATOM 2243 C C . GLU A 1 314 ? 10.477 -25.438 3.521 1 95.81 314 GLU A C 1
ATOM 2245 O O . GLU A 1 314 ? 10.445 -25.953 2.406 1 95.81 314 GLU A O 1
ATOM 2250 N N . PRO A 1 315 ? 10.25 -24.141 3.734 1 94.44 315 PRO A N 1
ATOM 2251 C CA . PRO A 1 315 ? 10.055 -23.281 2.562 1 94.44 315 PRO A CA 1
ATOM 2252 C C . PRO A 1 315 ? 11.258 -23.281 1.625 1 94.44 315 PRO A C 1
ATOM 2254 O O . PRO A 1 315 ? 12.383 -23.516 2.064 1 94.44 315 PRO A O 1
ATOM 2257 N N . VAL A 1 316 ? 10.984 -23 0.368 1 93.5 316 VAL A N 1
ATOM 2258 C CA . VAL A 1 316 ? 12.094 -23.016 -0.587 1 93.5 316 VAL A CA 1
ATOM 2259 C C . VAL A 1 316 ? 12.312 -21.594 -1.129 1 93.5 316 VAL A C 1
ATOM 2261 O O . VAL A 1 316 ? 11.391 -20.781 -1.152 1 93.5 316 VAL A O 1
ATOM 2264 N N . ARG A 1 317 ? 13.516 -21.391 -1.543 1 91.31 317 ARG A N 1
ATOM 2265 C CA . ARG A 1 317 ? 13.906 -20.141 -2.17 1 91.31 317 ARG A CA 1
ATOM 2266 C C . ARG A 1 317 ? 13.734 -20.203 -3.684 1 91.31 317 ARG A C 1
ATOM 2268 O O . ARG A 1 317 ? 14.008 -21.234 -4.305 1 91.31 317 ARG A O 1
ATOM 2275 N N . ASP A 1 318 ? 13.336 -19.109 -4.227 1 94.69 318 ASP A N 1
ATOM 2276 C CA . ASP A 1 318 ? 13.172 -19.062 -5.676 1 94.69 318 ASP A CA 1
ATOM 2277 C C . ASP A 1 318 ? 14.508 -19.25 -6.391 1 94.69 318 ASP A C 1
ATOM 2279 O O . ASP A 1 318 ? 15.5 -18.594 -6.051 1 94.69 318 ASP A O 1
ATOM 2283 N N . ASP A 1 319 ? 14.555 -20.016 -7.406 1 95.38 319 ASP A N 1
ATOM 2284 C CA . ASP A 1 319 ? 15.797 -20.375 -8.086 1 95.38 319 ASP A CA 1
ATOM 2285 C C . ASP A 1 319 ? 16.328 -19.188 -8.891 1 95.38 319 ASP A C 1
ATOM 2287 O O . ASP A 1 319 ? 17.516 -19.141 -9.227 1 95.38 319 ASP A O 1
ATOM 2291 N N . LEU A 1 320 ? 15.445 -18.266 -9.211 1 93.31 320 LEU A N 1
ATOM 2292 C CA . LEU A 1 320 ? 15.875 -17.156 -10.07 1 93.31 320 LEU A CA 1
ATOM 2293 C C . LEU A 1 320 ? 16.641 -16.125 -9.273 1 93.31 320 LEU A C 1
ATOM 2295 O O . LEU A 1 320 ? 17.297 -15.242 -9.844 1 93.31 320 LEU A O 1
ATOM 2299 N N . TYR A 1 321 ? 16.594 -16.156 -7.938 1 89.06 321 TYR A N 1
ATOM 2300 C CA . TYR A 1 321 ? 17.281 -15.156 -7.125 1 89.06 321 TYR A CA 1
ATOM 2301 C C . TYR A 1 321 ? 18.781 -15.125 -7.449 1 89.06 321 TYR A C 1
ATOM 2303 O O . TYR A 1 321 ? 19.406 -14.07 -7.402 1 89.06 321 TYR A O 1
ATOM 2311 N N . ALA A 1 322 ? 19.266 -16.25 -7.812 1 87.44 322 ALA A N 1
ATOM 2312 C CA . ALA A 1 322 ? 20.688 -16.375 -8.094 1 87.44 322 ALA A CA 1
ATOM 2313 C C . ALA A 1 322 ? 21.094 -15.508 -9.281 1 87.44 322 ALA A C 1
ATOM 2315 O O . ALA A 1 322 ? 22.266 -15.102 -9.398 1 87.44 322 ALA A O 1
ATOM 2316 N N . LEU A 1 323 ? 20.188 -15.227 -10.141 1 87.25 323 LEU A N 1
ATOM 2317 C CA . LEU A 1 323 ? 20.469 -14.461 -11.352 1 87.25 323 LEU A CA 1
ATOM 2318 C C . LEU A 1 323 ? 20.672 -12.984 -11.016 1 87.25 323 LEU A C 1
ATOM 2320 O O . LEU A 1 323 ? 21.219 -12.227 -11.828 1 87.25 323 LEU A O 1
ATOM 2324 N N . TRP A 1 324 ? 20.188 -12.492 -9.867 1 79.94 324 TRP A N 1
ATOM 2325 C CA . TRP A 1 324 ? 20.328 -11.102 -9.453 1 79.94 324 TRP A CA 1
ATOM 2326 C C . TRP A 1 324 ? 21.484 -10.945 -8.461 1 79.94 324 TRP A C 1
ATOM 2328 O O . TRP A 1 324 ? 21.828 -9.828 -8.07 1 79.94 324 TRP A O 1
ATOM 2338 N N . GLU A 1 325 ? 21.906 -12.008 -7.91 1 74.94 325 GLU A N 1
ATOM 2339 C CA . GLU A 1 325 ? 23.031 -11.977 -6.984 1 74.94 325 GLU A CA 1
ATOM 2340 C C . GLU A 1 325 ? 24.359 -11.938 -7.73 1 74.94 325 GLU A C 1
ATOM 2342 O O . GLU A 1 325 ? 24.469 -12.492 -8.828 1 74.94 325 GLU A O 1
ATOM 2347 N N . MET B 1 1 ? 17.297 13.797 -7.309 1 69.5 1 MET B N 1
ATOM 2348 C CA . MET B 1 1 ? 16.031 14.414 -6.934 1 69.5 1 MET B CA 1
ATOM 2349 C C . MET B 1 1 ? 15.336 13.617 -5.828 1 69.5 1 MET B C 1
ATOM 2351 O O . MET B 1 1 ? 15.461 12.391 -5.77 1 69.5 1 MET B O 1
ATOM 2355 N N . ILE B 1 2 ? 14.727 14.477 -4.805 1 76.56 2 ILE B N 1
ATOM 2356 C CA . ILE B 1 2 ? 14.055 13.852 -3.672 1 76.56 2 ILE B CA 1
ATOM 2357 C C . ILE B 1 2 ? 12.625 14.367 -3.57 1 76.56 2 ILE B C 1
ATOM 2359 O O . ILE B 1 2 ? 12.359 15.547 -3.848 1 76.56 2 ILE B O 1
ATOM 2363 N N . GLY B 1 3 ? 11.812 13.414 -3.352 1 78.06 3 GLY B N 1
ATOM 2364 C CA . GLY B 1 3 ? 10.469 13.852 -3.01 1 78.06 3 GLY B CA 1
ATOM 2365 C C . GLY B 1 3 ? 9.453 13.562 -4.098 1 78.06 3 GLY B C 1
ATOM 2366 O O . GLY B 1 3 ? 9.695 12.742 -4.98 1 78.06 3 GLY B O 1
ATOM 2367 N N . LYS B 1 4 ? 8.32 14.25 -4.066 1 85 4 LYS B N 1
ATOM 2368 C CA . LYS B 1 4 ? 7.152 13.977 -4.895 1 85 4 LYS B CA 1
ATOM 2369 C C . LYS B 1 4 ? 7.414 14.359 -6.352 1 85 4 LYS B C 1
ATOM 2371 O O . LYS B 1 4 ? 8.086 15.352 -6.629 1 85 4 LYS B O 1
ATOM 2376 N N . VAL B 1 5 ? 6.879 13.539 -7.242 1 88.12 5 VAL B N 1
ATOM 2377 C CA . VAL B 1 5 ? 6.785 13.914 -8.648 1 88.12 5 VAL B CA 1
ATOM 2378 C C . VAL B 1 5 ? 6.008 15.219 -8.789 1 88.12 5 VAL B C 1
ATOM 2380 O O . VAL B 1 5 ? 5.039 15.453 -8.062 1 88.12 5 VAL B O 1
ATOM 2383 N N . SER B 1 6 ? 6.363 16.062 -9.734 1 87.25 6 SER B N 1
ATOM 2384 C CA . SER B 1 6 ? 5.746 17.375 -9.891 1 87.25 6 SER B CA 1
ATOM 2385 C C . SER B 1 6 ? 4.277 17.25 -10.273 1 87.25 6 SER B C 1
ATOM 2387 O O . SER B 1 6 ? 3.873 16.281 -10.906 1 87.25 6 SER B O 1
ATOM 2389 N N . PRO B 1 7 ? 3.488 18.328 -9.906 1 88.38 7 PRO B N 1
ATOM 2390 C CA . PRO B 1 7 ? 2.084 18.312 -10.32 1 88.38 7 PRO B CA 1
ATOM 2391 C C . PRO B 1 7 ? 1.912 18.203 -11.828 1 88.38 7 PRO B C 1
ATOM 2393 O O . PRO B 1 7 ? 0.97 17.562 -12.305 1 88.38 7 PRO B O 1
ATOM 2396 N N . GLU B 1 8 ? 2.783 18.812 -12.547 1 88.88 8 GLU B N 1
ATOM 2397 C CA . GLU B 1 8 ? 2.723 18.75 -14.008 1 88.88 8 GLU B CA 1
ATOM 2398 C C . GLU B 1 8 ? 2.936 17.328 -14.516 1 88.88 8 GLU B C 1
ATOM 2400 O O . GLU B 1 8 ? 2.205 16.859 -15.391 1 88.88 8 GLU B O 1
ATOM 2405 N N . ASP B 1 9 ? 3.914 16.703 -13.961 1 90.5 9 ASP B N 1
ATOM 2406 C CA . ASP B 1 9 ? 4.191 15.328 -14.359 1 90.5 9 ASP B CA 1
ATOM 2407 C C . ASP B 1 9 ? 3.057 14.391 -13.938 1 90.5 9 ASP B C 1
ATOM 2409 O O . ASP B 1 9 ? 2.719 13.453 -14.664 1 90.5 9 ASP B O 1
ATOM 2413 N N . LEU B 1 10 ? 2.494 14.617 -12.773 1 92.12 10 LEU B N 1
ATOM 2414 C CA . LEU B 1 10 ? 1.349 13.82 -12.336 1 92.12 10 LEU B CA 1
ATOM 2415 C C . LEU B 1 10 ? 0.187 13.969 -13.312 1 92.12 10 LEU B C 1
ATOM 2417 O O . LEU B 1 10 ? -0.424 12.977 -13.711 1 92.12 10 LEU B O 1
ATOM 2421 N N . ALA B 1 11 ? -0.081 15.164 -13.672 1 90.62 11 ALA B N 1
ATOM 2422 C CA . ALA B 1 11 ? -1.171 15.438 -14.609 1 90.62 11 ALA B CA 1
ATOM 2423 C C . ALA B 1 11 ? -0.919 14.758 -15.953 1 90.62 11 ALA B C 1
ATOM 2425 O O . ALA B 1 11 ? -1.841 14.211 -16.562 1 90.62 11 ALA B O 1
ATOM 2426 N N . ALA B 1 12 ? 0.292 14.758 -16.375 1 90.25 12 ALA B N 1
ATOM 2427 C CA . ALA B 1 12 ? 0.659 14.266 -17.703 1 90.25 12 ALA B CA 1
ATOM 2428 C C . ALA B 1 12 ? 0.717 12.742 -17.734 1 90.25 12 ALA B C 1
ATOM 2430 O O . ALA B 1 12 ? 0.379 12.125 -18.75 1 90.25 12 ALA B O 1
ATOM 2431 N N . HIS B 1 13 ? 1.122 12.172 -16.594 1 91.81 13 HIS B N 1
ATOM 2432 C CA . HIS B 1 13 ? 1.553 10.781 -16.703 1 91.81 13 HIS B CA 1
ATOM 2433 C C . HIS B 1 13 ? 0.779 9.891 -15.742 1 91.81 13 HIS B C 1
ATOM 2435 O O . HIS B 1 13 ? 0.854 8.656 -15.828 1 91.81 13 HIS B O 1
ATOM 2441 N N . VAL B 1 14 ? 0.029 10.438 -14.828 1 92.81 14 VAL B N 1
ATOM 2442 C CA . VAL B 1 14 ? -0.531 9.602 -13.773 1 92.81 14 VAL B CA 1
ATOM 2443 C C . VAL B 1 14 ? -2.053 9.727 -13.766 1 92.81 14 VAL B C 1
ATOM 2445 O O . VAL B 1 14 ? -2.762 8.727 -13.914 1 92.81 14 VAL B O 1
ATOM 2448 N N . PHE B 1 15 ? -2.645 10.914 -13.734 1 92.44 15 PHE B N 1
ATOM 2449 C CA . PHE B 1 15 ? -4.062 11.141 -13.477 1 92.44 15 PHE B CA 1
ATOM 2450 C C . PHE B 1 15 ? -4.91 10.648 -14.641 1 92.44 15 PHE B C 1
ATOM 2452 O O . PHE B 1 15 ? -6.078 10.297 -14.461 1 92.44 15 PHE B O 1
ATOM 2459 N N . GLY B 1 16 ? -4.398 10.539 -15.773 1 91.81 16 GLY B N 1
ATOM 2460 C CA . GLY B 1 16 ? -5.133 10.055 -16.938 1 91.81 16 GLY B CA 1
ATOM 2461 C C . GLY B 1 16 ? -4.953 8.562 -17.172 1 91.81 16 GLY B C 1
ATOM 2462 O O . GLY B 1 16 ? -5.523 8.008 -18.109 1 91.81 16 GLY B O 1
ATOM 2463 N N . LYS B 1 17 ? -4.199 7.91 -16.391 1 96.25 17 LYS B N 1
ATOM 2464 C CA . LYS B 1 17 ? -3.877 6.492 -16.547 1 96.25 17 LYS B CA 1
ATOM 2465 C C . LYS B 1 17 ? -4.312 5.691 -15.32 1 96.25 17 LYS B C 1
ATOM 2467 O O . LYS B 1 17 ? -3.475 5.219 -14.555 1 96.25 17 LYS B O 1
ATOM 2472 N N . THR B 1 18 ? -5.648 5.5 -15.266 1 97.44 18 THR B N 1
ATOM 2473 C CA . THR B 1 18 ? -6.184 4.918 -14.039 1 97.44 18 THR B CA 1
ATOM 2474 C C . THR B 1 18 ? -6.84 3.572 -14.312 1 97.44 18 THR B C 1
ATOM 2476 O O . THR B 1 18 ? -7.543 3.027 -13.461 1 97.44 18 THR B O 1
ATOM 2479 N N . GLY B 1 19 ? -6.629 3 -15.484 1 98.44 19 GLY B N 1
ATOM 2480 C CA . GLY B 1 19 ? -7.172 1.688 -15.797 1 98.44 19 GLY B CA 1
ATOM 2481 C C . GLY B 1 19 ? -8.609 1.736 -16.281 1 98.44 19 GLY B C 1
ATOM 2482 O O . GLY B 1 19 ? -8.992 2.656 -17 1 98.44 19 GLY B O 1
ATOM 2483 N N . ALA B 1 20 ? -9.414 0.753 -16.016 1 98.31 20 ALA B N 1
ATOM 2484 C CA . ALA B 1 20 ? -10.789 0.632 -16.469 1 98.31 20 ALA B CA 1
ATOM 2485 C C . ALA B 1 20 ? -11.703 1.601 -15.727 1 98.31 20 ALA B C 1
ATOM 2487 O O . ALA B 1 20 ? -11.523 1.837 -14.531 1 98.31 20 ALA B O 1
ATOM 2488 N N . PRO B 1 21 ? -12.711 2.15 -16.406 1 96.75 21 PRO B N 1
ATOM 2489 C CA . PRO B 1 21 ? -13.68 3.004 -15.711 1 96.75 21 PRO B CA 1
ATOM 2490 C C . PRO B 1 21 ? -14.508 2.236 -14.68 1 96.75 21 PRO B C 1
ATOM 2492 O O . PRO B 1 21 ? -14.789 1.049 -14.867 1 96.75 21 PRO B O 1
ATOM 2495 N N . ASP B 1 22 ? -14.859 2.871 -13.672 1 97.75 22 ASP B N 1
ATOM 2496 C CA . ASP B 1 22 ? -15.664 2.289 -12.602 1 97.75 22 ASP B CA 1
ATOM 2497 C C . ASP B 1 22 ? -16.594 3.334 -11.977 1 97.75 22 ASP B C 1
ATOM 2499 O O . ASP B 1 22 ? -16.125 4.242 -11.289 1 97.75 22 ASP B O 1
ATOM 2503 N N . ASP B 1 23 ? -17.859 3.15 -12.039 1 97.44 23 ASP B N 1
ATOM 2504 C CA . ASP B 1 23 ? -18.859 4.121 -11.594 1 97.44 23 ASP B CA 1
ATOM 2505 C C . ASP B 1 23 ? -18.938 4.16 -10.07 1 97.44 23 ASP B C 1
ATOM 2507 O O . ASP B 1 23 ? -19.5 5.094 -9.5 1 97.44 23 ASP B O 1
ATOM 2511 N N . SER B 1 24 ? -18.375 3.143 -9.445 1 97.81 24 SER B N 1
ATOM 2512 C CA . SER B 1 24 ? -18.438 3.117 -7.984 1 97.81 24 SER B CA 1
ATOM 2513 C C . SER B 1 24 ? -17.422 4.086 -7.375 1 97.81 24 SER B C 1
ATOM 2515 O O . SER B 1 24 ? -17.5 4.391 -6.184 1 97.81 24 SER B O 1
ATOM 2517 N N . VAL B 1 25 ? -16.516 4.566 -8.156 1 98.25 25 VAL B N 1
ATOM 2518 C CA . VAL B 1 25 ? -15.492 5.484 -7.648 1 98.25 25 VAL B CA 1
ATOM 2519 C C . VAL B 1 25 ? -16.078 6.891 -7.535 1 98.25 25 VAL B C 1
ATOM 2521 O O . VAL B 1 25 ? -16.359 7.539 -8.547 1 98.25 25 VAL B O 1
ATOM 2524 N N . ILE B 1 26 ? -16.266 7.332 -6.309 1 98 26 ILE B N 1
ATOM 2525 C CA . ILE B 1 26 ? -16.812 8.656 -6.004 1 98 26 ILE B CA 1
ATOM 2526 C C . ILE B 1 26 ? -15.719 9.711 -6.16 1 98 26 ILE B C 1
ATOM 2528 O O . ILE B 1 26 ? -15.945 10.758 -6.773 1 98 26 ILE B O 1
ATOM 2532 N N . GLN B 1 27 ? -14.578 9.492 -5.621 1 97.62 27 GLN B N 1
ATOM 2533 C CA . GLN B 1 27 ? -13.375 10.312 -5.703 1 97.62 27 GLN B CA 1
ATOM 2534 C C . GLN B 1 27 ? -12.156 9.469 -6.082 1 97.62 27 GLN B C 1
ATOM 2536 O O . GLN B 1 27 ? -11.812 8.516 -5.379 1 97.62 27 GLN B O 1
ATOM 2541 N N . GLY B 1 28 ? -11.633 9.688 -7.227 1 96.62 28 GLY B N 1
ATOM 2542 C CA . GLY B 1 28 ? -10.406 9.047 -7.676 1 96.62 28 GLY B CA 1
ATOM 2543 C C . GLY B 1 28 ? -9.203 9.977 -7.637 1 96.62 28 GLY B C 1
ATOM 2544 O O . GLY B 1 28 ? -9.242 11.016 -6.977 1 96.62 28 GLY B O 1
ATOM 2545 N N . PRO B 1 29 ? -8.141 9.594 -8.281 1 95.62 29 PRO B N 1
ATOM 2546 C CA . PRO B 1 29 ? -6.914 10.398 -8.258 1 95.62 29 PRO B CA 1
ATOM 2547 C C . PRO B 1 29 ? -7.117 11.797 -8.828 1 95.62 29 PRO B C 1
ATOM 2549 O O . PRO B 1 29 ? -7.676 11.953 -9.914 1 95.62 29 PRO B O 1
ATOM 2552 N N . ALA B 1 30 ? -6.664 12.734 -8.094 1 94.56 30 ALA B N 1
ATOM 2553 C CA . ALA B 1 30 ? -6.688 14.133 -8.5 1 94.56 30 ALA B CA 1
ATOM 2554 C C . ALA B 1 30 ? -5.738 14.969 -7.648 1 94.56 30 ALA B C 1
ATOM 2556 O O . ALA B 1 30 ? -5.383 14.578 -6.535 1 94.56 30 ALA B O 1
ATOM 2557 N N . TYR B 1 31 ? -5.344 16.125 -8.188 1 93.44 31 TYR B N 1
ATOM 2558 C CA . TYR B 1 31 ? -4.43 16.984 -7.457 1 93.44 31 TYR B CA 1
ATOM 2559 C C . TYR B 1 31 ? -5.039 17.438 -6.137 1 93.44 31 TYR B C 1
ATOM 2561 O O . TYR B 1 31 ? -6.172 17.922 -6.102 1 93.44 31 TYR B O 1
ATOM 2569 N N . GLY B 1 32 ? -4.344 17.203 -5.102 1 92.38 32 GLY B N 1
ATOM 2570 C CA . GLY B 1 32 ? -4.766 17.625 -3.777 1 92.38 32 GLY B CA 1
ATOM 2571 C C . GLY B 1 32 ? -5.637 16.594 -3.072 1 92.38 32 GLY B C 1
ATOM 2572 O O . GLY B 1 32 ? -5.867 16.703 -1.866 1 92.38 32 GLY B O 1
ATOM 2573 N N . GLU B 1 33 ? -6.164 15.648 -3.783 1 94.38 33 GLU B N 1
ATOM 2574 C CA . GLU B 1 33 ? -6.996 14.594 -3.203 1 94.38 33 GLU B CA 1
ATOM 2575 C C . GLU B 1 33 ? -6.148 13.422 -2.725 1 94.38 33 GLU B C 1
ATOM 2577 O O . GLU B 1 33 ? -5.621 12.656 -3.535 1 94.38 33 GLU B O 1
ATOM 2582 N N . ASP B 1 34 ? -6.113 13.188 -1.415 1 93.44 34 ASP B N 1
ATOM 2583 C CA . ASP B 1 34 ? -5.137 12.266 -0.842 1 93.44 34 ASP B CA 1
ATOM 2584 C C . ASP B 1 34 ? -5.789 10.938 -0.476 1 93.44 34 ASP B C 1
ATOM 2586 O O . ASP B 1 34 ? -5.137 10.047 0.081 1 93.44 34 ASP B O 1
ATOM 2590 N N . ALA B 1 35 ? -7.066 10.844 -0.661 1 97.56 35 ALA B N 1
ATOM 2591 C CA . ALA B 1 35 ? -7.773 9.586 -0.43 1 97.56 35 ALA B CA 1
ATOM 2592 C C . ALA B 1 35 ? -8.812 9.336 -1.519 1 97.56 35 ALA B C 1
ATOM 2594 O O . ALA B 1 35 ? -9.344 10.281 -2.109 1 97.56 35 ALA B O 1
ATOM 2595 N N . ALA B 1 36 ? -9.039 8.133 -1.791 1 98.38 36 ALA B N 1
ATOM 2596 C CA . ALA B 1 36 ? -10.117 7.727 -2.689 1 98.38 36 ALA B CA 1
ATOM 2597 C C . ALA B 1 36 ? -11.398 7.418 -1.911 1 98.38 36 ALA B C 1
ATOM 2599 O O . ALA B 1 36 ? -11.336 7.043 -0.738 1 98.38 36 ALA B O 1
ATOM 2600 N N . ALA B 1 37 ? -12.492 7.633 -2.514 1 98.75 37 ALA B N 1
ATOM 2601 C CA . ALA B 1 37 ? -13.797 7.223 -1.996 1 98.75 37 ALA B CA 1
ATOM 2602 C C . ALA B 1 37 ? -14.516 6.305 -2.98 1 98.75 37 ALA B C 1
ATOM 2604 O O . ALA B 1 37 ? -14.625 6.625 -4.168 1 98.75 37 ALA B O 1
ATOM 2605 N N . ILE B 1 38 ? -14.945 5.156 -2.514 1 98.81 38 ILE B N 1
ATOM 2606 C CA . ILE B 1 38 ? -15.562 4.129 -3.342 1 98.81 38 ILE B CA 1
ATOM 2607 C C . ILE B 1 38 ? -16.922 3.736 -2.754 1 98.81 38 ILE B C 1
ATOM 2609 O O . ILE B 1 38 ? -17.016 3.396 -1.572 1 98.81 38 ILE B O 1
ATOM 2613 N N . ALA B 1 39 ? -17.938 3.809 -3.596 1 98.31 39 ALA B N 1
ATOM 2614 C CA . ALA B 1 39 ? -19.219 3.273 -3.17 1 98.31 39 ALA B CA 1
ATOM 2615 C C . ALA B 1 39 ? -19.188 1.749 -3.109 1 98.31 39 ALA B C 1
ATOM 2617 O O . ALA B 1 39 ? -18.859 1.088 -4.098 1 98.31 39 ALA B O 1
ATOM 2618 N N . VAL B 1 40 ? -19.438 1.165 -1.976 1 97.12 40 VAL B N 1
ATOM 2619 C CA . VAL B 1 40 ? -19.594 -0.276 -1.808 1 97.12 40 VAL B CA 1
ATOM 2620 C C . VAL B 1 40 ? -21.047 -0.614 -1.53 1 97.12 40 VAL B C 1
ATOM 2622 O O . VAL B 1 40 ? -21.891 0.281 -1.423 1 97.12 40 VAL B O 1
ATOM 2625 N N . PRO B 1 41 ? -21.406 -1.912 -1.475 1 94.38 41 PRO B N 1
ATOM 2626 C CA . PRO B 1 41 ? -22.828 -2.244 -1.411 1 94.38 41 PRO B CA 1
ATOM 2627 C C . PRO B 1 41 ? -23.562 -1.482 -0.311 1 94.38 41 PRO B C 1
ATOM 2629 O O . PRO B 1 41 ? -24.688 -1.039 -0.514 1 94.38 41 PRO B O 1
ATOM 2632 N N . GLU B 1 42 ? -22.953 -1.351 0.864 1 94.81 42 GLU B N 1
ATOM 2633 C CA . GLU B 1 42 ? -23.5 -0.507 1.925 1 94.81 42 GLU B CA 1
ATOM 2634 C C . GLU B 1 42 ? -22.438 0.422 2.494 1 94.81 42 GLU B C 1
ATOM 2636 O O . GLU B 1 42 ? -21.578 -0.012 3.26 1 94.81 42 GLU B O 1
ATOM 2641 N N . GLY B 1 43 ? -22.531 1.712 2.064 1 95.5 43 GLY B N 1
ATOM 2642 C CA . GLY B 1 43 ? -21.625 2.711 2.611 1 95.5 43 GLY B CA 1
ATOM 2643 C C . GLY B 1 43 ? -20.562 3.158 1.624 1 95.5 43 GLY B C 1
ATOM 2644 O O . GLY B 1 43 ? -20.656 2.865 0.43 1 95.5 43 GLY B O 1
ATOM 2645 N N . THR B 1 44 ? -19.609 4 2.117 1 98.38 44 THR B N 1
ATOM 2646 C CA . THR B 1 44 ? -18.484 4.539 1.345 1 98.38 44 THR B CA 1
ATOM 2647 C C . THR B 1 44 ? -17.156 4.109 1.946 1 98.38 44 THR B C 1
ATOM 2649 O O . THR B 1 44 ? -16.875 4.398 3.111 1 98.38 44 THR B O 1
ATOM 2652 N N . LEU B 1 45 ? -16.406 3.32 1.159 1 98.81 45 LEU B N 1
ATOM 2653 C CA . LEU B 1 45 ? -15.055 2.936 1.539 1 98.81 45 LEU B CA 1
ATOM 2654 C C . LEU B 1 45 ? -14.055 4.02 1.15 1 98.81 45 LEU B C 1
ATOM 2656 O O . LEU B 1 45 ? -14.008 4.445 -0.005 1 98.81 45 LEU B O 1
ATOM 2660 N N . VAL B 1 46 ? -13.297 4.52 2.104 1 98.88 46 VAL B N 1
ATOM 2661 C CA . VAL B 1 46 ? -12.242 5.492 1.857 1 98.88 46 VAL B CA 1
ATOM 2662 C C . VAL B 1 46 ? -10.875 4.816 1.985 1 98.88 46 VAL B C 1
ATOM 2664 O O . VAL B 1 46 ? -10.648 4.031 2.908 1 98.88 46 VAL B O 1
ATOM 2667 N N . VAL B 1 47 ? -9.961 5.098 1.038 1 98.81 47 VAL B N 1
ATOM 2668 C CA . VAL B 1 47 ? -8.664 4.43 0.998 1 98.81 47 VAL B CA 1
ATOM 2669 C C . VAL B 1 47 ? -7.562 5.457 0.746 1 98.81 47 VAL B C 1
ATOM 2671 O O . VAL B 1 47 ? -7.719 6.348 -0.093 1 98.81 47 VAL B O 1
ATOM 2674 N N . ASN B 1 48 ? -6.5 5.336 1.502 1 98.31 48 ASN B N 1
ATOM 2675 C CA . ASN B 1 48 ? -5.293 6.129 1.294 1 98.31 48 ASN B CA 1
ATOM 2676 C C . ASN B 1 48 ? -4.039 5.258 1.302 1 98.31 48 ASN B C 1
ATOM 2678 O O . ASN B 1 48 ? -3.959 4.285 2.055 1 98.31 48 ASN B O 1
ATOM 2682 N N . SER B 1 49 ? -3.08 5.566 0.465 1 97.81 49 SER B N 1
ATOM 2683 C CA . SER B 1 49 ? -1.744 4.984 0.549 1 97.81 49 SER B CA 1
ATOM 2684 C C . SER B 1 49 ? -0.672 6.066 0.602 1 97.81 49 SER B C 1
ATOM 2686 O O . SER B 1 49 ? -0.714 7.027 -0.171 1 97.81 49 SER B O 1
ATOM 2688 N N . ASP B 1 50 ? 0.231 5.922 1.536 1 96.12 50 ASP B N 1
ATOM 2689 C CA . ASP B 1 50 ? 1.304 6.898 1.696 1 96.12 50 ASP B CA 1
ATOM 2690 C C . ASP B 1 50 ? 2.615 6.219 2.08 1 96.12 50 ASP B C 1
ATOM 2692 O O . ASP B 1 50 ? 2.619 5.262 2.855 1 96.12 50 ASP B O 1
ATOM 2696 N N . PRO B 1 51 ? 3.721 6.75 1.582 1 95.31 51 PRO B N 1
ATOM 2697 C CA . PRO B 1 51 ? 5.035 6.227 1.968 1 95.31 51 PRO B CA 1
ATOM 2698 C C . PRO B 1 51 ? 5.652 6.992 3.137 1 95.31 51 PRO B C 1
ATOM 2700 O O . PRO B 1 51 ? 5.215 8.102 3.455 1 95.31 51 PRO B O 1
ATOM 2703 N N . ILE B 1 52 ? 6.566 6.395 3.818 1 93.81 52 ILE B N 1
ATOM 2704 C CA . ILE B 1 52 ? 7.539 7.008 4.715 1 93.81 52 ILE B CA 1
ATOM 2705 C C . ILE B 1 52 ? 8.953 6.672 4.25 1 93.81 52 ILE B C 1
ATOM 2707 O O . ILE B 1 52 ? 9.445 5.57 4.492 1 93.81 52 ILE B O 1
ATOM 2711 N N . SER B 1 53 ? 9.617 7.637 3.631 1 87.12 53 SER B N 1
ATOM 2712 C CA . SER B 1 53 ? 10.852 7.305 2.934 1 87.12 53 SER B CA 1
ATOM 2713 C C . SER B 1 53 ? 12.023 8.133 3.461 1 87.12 53 SER B C 1
ATOM 2715 O O . SER B 1 53 ? 13.188 7.793 3.223 1 87.12 53 SER B O 1
ATOM 2717 N N . LEU B 1 54 ? 11.75 9.203 4.242 1 80.38 54 LEU B N 1
ATOM 2718 C CA . LEU B 1 54 ? 12.828 10.117 4.59 1 80.38 54 LEU B CA 1
ATOM 2719 C C . LEU B 1 54 ? 13.125 10.055 6.086 1 80.38 54 LEU B C 1
ATOM 2721 O O . LEU B 1 54 ? 14.172 10.539 6.535 1 80.38 54 LEU B O 1
ATOM 2725 N N . ALA B 1 55 ? 12.25 9.445 6.797 1 80.88 55 ALA B N 1
ATOM 2726 C CA . ALA B 1 55 ? 12.406 9.422 8.25 1 80.88 55 ALA B CA 1
ATOM 2727 C C . ALA B 1 55 ? 13.555 8.5 8.664 1 80.88 55 ALA B C 1
ATOM 2729 O O . ALA B 1 55 ? 13.68 7.391 8.141 1 80.88 55 ALA B O 1
ATOM 2730 N N . VAL B 1 56 ? 14.297 8.953 9.578 1 82.69 56 VAL B N 1
ATOM 2731 C CA . VAL B 1 56 ? 15.375 8.148 10.141 1 82.69 56 VAL B CA 1
ATOM 2732 C C . VAL B 1 56 ? 14.875 7.387 11.367 1 82.69 56 VAL B C 1
ATOM 2734 O O . VAL B 1 56 ? 15.164 6.199 11.531 1 82.69 56 VAL B O 1
ATOM 2737 N N . GLY B 1 57 ? 14.156 8.125 12.141 1 89.56 57 GLY B N 1
ATOM 2738 C CA . GLY B 1 57 ? 13.547 7.527 13.312 1 89.56 57 GLY B CA 1
ATOM 2739 C C . GLY B 1 57 ? 12.031 7.605 13.297 1 89.56 57 GLY B C 1
ATOM 2740 O O . GLY B 1 57 ? 11.445 8.336 12.492 1 89.56 57 GLY B O 1
ATOM 2741 N N . HIS B 1 58 ? 11.344 6.766 14.086 1 95.56 58 HIS B N 1
ATOM 2742 C CA . HIS B 1 58 ? 9.898 6.785 14.32 1 95.56 58 HIS B CA 1
ATOM 2743 C C . HIS B 1 58 ? 9.133 6.477 13.039 1 95.56 58 HIS B C 1
ATOM 2745 O O . HIS B 1 58 ? 8.055 7.027 12.812 1 95.56 58 HIS B O 1
ATOM 2751 N N . VAL B 1 59 ? 9.727 5.691 12.188 1 95.88 59 VAL B N 1
ATOM 2752 C CA . VAL B 1 59 ? 9.164 5.434 10.867 1 95.88 59 VAL B CA 1
ATOM 2753 C C . VAL B 1 59 ? 7.797 4.762 11.008 1 95.88 59 VAL B C 1
ATOM 2755 O O . VAL B 1 59 ? 6.855 5.094 10.281 1 95.88 59 VAL B O 1
ATOM 2758 N N . GLY B 1 60 ? 7.664 3.855 11.969 1 97.69 60 GLY B N 1
ATOM 2759 C CA . GLY B 1 60 ? 6.387 3.199 12.203 1 97.69 60 GLY B CA 1
ATOM 2760 C C . GLY B 1 60 ? 5.328 4.137 12.75 1 97.69 60 GLY B C 1
ATOM 2761 O O . GLY B 1 60 ? 4.176 4.105 12.312 1 97.69 60 GLY B O 1
ATOM 2762 N N . THR B 1 61 ? 5.73 5.008 13.68 1 98 61 THR B N 1
ATOM 2763 C CA . THR B 1 61 ? 4.828 5.98 14.281 1 98 61 THR B CA 1
ATOM 2764 C C . THR B 1 61 ? 4.301 6.953 13.234 1 98 61 THR B C 1
ATOM 2766 O O . THR B 1 61 ? 3.098 7.215 13.172 1 98 61 THR B O 1
ATOM 2769 N N . LEU B 1 62 ? 5.203 7.438 12.461 1 97.62 62 LEU B N 1
ATOM 2770 C CA . LEU B 1 62 ? 4.828 8.359 11.391 1 97.62 62 LEU B CA 1
ATOM 2771 C C . LEU B 1 62 ? 3.916 7.676 10.383 1 97.62 62 LEU B C 1
ATOM 2773 O O . LEU B 1 62 ? 2.906 8.25 9.961 1 97.62 62 LEU B O 1
ATOM 2777 N N . GLY B 1 63 ? 4.27 6.5 10.023 1 97.81 63 GLY B N 1
ATOM 2778 C CA . GLY B 1 63 ? 3.527 5.773 9.008 1 97.81 63 GLY B CA 1
ATOM 2779 C C . GLY B 1 63 ? 2.062 5.59 9.359 1 97.81 63 GLY B C 1
ATOM 2780 O O . GLY B 1 63 ? 1.184 5.926 8.562 1 97.81 63 GLY B O 1
ATOM 2781 N N . ILE B 1 64 ? 1.777 5.07 10.578 1 98.62 64 ILE B N 1
ATOM 2782 C CA . ILE B 1 64 ? 0.405 4.828 11.016 1 98.62 64 ILE B CA 1
ATOM 2783 C C . ILE B 1 64 ? -0.366 6.148 11.039 1 98.62 64 ILE B C 1
ATOM 2785 O O . ILE B 1 64 ? -1.47 6.238 10.492 1 98.62 64 ILE B O 1
ATOM 2789 N N . ASN B 1 65 ? 0.23 7.133 11.594 1 98.44 65 ASN B N 1
ATOM 2790 C CA . ASN B 1 65 ? -0.478 8.398 11.758 1 98.44 65 ASN B CA 1
ATOM 2791 C C . ASN B 1 65 ? -0.788 9.047 10.414 1 98.44 65 ASN B C 1
ATOM 2793 O O . ASN B 1 65 ? -1.918 9.484 10.172 1 98.44 65 ASN B O 1
ATOM 2797 N N . VAL B 1 66 ? 0.173 9.133 9.547 1 97.19 66 VAL B N 1
ATOM 2798 C CA . VAL B 1 66 ? 0.007 9.836 8.281 1 97.19 66 VAL B CA 1
ATOM 2799 C C . VAL B 1 66 ? -1.069 9.148 7.441 1 97.19 66 VAL B C 1
ATOM 2801 O O . VAL B 1 66 ? -1.953 9.805 6.891 1 97.19 66 VAL B O 1
ATOM 2804 N N . ALA B 1 67 ? -1.025 7.855 7.355 1 98 67 ALA B N 1
ATOM 2805 C CA . ALA B 1 67 ? -2.014 7.109 6.582 1 98 67 ALA B CA 1
ATOM 2806 C C . ALA B 1 67 ? -3.41 7.273 7.176 1 98 67 ALA B C 1
ATOM 2808 O O . ALA B 1 67 ? -4.383 7.488 6.445 1 98 67 ALA B O 1
ATOM 2809 N N . CYS B 1 68 ? -3.527 7.168 8.461 1 98.69 68 CYS B N 1
ATOM 2810 C CA . CYS B 1 68 ? -4.816 7.305 9.125 1 98.69 68 CYS B CA 1
ATOM 2811 C C . CYS B 1 68 ? -5.363 8.719 8.977 1 98.69 68 CYS B C 1
ATOM 2813 O O . CYS B 1 68 ? -6.57 8.914 8.828 1 98.69 68 CYS B O 1
ATOM 2815 N N . ASN B 1 69 ? -4.453 9.719 9.047 1 98.75 69 ASN B N 1
ATOM 2816 C CA . ASN B 1 69 ? -4.871 11.117 8.953 1 98.75 69 ASN B CA 1
ATOM 2817 C C . ASN B 1 69 ? -5.578 11.406 7.637 1 98.75 69 ASN B C 1
ATOM 2819 O O . ASN B 1 69 ? -6.578 12.133 7.609 1 98.75 69 ASN B O 1
ATOM 2823 N N . ASP B 1 70 ? -5.094 10.914 6.578 1 98.25 70 ASP B N 1
ATOM 2824 C CA . ASP B 1 70 ? -5.699 11.148 5.27 1 98.25 70 ASP B CA 1
ATOM 2825 C C . ASP B 1 70 ? -7.105 10.562 5.199 1 98.25 70 ASP B C 1
ATOM 2827 O O . ASP B 1 70 ? -8 11.164 4.602 1 98.25 70 ASP B O 1
ATOM 2831 N N . VAL B 1 71 ? -7.305 9.383 5.742 1 98.75 71 VAL B N 1
ATOM 2832 C CA . VAL B 1 71 ? -8.617 8.758 5.777 1 98.75 71 VAL B CA 1
ATOM 2833 C C . VAL B 1 71 ? -9.555 9.57 6.668 1 98.75 71 VAL B C 1
ATOM 2835 O O . VAL B 1 71 ? -10.695 9.852 6.285 1 98.75 71 VAL B O 1
ATOM 2838 N N . ALA B 1 72 ? -9.055 9.984 7.816 1 98.81 72 ALA B N 1
ATOM 2839 C CA . ALA B 1 72 ? -9.844 10.805 8.734 1 98.81 72 ALA B CA 1
ATOM 2840 C C . ALA B 1 72 ? -10.211 12.141 8.102 1 98.81 72 ALA B C 1
ATOM 2842 O O . ALA B 1 72 ? -11.352 12.602 8.219 1 98.81 72 ALA B O 1
ATOM 2843 N N . ALA B 1 73 ? -9.258 12.773 7.402 1 98.75 73 ALA B N 1
ATOM 2844 C CA . ALA B 1 73 ? -9.469 14.078 6.773 1 98.75 73 ALA B CA 1
ATOM 2845 C C . ALA B 1 73 ? -10.484 13.984 5.645 1 98.75 73 ALA B C 1
ATOM 2847 O O . ALA B 1 73 ? -10.906 15.008 5.094 1 98.75 73 ALA B O 1
ATOM 2848 N N . SER B 1 74 ? -10.906 12.766 5.324 1 98.5 74 SER B N 1
ATOM 2849 C CA . SER B 1 74 ? -11.93 12.555 4.301 1 98.5 74 SER B CA 1
ATOM 2850 C C . SER B 1 74 ? -13.281 12.227 4.922 1 98.5 74 SER B C 1
ATOM 2852 O O . SER B 1 74 ? -14.227 11.875 4.215 1 98.5 74 SER B O 1
ATOM 2854 N N . GLY B 1 75 ? -13.344 12.281 6.219 1 98.5 75 GLY B N 1
ATOM 2855 C CA . GLY B 1 75 ? -14.594 12.062 6.93 1 98.5 75 GLY B CA 1
ATOM 2856 C C . GLY B 1 75 ? -14.805 10.617 7.332 1 98.5 75 GLY B C 1
ATOM 2857 O O . GLY B 1 75 ? -15.844 10.273 7.898 1 98.5 75 GLY B O 1
ATOM 2858 N N . ALA B 1 76 ? -13.867 9.727 7.105 1 98.75 76 ALA B N 1
ATOM 2859 C CA . ALA B 1 76 ? -14 8.305 7.402 1 98.75 76 ALA B CA 1
ATOM 2860 C C . ALA B 1 76 ? -13.375 7.961 8.758 1 98.75 76 ALA B C 1
ATOM 2862 O O . ALA B 1 76 ? -12.617 8.758 9.312 1 98.75 76 ALA B O 1
ATOM 2863 N N . GLU B 1 77 ? -13.766 6.867 9.312 1 98.56 77 GLU B N 1
ATOM 2864 C CA . GLU B 1 77 ? -13.125 6.289 10.484 1 98.56 77 GLU B CA 1
ATOM 2865 C C . GLU B 1 77 ? -12.008 5.332 10.094 1 98.56 77 GLU B C 1
ATOM 2867 O O . GLU B 1 77 ? -12.266 4.211 9.648 1 98.56 77 GLU B O 1
ATOM 2872 N N . PRO B 1 78 ? -10.742 5.793 10.25 1 98.81 78 PRO B N 1
ATOM 2873 C CA . PRO B 1 78 ? -9.688 4.824 9.953 1 98.81 78 PRO B CA 1
ATOM 2874 C C . PRO B 1 78 ? -9.852 3.516 10.727 1 98.81 78 PRO B C 1
ATOM 2876 O O . PRO B 1 78 ? -10.156 3.535 11.922 1 98.81 78 PRO B O 1
ATOM 2879 N N . ALA B 1 79 ? -9.609 2.367 10.055 1 98.88 79 ALA B N 1
ATOM 2880 C CA . ALA B 1 79 ? -9.906 1.112 10.742 1 98.88 79 ALA B CA 1
ATOM 2881 C C . ALA B 1 79 ? -8.859 0.048 10.422 1 98.88 79 ALA B C 1
ATOM 2883 O O . ALA B 1 79 ? -8.422 -0.683 11.312 1 98.88 79 ALA B O 1
ATOM 2884 N N . TRP B 1 80 ? -8.477 -0.103 9.172 1 98.88 80 TRP B N 1
ATOM 2885 C CA . TRP B 1 80 ? -7.652 -1.22 8.727 1 98.88 80 TRP B CA 1
ATOM 2886 C C . TRP B 1 80 ? -6.441 -0.722 7.945 1 98.88 80 TRP B C 1
ATOM 2888 O O . TRP B 1 80 ? -6.547 0.218 7.152 1 98.88 80 TRP B O 1
ATOM 2898 N N . LEU B 1 81 ? -5.27 -1.338 8.188 1 98.88 81 LEU B N 1
ATOM 2899 C CA . LEU B 1 81 ? -4.07 -0.951 7.461 1 98.88 81 LEU B CA 1
ATOM 2900 C C . LEU B 1 81 ? -3.361 -2.176 6.891 1 98.88 81 LEU B C 1
ATOM 2902 O O . LEU B 1 81 ? -3.355 -3.24 7.516 1 98.88 81 LEU B O 1
ATOM 2906 N N . THR B 1 82 ? -2.824 -2.037 5.695 1 98.75 82 THR B N 1
ATOM 2907 C CA . THR B 1 82 ? -1.738 -2.904 5.254 1 98.75 82 THR B CA 1
ATOM 2908 C C . THR B 1 82 ? -0.403 -2.168 5.301 1 98.75 82 THR B C 1
ATOM 2910 O O . THR B 1 82 ? -0.343 -0.962 5.055 1 98.75 82 THR B O 1
ATOM 2913 N N . VAL B 1 83 ? 0.679 -2.92 5.609 1 98.44 83 VAL B N 1
ATOM 2914 C CA . VAL B 1 83 ? 1.984 -2.289 5.77 1 98.44 83 VAL B CA 1
ATOM 2915 C C . VAL B 1 83 ? 3.027 -3.043 4.949 1 98.44 83 VAL B C 1
ATOM 2917 O O . VAL B 1 83 ? 3.209 -4.25 5.125 1 98.44 83 VAL B O 1
ATOM 2920 N N . MET B 1 84 ? 3.688 -2.332 4.09 1 97.69 84 MET B N 1
ATOM 2921 C CA . MET B 1 84 ? 4.871 -2.818 3.393 1 97.69 84 MET B CA 1
ATOM 2922 C C . MET B 1 84 ? 6.145 -2.314 4.062 1 97.69 84 MET B C 1
ATOM 2924 O O . MET B 1 84 ? 6.348 -1.106 4.195 1 97.69 84 MET B O 1
ATOM 2928 N N . ILE B 1 85 ? 6.977 -3.252 4.449 1 96.69 85 ILE B N 1
ATOM 2929 C CA . ILE B 1 85 ? 8.227 -2.898 5.117 1 96.69 85 ILE B CA 1
ATOM 2930 C C . ILE B 1 85 ? 9.414 -3.303 4.242 1 96.69 85 ILE B C 1
ATOM 2932 O O . ILE B 1 85 ? 9.625 -4.492 3.988 1 96.69 85 ILE B O 1
ATOM 2936 N N . PHE B 1 86 ? 10.156 -2.342 3.779 1 94.88 86 PHE B N 1
ATOM 2937 C CA . PHE B 1 86 ? 11.422 -2.576 3.086 1 94.88 86 PHE B CA 1
ATOM 2938 C C . PHE B 1 86 ? 12.602 -2.266 3.996 1 94.88 86 PHE B C 1
ATOM 2940 O O . PHE B 1 86 ? 12.758 -1.132 4.457 1 94.88 86 PHE B O 1
ATOM 2947 N N . LEU B 1 87 ? 13.391 -3.26 4.223 1 93.94 87 LEU B N 1
ATOM 2948 C CA . LEU B 1 87 ? 14.523 -3.139 5.137 1 93.94 87 LEU B CA 1
ATOM 2949 C C . LEU B 1 87 ? 15.844 -3.117 4.375 1 93.94 87 LEU B C 1
ATOM 2951 O O . LEU B 1 87 ? 15.977 -3.783 3.346 1 93.94 87 LEU B O 1
ATOM 2955 N N . PRO B 1 88 ? 16.797 -2.328 4.938 1 90 88 PRO B N 1
ATOM 2956 C CA . PRO B 1 88 ? 18.141 -2.463 4.359 1 90 88 PRO B CA 1
ATOM 2957 C C . PRO B 1 88 ? 18.75 -3.85 4.578 1 90 88 PRO B C 1
ATOM 2959 O O . PRO B 1 88 ? 18.438 -4.504 5.582 1 90 88 PRO B O 1
ATOM 2962 N N . ALA B 1 89 ? 19.609 -4.23 3.643 1 81.62 89 ALA B N 1
ATOM 2963 C CA . ALA B 1 89 ? 20.25 -5.543 3.707 1 81.62 89 ALA B CA 1
ATOM 2964 C C . ALA B 1 89 ? 21.125 -5.668 4.941 1 81.62 89 ALA B C 1
ATOM 2966 O O . ALA B 1 89 ? 21.344 -6.766 5.461 1 81.62 89 ALA B O 1
ATOM 2967 N N . SER B 1 90 ? 21.641 -4.637 5.367 1 78.06 90 SER B N 1
ATOM 2968 C CA . SER B 1 90 ? 22.562 -4.621 6.504 1 78.06 90 SER B CA 1
ATOM 2969 C C . SER B 1 90 ? 21.828 -4.859 7.816 1 78.06 90 SER B C 1
ATOM 2971 O O . SER B 1 90 ? 22.438 -5.168 8.836 1 78.06 90 SER B O 1
ATOM 2973 N N . ALA B 1 91 ? 20.547 -4.727 7.84 1 67.06 91 ALA B N 1
ATOM 2974 C CA . ALA B 1 91 ? 19.703 -4.859 9.031 1 67.06 91 ALA B CA 1
ATOM 2975 C C . ALA B 1 91 ? 19.359 -6.324 9.297 1 67.06 91 ALA B C 1
ATOM 2977 O O . ALA B 1 91 ? 18.266 -6.633 9.758 1 67.06 91 ALA B O 1
ATOM 2978 N N . ASP B 1 92 ? 20.219 -7.246 9.258 1 63.75 92 ASP B N 1
ATOM 2979 C CA . ASP B 1 92 ? 19.891 -8.664 9.195 1 63.75 92 ASP B CA 1
ATOM 2980 C C . ASP B 1 92 ? 19.812 -9.281 10.586 1 63.75 92 ASP B C 1
ATOM 2982 O O . ASP B 1 92 ? 19.672 -10.492 10.734 1 63.75 92 ASP B O 1
ATOM 2986 N N . ASP B 1 93 ? 19.812 -8.453 11.547 1 75.44 93 ASP B N 1
ATOM 2987 C CA . ASP B 1 93 ? 19.75 -9.109 12.852 1 75.44 93 ASP B CA 1
ATOM 2988 C C . ASP B 1 93 ? 18.359 -9 13.461 1 75.44 93 ASP B C 1
ATOM 2990 O O . ASP B 1 93 ? 18.156 -9.281 14.641 1 75.44 93 ASP B O 1
ATOM 2994 N N . GLY B 1 94 ? 17.5 -8.57 12.789 1 83.56 94 GLY B N 1
ATOM 2995 C CA . GLY B 1 94 ? 16.109 -8.523 13.242 1 83.56 94 GLY B CA 1
ATOM 2996 C C . GLY B 1 94 ? 15.82 -7.316 14.117 1 83.56 94 GLY B C 1
ATOM 2997 O O . GLY B 1 94 ? 14.656 -7.039 14.422 1 83.56 94 GLY B O 1
ATOM 2998 N N . ARG B 1 95 ? 16.797 -6.508 14.539 1 89.38 95 ARG B N 1
ATOM 2999 C CA . ARG B 1 95 ? 16.609 -5.395 15.469 1 89.38 95 ARG B CA 1
ATOM 3000 C C . ARG B 1 95 ? 15.805 -4.27 14.828 1 89.38 95 ARG B C 1
ATOM 3002 O O . ARG B 1 95 ? 14.898 -3.717 15.445 1 89.38 95 ARG B O 1
ATOM 3009 N N . VAL B 1 96 ? 16.156 -3.992 13.539 1 92.38 96 VAL B N 1
ATOM 3010 C CA . VAL B 1 96 ? 15.461 -2.914 12.844 1 92.38 96 VAL B CA 1
ATOM 3011 C C . VAL B 1 96 ? 14.008 -3.307 12.609 1 92.38 96 VAL B C 1
ATOM 3013 O O . VAL B 1 96 ? 13.094 -2.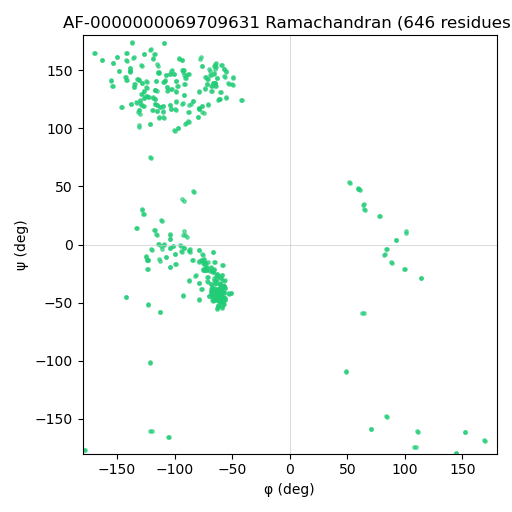506 12.828 1 92.38 96 VAL B O 1
ATOM 3016 N N . LEU B 1 97 ? 13.805 -4.562 12.18 1 94.5 97 LEU B N 1
ATOM 3017 C CA . LEU B 1 97 ? 12.453 -5.059 11.977 1 94.5 97 LEU B CA 1
ATOM 3018 C C . LEU B 1 97 ? 11.641 -4.977 13.266 1 94.5 97 LEU B C 1
ATOM 3020 O O . LEU B 1 97 ? 10.5 -4.512 13.266 1 94.5 97 LEU B O 1
ATOM 3024 N N . GLU B 1 98 ? 12.203 -5.395 14.344 1 94.94 98 GLU B N 1
ATOM 3025 C CA . GLU B 1 98 ? 11.547 -5.359 15.648 1 94.94 98 GLU B CA 1
ATOM 3026 C C . GLU B 1 98 ? 11.18 -3.93 16.047 1 94.94 98 GLU B C 1
ATOM 3028 O O . GLU B 1 98 ? 10.078 -3.674 16.516 1 94.94 98 GLU B O 1
ATOM 3033 N N . GLU B 1 99 ? 12.109 -3.045 15.867 1 95.19 99 GLU B N 1
ATOM 3034 C CA . GLU B 1 99 ? 11.867 -1.646 16.203 1 95.19 99 GLU B CA 1
ATOM 3035 C C . GLU B 1 99 ? 10.711 -1.073 15.398 1 95.19 99 GLU B C 1
ATOM 3037 O O . GLU B 1 99 ? 9.812 -0.436 15.953 1 95.19 99 GLU B O 1
ATOM 3042 N N . VAL B 1 100 ? 10.766 -1.294 14.109 1 96.31 100 VAL B N 1
ATOM 3043 C CA . VAL B 1 100 ? 9.742 -0.766 13.211 1 96.31 100 VAL B CA 1
ATOM 3044 C C . VAL B 1 100 ? 8.383 -1.363 13.562 1 96.31 100 VAL B C 1
ATOM 3046 O O . VAL B 1 100 ? 7.398 -0.637 13.703 1 96.31 100 VAL B O 1
ATOM 3049 N N . THR B 1 101 ? 8.32 -2.664 13.766 1 97.62 101 THR B N 1
ATOM 3050 C CA . THR B 1 101 ? 7.047 -3.324 14 1 97.62 101 THR B CA 1
ATOM 3051 C C . THR B 1 101 ? 6.504 -2.975 15.383 1 97.62 101 THR B C 1
ATOM 3053 O O . THR B 1 101 ? 5.289 -2.912 15.578 1 97.62 101 THR B O 1
ATOM 3056 N N . THR B 1 102 ? 7.344 -2.752 16.328 1 98 102 THR B N 1
ATOM 3057 C CA . THR B 1 102 ? 6.902 -2.295 17.656 1 98 102 THR B CA 1
ATOM 3058 C C . THR B 1 102 ? 6.254 -0.917 17.547 1 98 102 THR B C 1
ATOM 3060 O O . THR B 1 102 ? 5.184 -0.689 18.125 1 98 102 THR B O 1
ATOM 3063 N N . GLN B 1 103 ? 6.91 0.001 16.844 1 97.94 103 GLN B N 1
ATOM 3064 C CA . GLN B 1 103 ? 6.344 1.327 16.609 1 97.94 103 GLN B CA 1
ATOM 3065 C C . GLN B 1 103 ? 4.977 1.234 15.945 1 97.94 103 GLN B C 1
ATOM 3067 O O . GLN B 1 103 ? 4.031 1.905 16.359 1 97.94 103 GLN B O 1
ATOM 3072 N N . LEU B 1 104 ? 4.922 0.393 14.883 1 98.56 104 LEU B N 1
ATOM 3073 C CA . LEU B 1 104 ? 3.672 0.196 14.164 1 98.56 104 LEU B CA 1
ATOM 3074 C C . LEU B 1 104 ? 2.58 -0.317 15.094 1 98.56 104 LEU B C 1
ATOM 3076 O O . LEU B 1 104 ? 1.476 0.231 15.125 1 98.56 104 LEU B O 1
ATOM 3080 N N . HIS B 1 105 ? 2.881 -1.299 15.852 1 98.69 105 HIS B N 1
ATOM 3081 C CA . HIS B 1 105 ? 1.946 -1.971 16.75 1 98.69 105 HIS B CA 1
ATOM 3082 C C . HIS B 1 105 ? 1.42 -1.014 17.812 1 98.69 105 HIS B C 1
ATOM 3084 O O . HIS B 1 105 ? 0.207 -0.871 17.969 1 98.69 105 HIS B O 1
ATOM 3090 N N . GLU B 1 106 ? 2.262 -0.375 18.5 1 98.56 106 GLU B N 1
ATOM 3091 C CA . GLU B 1 106 ? 1.892 0.513 19.594 1 98.56 106 GLU B CA 1
ATOM 3092 C C . GLU B 1 106 ? 1.081 1.704 19.094 1 98.56 106 GLU B C 1
ATOM 3094 O O . GLU B 1 106 ? 0.097 2.1 19.719 1 98.56 106 GLU B O 1
ATOM 3099 N N . THR B 1 107 ? 1.527 2.301 18 1 98.69 107 THR B N 1
ATOM 3100 C CA . THR B 1 107 ? 0.796 3.432 17.438 1 98.69 107 THR B CA 1
ATOM 3101 C C . THR B 1 107 ? -0.585 3 16.953 1 98.69 107 THR B C 1
ATOM 3103 O O . THR B 1 107 ? -1.563 3.732 17.109 1 98.69 107 THR B O 1
ATOM 3106 N N . ALA B 1 108 ? -0.648 1.826 16.328 1 98.81 108 ALA B N 1
ATOM 3107 C CA . ALA B 1 108 ? -1.931 1.303 15.867 1 98.81 108 ALA B CA 1
ATOM 3108 C C . ALA B 1 108 ? -2.889 1.085 17.031 1 98.81 108 ALA B C 1
ATOM 3110 O O . ALA B 1 108 ? -4.086 1.362 16.922 1 98.81 108 ALA B O 1
ATOM 3111 N N . ILE B 1 109 ? -2.42 0.577 18.141 1 98.62 109 ILE B N 1
ATOM 3112 C CA . ILE B 1 109 ? -3.232 0.427 19.344 1 98.62 109 ILE B CA 1
ATOM 3113 C C . ILE B 1 109 ? -3.754 1.791 19.781 1 98.62 109 ILE B C 1
ATOM 3115 O O . ILE B 1 109 ? -4.949 1.953 20.031 1 98.62 109 ILE B O 1
ATOM 3119 N N . ASP B 1 110 ? -2.865 2.721 19.828 1 98.12 110 ASP B N 1
ATOM 3120 C CA . ASP B 1 110 ? -3.211 4.062 20.281 1 98.12 110 ASP B CA 1
ATOM 3121 C C . ASP B 1 110 ? -4.289 4.684 19.391 1 98.12 110 ASP B C 1
ATOM 3123 O O . ASP B 1 110 ? -5.137 5.438 19.875 1 98.12 110 ASP B O 1
ATOM 3127 N N . ARG B 1 111 ? -4.27 4.422 18.125 1 98.06 111 ARG B N 1
ATOM 3128 C CA . ARG B 1 111 ? -5.195 5.004 17.156 1 98.06 111 ARG B CA 1
ATOM 3129 C C . ARG B 1 111 ? -6.422 4.113 16.969 1 98.06 111 ARG B C 1
ATOM 3131 O O . ARG B 1 111 ? -7.336 4.461 16.219 1 98.06 111 ARG B O 1
ATOM 3138 N N . ASP B 1 112 ? -6.441 2.99 17.625 1 98.38 112 ASP B N 1
ATOM 3139 C CA . ASP B 1 112 ? -7.535 2.025 17.562 1 98.38 112 ASP B CA 1
ATOM 3140 C C . ASP B 1 112 ? -7.762 1.525 16.141 1 98.38 112 ASP B C 1
ATOM 3142 O O . ASP B 1 112 ? -8.883 1.564 15.633 1 98.38 112 ASP B O 1
ATOM 3146 N N . VAL B 1 113 ? -6.691 1.148 15.508 1 98.81 113 VAL B N 1
ATOM 3147 C CA . VAL B 1 113 ? -6.758 0.589 14.164 1 98.81 113 VAL B CA 1
ATOM 3148 C C . VAL B 1 113 ? -6.035 -0.757 14.125 1 98.81 113 VAL B C 1
ATOM 3150 O O . VAL B 1 113 ? -5.277 -1.086 15.039 1 98.81 113 VAL B O 1
ATOM 3153 N N . THR B 1 114 ? -6.27 -1.537 13.102 1 98.88 114 THR B N 1
ATOM 3154 C CA . THR B 1 114 ? -5.758 -2.898 13 1 98.88 114 THR B CA 1
ATOM 3155 C C . THR B 1 114 ? -4.949 -3.084 11.719 1 98.88 114 THR B C 1
ATOM 3157 O O . THR B 1 114 ? -5.395 -2.695 10.641 1 98.88 114 THR B O 1
ATOM 3160 N N . ILE B 1 115 ? -3.742 -3.578 11.859 1 98.75 115 ILE B N 1
ATOM 3161 C CA . ILE B 1 115 ? -2.951 -3.988 10.703 1 98.75 115 ILE B CA 1
ATOM 3162 C C . ILE B 1 115 ? -3.418 -5.359 10.219 1 98.75 115 ILE B C 1
ATOM 3164 O O . ILE B 1 115 ? -3.262 -6.359 10.922 1 98.75 115 ILE B O 1
ATOM 3168 N N . VAL B 1 116 ? -3.926 -5.418 8.977 1 98.69 116 VAL B N 1
ATOM 3169 C CA . VAL B 1 116 ? -4.641 -6.617 8.562 1 98.69 116 VAL B CA 1
ATOM 3170 C C . VAL B 1 116 ? -3.793 -7.406 7.562 1 98.69 116 VAL B C 1
ATOM 3172 O O . VAL B 1 116 ? -4.141 -8.531 7.191 1 98.69 116 VAL B O 1
ATOM 3175 N N . GLY B 1 117 ? -2.725 -6.84 7.078 1 97.31 117 GLY B N 1
ATOM 3176 C CA . GLY B 1 117 ? -1.869 -7.492 6.102 1 97.31 117 GLY B CA 1
ATOM 3177 C C . GLY B 1 117 ? -0.657 -6.664 5.719 1 97.31 117 GLY B C 1
ATOM 3178 O O . GLY B 1 117 ? -0.454 -5.57 6.25 1 97.31 117 GLY B O 1
ATOM 3179 N N . GLY B 1 118 ? 0.112 -7.238 4.762 1 96.19 118 GLY B N 1
ATOM 3180 C CA . GLY B 1 118 ? 1.301 -6.539 4.305 1 96.19 118 GLY B CA 1
ATOM 3181 C C . GLY B 1 118 ? 2.387 -7.469 3.799 1 96.19 118 GLY B C 1
ATOM 3182 O O . GLY B 1 118 ? 2.094 -8.547 3.271 1 96.19 118 GLY B O 1
ATOM 3183 N N . HIS B 1 119 ? 3.564 -6.934 3.746 1 94.81 119 HIS B N 1
ATOM 3184 C CA . HIS B 1 119 ? 4.758 -7.621 3.266 1 94.81 119 HIS B CA 1
ATOM 3185 C C . HIS B 1 119 ? 6.023 -7.008 3.859 1 94.81 119 HIS B C 1
ATOM 3187 O O . HIS B 1 119 ? 6.09 -5.797 4.07 1 94.81 119 HIS B O 1
ATOM 3193 N N . SER B 1 120 ? 6.984 -7.836 4.195 1 94.12 120 SER B N 1
ATOM 3194 C CA . SER B 1 120 ? 8.281 -7.383 4.684 1 94.12 120 SER B CA 1
ATOM 3195 C C . SER B 1 120 ? 9.422 -8.039 3.914 1 94.12 120 SER B C 1
ATOM 3197 O O . SER B 1 120 ? 9.477 -9.266 3.807 1 94.12 120 SER B O 1
ATOM 3199 N N . GLU B 1 121 ? 10.32 -7.238 3.445 1 92.31 121 GLU B N 1
ATOM 3200 C CA . GLU B 1 121 ? 11.445 -7.797 2.701 1 92.31 121 GLU B CA 1
ATOM 3201 C C . GLU B 1 121 ? 12.695 -6.938 2.865 1 92.31 121 GLU B C 1
ATOM 3203 O O . GLU B 1 121 ? 12.617 -5.789 3.297 1 92.31 121 GLU B O 1
ATOM 3208 N N . TYR B 1 122 ? 13.82 -7.555 2.566 1 90.31 122 TYR B N 1
ATOM 3209 C CA . TYR B 1 122 ? 15.094 -6.852 2.512 1 90.31 122 TYR B CA 1
ATOM 3210 C C . TYR B 1 122 ? 15.375 -6.336 1.104 1 90.31 122 TYR B C 1
ATOM 3212 O O . TYR B 1 122 ? 15.094 -7.023 0.119 1 90.31 122 TYR B O 1
ATOM 3220 N N . ASN B 1 123 ? 15.867 -5.168 0.997 1 88.06 123 ASN B N 1
ATOM 3221 C CA . ASN B 1 123 ? 16.281 -4.531 -0.246 1 88.06 123 ASN B CA 1
ATOM 3222 C C . ASN B 1 123 ? 17.688 -3.932 -0.123 1 88.06 123 ASN B C 1
ATOM 3224 O O . ASN B 1 123 ? 17.891 -2.945 0.591 1 88.06 123 ASN B O 1
ATOM 3228 N N . PRO B 1 124 ? 18.656 -4.426 -0.867 1 84.5 124 PRO B N 1
ATOM 3229 C CA . PRO B 1 124 ? 20.047 -3.996 -0.708 1 84.5 124 PRO B CA 1
ATOM 3230 C C . PRO B 1 124 ? 20.266 -2.553 -1.149 1 84.5 124 PRO B C 1
ATOM 3232 O O . PRO B 1 124 ? 21.281 -1.946 -0.795 1 84.5 124 PRO B O 1
ATOM 3235 N N . ALA B 1 125 ? 19.406 -2.021 -1.939 1 84.69 125 ALA B N 1
ATOM 3236 C CA . ALA B 1 125 ? 19.578 -0.65 -2.418 1 84.69 125 ALA B CA 1
ATOM 3237 C C . ALA B 1 125 ? 19.312 0.356 -1.303 1 84.69 125 ALA B C 1
ATOM 3239 O O . ALA B 1 125 ? 19.688 1.521 -1.402 1 84.69 125 ALA B O 1
ATOM 3240 N N . LEU B 1 126 ? 18.625 -0.077 -0.275 1 88.19 126 LEU B N 1
ATOM 3241 C CA . LEU B 1 126 ? 18.172 0.852 0.756 1 88.19 126 LEU B CA 1
ATOM 3242 C C . LEU B 1 126 ? 19.219 0.978 1.866 1 88.19 126 LEU B C 1
ATOM 3244 O O . LEU B 1 126 ? 19.844 -0.011 2.246 1 88.19 126 LEU B O 1
ATOM 3248 N N . GLU B 1 127 ? 19.312 2.217 2.438 1 86.62 127 GLU B N 1
ATOM 3249 C CA . GLU B 1 127 ? 20.188 2.471 3.58 1 86.62 127 GLU B CA 1
ATOM 3250 C C . GLU B 1 127 ? 19.391 2.586 4.875 1 86.62 127 GLU B C 1
ATOM 3252 O O . GLU B 1 127 ? 19.953 2.512 5.969 1 86.62 127 GLU B O 1
ATOM 3257 N N . ARG B 1 128 ? 18.156 2.828 4.75 1 89.38 128 ARG B N 1
ATOM 3258 C CA . ARG B 1 128 ? 17.219 2.92 5.863 1 89.38 128 ARG B CA 1
ATOM 3259 C C . ARG B 1 128 ? 15.875 2.307 5.496 1 89.38 128 ARG B C 1
ATOM 3261 O O . ARG B 1 128 ? 15.578 2.098 4.32 1 89.38 128 ARG B O 1
ATOM 3268 N N . PRO B 1 129 ? 15.039 2.047 6.527 1 93 129 PRO B N 1
ATOM 3269 C CA . PRO B 1 129 ? 13.742 1.447 6.219 1 93 129 PRO B CA 1
ATOM 3270 C C . PRO B 1 129 ? 12.852 2.367 5.387 1 93 129 PRO B C 1
ATOM 3272 O O . PRO B 1 129 ? 12.867 3.586 5.574 1 93 129 PRO B O 1
ATOM 3275 N N . LEU B 1 130 ? 12.188 1.789 4.453 1 94.38 130 LEU B N 1
ATOM 3276 C CA . LEU B 1 130 ? 11.133 2.41 3.662 1 94.38 130 LEU B CA 1
ATOM 3277 C C . LEU B 1 130 ? 9.797 1.708 3.893 1 94.38 130 LEU B C 1
ATOM 3279 O O . LEU B 1 130 ? 9.703 0.484 3.779 1 94.38 130 LEU B O 1
ATOM 3283 N N . LEU B 1 131 ? 8.805 2.498 4.273 1 97.12 131 LEU B N 1
ATOM 3284 C CA . LEU B 1 131 ? 7.484 1.923 4.496 1 97.12 131 LEU B CA 1
ATOM 3285 C C . LEU B 1 131 ? 6.484 2.451 3.477 1 97.12 131 LEU B C 1
ATOM 3287 O O . LEU B 1 131 ? 6.621 3.574 2.988 1 97.12 131 LEU B O 1
ATOM 3291 N N . SER B 1 132 ? 5.574 1.684 3.127 1 97.38 132 SER B N 1
ATOM 3292 C CA . SER B 1 132 ? 4.352 2.041 2.418 1 97.38 132 SER B CA 1
ATOM 3293 C C . SER B 1 132 ? 3.117 1.525 3.148 1 97.38 132 SER B C 1
ATOM 3295 O O . SER B 1 132 ? 2.986 0.323 3.387 1 97.38 132 SER B O 1
ATOM 3297 N N . LEU B 1 133 ? 2.27 2.416 3.545 1 98.5 133 LEU B N 1
ATOM 3298 C CA . LEU B 1 133 ? 1.064 2.018 4.266 1 98.5 133 LEU B CA 1
ATOM 3299 C C . LEU B 1 133 ? -0.187 2.369 3.467 1 98.5 133 LEU B C 1
ATOM 3301 O O . LEU B 1 133 ? -0.23 3.402 2.793 1 98.5 133 LEU B O 1
ATOM 3305 N N . THR B 1 134 ? -1.139 1.533 3.486 1 98.81 134 THR B N 1
ATOM 3306 C CA . THR B 1 134 ? -2.484 1.791 2.99 1 98.81 134 THR B CA 1
ATOM 3307 C C . THR B 1 134 ? -3.508 1.693 4.117 1 98.81 134 THR B C 1
ATOM 3309 O O . THR B 1 134 ? -3.578 0.677 4.812 1 98.81 134 THR B O 1
ATOM 3312 N N . CYS B 1 135 ? -4.199 2.734 4.34 1 98.88 135 CYS B N 1
ATOM 3313 C CA . CYS B 1 135 ? -5.242 2.777 5.359 1 98.88 135 CYS B CA 1
ATOM 3314 C C . CYS B 1 135 ? -6.625 2.807 4.723 1 98.88 135 CYS B C 1
ATOM 3316 O O . CYS B 1 135 ? -6.824 3.453 3.691 1 98.88 135 CYS B O 1
ATOM 3318 N N . MET B 1 136 ? -7.559 2.104 5.32 1 98.88 136 MET B N 1
ATOM 3319 C CA . MET B 1 136 ? -8.945 2.045 4.871 1 98.88 136 MET B CA 1
ATOM 3320 C C . MET B 1 136 ? -9.906 2.336 6.023 1 98.88 136 MET B C 1
ATOM 3322 O O . MET B 1 136 ? -9.57 2.094 7.184 1 98.88 136 MET B O 1
ATOM 3326 N N . GLY B 1 137 ? -11.016 2.799 5.707 1 98.69 137 GLY B N 1
ATOM 3327 C CA . GLY B 1 137 ? -12.102 3.037 6.648 1 98.69 137 GLY B CA 1
ATOM 3328 C C . GLY B 1 137 ? -13.414 3.377 5.969 1 98.69 137 GLY B C 1
ATOM 3329 O O . GLY B 1 137 ? -13.445 3.658 4.77 1 98.69 137 GLY B O 1
ATOM 3330 N N . MET B 1 138 ? -14.5 3.312 6.699 1 98.5 138 MET B N 1
ATOM 3331 C CA . MET B 1 138 ? -15.828 3.613 6.18 1 98.5 138 MET B CA 1
ATOM 3332 C C . MET B 1 138 ? -16.25 5.035 6.543 1 98.5 138 MET B C 1
ATOM 3334 O O . MET B 1 138 ? -15.961 5.508 7.645 1 98.5 138 MET B O 1
ATOM 3338 N N . ALA B 1 139 ? -16.875 5.699 5.664 1 98.12 139 ALA B N 1
ATOM 3339 C CA . ALA B 1 139 ? -17.422 7.027 5.922 1 98.12 139 ALA B CA 1
ATOM 3340 C C . ALA B 1 139 ? -18.938 7.023 5.793 1 98.12 139 ALA B C 1
ATOM 3342 O O . ALA B 1 139 ? -19.5 6.438 4.859 1 98.12 139 ALA B O 1
ATOM 3343 N N . ASP B 1 140 ? -19.656 7.594 6.727 1 95.69 140 ASP B N 1
ATOM 3344 C CA . ASP B 1 140 ? -21.078 7.898 6.531 1 95.69 140 ASP B CA 1
ATOM 3345 C C . ASP B 1 140 ? -21.266 9.031 5.523 1 95.69 140 ASP B C 1
ATOM 3347 O O . ASP B 1 140 ? -22.125 8.953 4.648 1 95.69 140 ASP B O 1
ATOM 3351 N N . ARG B 1 141 ? -20.438 10.016 5.711 1 96.25 141 ARG B N 1
ATOM 3352 C CA . ARG B 1 141 ? -20.359 11.141 4.789 1 96.25 141 ARG B CA 1
ATOM 3353 C C . ARG B 1 141 ? -18.922 11.406 4.363 1 96.25 141 ARG B C 1
ATOM 3355 O O . ARG B 1 141 ? -18.062 11.68 5.203 1 96.25 141 ARG B O 1
ATOM 3362 N N . PHE B 1 142 ? -18.734 11.305 3.045 1 98.06 142 PHE B N 1
ATOM 3363 C CA . PHE B 1 142 ? -17.406 11.617 2.5 1 98.06 142 PHE B CA 1
ATOM 3364 C C . PHE B 1 142 ? -17.219 13.125 2.402 1 98.06 142 PHE B C 1
ATOM 3366 O O . PHE B 1 142 ? -18.094 13.844 1.916 1 98.06 142 PHE B O 1
ATOM 3373 N N . VAL B 1 143 ? -16.047 13.625 2.906 1 98.62 143 VAL B N 1
ATOM 3374 C CA . VAL B 1 143 ? -15.672 15.031 2.801 1 98.62 143 VAL B CA 1
ATOM 3375 C C . VAL B 1 143 ? -14.453 15.18 1.893 1 98.62 143 VAL B C 1
ATOM 3377 O O . VAL B 1 143 ? -13.336 14.797 2.268 1 98.62 143 VAL B O 1
ATOM 3380 N N . PRO B 1 144 ? -14.602 15.719 0.704 1 98.19 144 PRO B N 1
ATOM 3381 C CA . PRO B 1 144 ? -13.461 15.867 -0.2 1 98.19 144 PRO B CA 1
ATOM 3382 C C . PRO B 1 144 ? -12.555 17.047 0.182 1 98.19 144 PRO B C 1
ATOM 3384 O O . PRO B 1 144 ? -12.961 17.906 0.963 1 98.19 144 PRO B O 1
ATOM 3387 N N . THR B 1 145 ? -11.297 17.047 -0.313 1 98.25 145 THR B N 1
ATOM 3388 C CA . THR B 1 145 ? -10.445 18.219 -0.252 1 98.25 145 THR B CA 1
ATOM 3389 C C . THR B 1 145 ? -11.023 19.344 -1.11 1 98.25 145 THR B C 1
ATOM 3391 O O . THR B 1 145 ? -10.922 20.531 -0.754 1 98.25 145 THR B O 1
ATOM 3394 N N . GLY B 1 146 ? -11.672 19.016 -2.211 1 98.25 146 GLY B N 1
ATOM 3395 C CA . GLY B 1 146 ? -12.156 19.984 -3.195 1 98.25 146 GLY B CA 1
ATOM 3396 C C . GLY B 1 146 ? -13.586 20.406 -2.951 1 98.25 146 GLY B C 1
ATOM 3397 O O . GLY B 1 146 ? -14.352 20.594 -3.9 1 98.25 146 GLY B O 1
ATOM 3398 N N . GLY B 1 147 ? -13.953 20.578 -1.731 1 98.44 147 GLY B N 1
ATOM 3399 C CA . GLY B 1 147 ? -15.359 20.859 -1.471 1 98.44 147 GLY B CA 1
ATOM 3400 C C . GLY B 1 147 ? -15.602 22.25 -0.912 1 98.44 147 GLY B C 1
ATOM 3401 O O . GLY B 1 147 ? -16.75 22.641 -0.671 1 98.44 147 GLY B O 1
ATOM 3402 N N . ALA B 1 148 ? -14.508 23.047 -0.737 1 98.81 148 ALA B N 1
ATOM 3403 C CA . ALA B 1 148 ? -14.648 24.359 -0.122 1 98.81 148 ALA B CA 1
ATOM 3404 C C . ALA B 1 148 ? -15.523 25.281 -0.975 1 98.81 148 ALA B C 1
ATOM 3406 O O . ALA B 1 148 ? -15.445 25.234 -2.205 1 98.81 148 ALA B O 1
ATOM 3407 N N . THR B 1 149 ? -16.281 26.062 -0.295 1 98.56 149 THR B N 1
ATOM 3408 C CA . THR B 1 149 ? -17.203 26.984 -0.966 1 98.56 149 THR B CA 1
ATOM 3409 C C . THR B 1 149 ? -16.953 28.422 -0.515 1 98.56 149 THR B C 1
ATOM 3411 O O . THR B 1 149 ? -16.719 28.672 0.668 1 98.56 149 THR B O 1
ATOM 3414 N N . PRO B 1 150 ? -17.031 29.391 -1.526 1 98.81 150 PRO B N 1
ATOM 3415 C CA . PRO B 1 150 ? -16.922 30.797 -1.099 1 98.81 150 PRO B CA 1
ATOM 3416 C C . PRO B 1 150 ? -17.844 31.125 0.065 1 98.81 150 PRO B C 1
ATOM 3418 O O . PRO B 1 150 ? -19.016 30.75 0.059 1 98.81 150 PRO B O 1
ATOM 3421 N N . GLY B 1 151 ? -17.312 31.875 1.021 1 98.81 151 GLY B N 1
ATOM 3422 C CA . GLY B 1 151 ? -18.062 32.188 2.217 1 98.81 151 GLY B CA 1
ATOM 3423 C C . GLY B 1 151 ? -17.719 31.328 3.402 1 98.81 151 GLY B C 1
ATOM 3424 O O . GLY B 1 151 ? -17.984 31.688 4.551 1 98.81 151 GLY B O 1
ATOM 3425 N N . ASP B 1 152 ? -17.141 30.172 3.186 1 98.94 152 ASP B N 1
ATOM 3426 C CA . ASP B 1 152 ? -16.672 29.297 4.258 1 98.94 152 ASP B CA 1
ATOM 3427 C C . ASP B 1 152 ? -15.539 29.938 5.047 1 98.94 152 ASP B C 1
ATOM 3429 O O . ASP B 1 152 ? -14.875 30.859 4.551 1 98.94 152 ASP B O 1
ATOM 3433 N N . HIS B 1 153 ? -15.414 29.5 6.258 1 98.94 153 HIS B N 1
ATOM 3434 C CA . HIS B 1 153 ? -14.258 29.844 7.082 1 98.94 153 HIS B CA 1
ATOM 3435 C C . HIS B 1 153 ? -13.273 28.672 7.141 1 98.94 153 HIS B C 1
ATOM 3437 O O . HIS B 1 153 ? -13.664 27.516 6.988 1 98.94 153 HIS B O 1
ATOM 3443 N N . VAL B 1 154 ? -12.008 29.031 7.285 1 98.94 154 VAL B N 1
ATOM 3444 C CA . VAL B 1 154 ? -10.953 28.031 7.383 1 98.94 154 VAL B CA 1
ATOM 3445 C C . VAL B 1 154 ? -10.578 27.812 8.852 1 98.94 154 VAL B C 1
ATOM 3447 O O . VAL B 1 154 ? -10.078 28.734 9.508 1 98.94 154 VAL B O 1
ATOM 3450 N N . ILE B 1 155 ? -10.805 26.625 9.352 1 98.94 155 ILE B N 1
ATOM 3451 C CA . ILE B 1 155 ? -10.477 26.25 10.727 1 98.94 155 ILE B CA 1
ATOM 3452 C C . ILE B 1 155 ? -9.195 25.406 10.734 1 98.94 155 ILE B C 1
ATOM 3454 O O . ILE B 1 155 ? -9.031 24.5 9.906 1 98.94 155 ILE B O 1
ATOM 3458 N N . LEU B 1 156 ? -8.289 25.703 11.594 1 98.94 156 LEU B N 1
ATOM 3459 C CA . LEU B 1 156 ? -7.066 24.938 11.797 1 98.94 156 LEU B CA 1
ATOM 3460 C C . LEU B 1 156 ? -7 24.391 13.219 1 98.94 156 LEU B C 1
ATOM 3462 O O . LEU B 1 156 ? -7.184 25.141 14.18 1 98.94 156 LEU B O 1
ATOM 3466 N N . THR B 1 157 ? -6.805 23.094 13.336 1 98.88 157 THR B N 1
ATOM 3467 C CA . THR B 1 157 ? -6.656 22.5 14.656 1 98.88 157 THR B CA 1
ATOM 3468 C C . THR B 1 157 ? -5.184 22.438 15.062 1 98.88 157 THR B C 1
ATOM 3470 O O . THR B 1 157 ? -4.301 22.359 14.203 1 98.88 157 THR B O 1
ATOM 3473 N N . LYS B 1 158 ? -4.84 22.516 16.422 1 98.25 158 LYS B N 1
ATOM 3474 C CA . LYS B 1 158 ? -3.568 22.359 17.125 1 98.25 158 LYS B CA 1
ATOM 3475 C C . LYS B 1 158 ? -2.562 23.422 16.688 1 98.25 158 LYS B C 1
ATOM 3477 O O . LYS B 1 158 ? -2.111 24.234 17.5 1 98.25 158 LYS B O 1
ATOM 3482 N N . GLY B 1 159 ? -2.213 23.484 15.312 1 98 159 GLY B N 1
ATOM 3483 C CA . GLY B 1 159 ? -1.25 24.469 14.844 1 98 159 GLY B CA 1
ATOM 3484 C C . GLY B 1 159 ? -0.363 23.953 13.727 1 98 159 GLY B C 1
ATOM 3485 O O . GLY B 1 159 ? -0.459 22.781 13.344 1 98 159 GLY B O 1
ATOM 3486 N N . ALA B 1 160 ? 0.542 24.781 13.266 1 98.5 160 ALA B N 1
ATOM 3487 C CA . ALA B 1 160 ? 1.395 24.469 12.125 1 98.5 160 ALA B CA 1
ATOM 3488 C C . ALA B 1 160 ? 2.664 23.75 12.578 1 98.5 160 ALA B C 1
ATOM 3490 O O . ALA B 1 160 ? 3.158 23.984 13.68 1 98.5 160 ALA B O 1
ATOM 3491 N N . GLY B 1 161 ? 3.158 22.859 11.742 1 98.56 161 GLY B N 1
ATOM 3492 C CA . GLY B 1 161 ? 4.512 22.328 11.82 1 98.56 161 GLY B CA 1
ATOM 3493 C C . GLY B 1 161 ? 4.691 21.281 12.906 1 98.56 161 GLY B C 1
ATOM 3494 O O . GLY B 1 161 ? 5.793 21.109 13.422 1 98.56 161 GLY B O 1
ATOM 3495 N N . ILE B 1 162 ? 3.645 20.609 13.297 1 98.44 162 ILE B N 1
ATOM 3496 C CA . ILE B 1 162 ? 3.705 19.688 14.414 1 98.44 162 ILE B CA 1
ATOM 3497 C C . ILE B 1 162 ? 4.66 18.547 14.086 1 98.44 162 ILE B C 1
ATOM 3499 O O . ILE B 1 162 ? 5.613 18.281 14.836 1 98.44 162 ILE B O 1
ATOM 3503 N N . GLU B 1 163 ? 4.469 17.859 13.023 1 98 163 GLU B N 1
ATOM 3504 C CA . GLU B 1 163 ? 5.332 16.75 12.633 1 98 163 GLU B CA 1
ATOM 3505 C C . GLU B 1 163 ? 6.773 17.219 12.43 1 98 163 GLU B C 1
ATOM 3507 O O . GLU B 1 163 ? 7.711 16.578 12.906 1 98 163 GLU B O 1
ATOM 3512 N N . GLY B 1 164 ? 6.918 18.328 11.672 1 97.69 164 GLY B N 1
ATOM 3513 C CA . GLY B 1 164 ? 8.258 18.844 11.43 1 97.69 164 GLY B CA 1
ATOM 3514 C C . GLY B 1 164 ? 9.016 19.141 12.711 1 97.69 164 GLY B C 1
ATOM 3515 O O . GLY B 1 164 ? 10.227 18.938 12.781 1 97.69 164 GLY B O 1
ATOM 3516 N N . THR B 1 165 ? 8.312 19.641 13.688 1 98.5 165 THR B N 1
ATOM 3517 C CA . THR B 1 165 ? 8.906 19.938 14.984 1 98.5 165 THR B CA 1
ATOM 3518 C C . THR B 1 165 ? 9.422 18.656 15.648 1 98.5 165 THR B C 1
ATOM 3520 O O . THR B 1 165 ? 10.547 18.625 16.156 1 98.5 165 THR B O 1
ATOM 3523 N N . ALA B 1 166 ? 8.602 17.641 15.609 1 98 166 ALA B N 1
ATOM 3524 C CA . ALA B 1 166 ? 9 16.359 16.188 1 98 166 ALA B CA 1
ATOM 3525 C C . ALA B 1 166 ? 10.227 15.797 15.477 1 98 166 ALA B C 1
ATOM 3527 O O . ALA B 1 166 ? 11.156 15.305 16.125 1 98 166 ALA B O 1
ATOM 3528 N N . ILE B 1 167 ? 10.234 15.844 14.188 1 96.81 167 ILE B N 1
ATOM 3529 C CA . ILE B 1 167 ? 11.344 15.328 13.383 1 96.81 167 ILE B CA 1
ATOM 3530 C C . ILE B 1 167 ? 12.625 16.094 13.734 1 96.81 167 ILE B C 1
ATOM 3532 O O . ILE B 1 167 ? 13.664 15.477 13.984 1 96.81 167 ILE B O 1
ATOM 3536 N N . LEU B 1 168 ? 12.555 17.406 13.773 1 97.44 168 LEU B N 1
ATOM 3537 C CA . LEU B 1 168 ? 13.719 18.234 14.094 1 97.44 168 LEU B CA 1
ATOM 3538 C C . LEU B 1 168 ? 14.266 17.875 15.477 1 97.44 168 LEU B C 1
ATOM 3540 O O . LEU B 1 168 ? 15.477 17.734 15.648 1 97.44 168 LEU B O 1
ATOM 3544 N N . ALA B 1 169 ? 13.406 17.641 16.422 1 98 169 ALA B N 1
ATOM 3545 C CA . ALA B 1 169 ? 13.781 17.453 17.828 1 98 169 ALA B CA 1
ATOM 3546 C C . ALA B 1 169 ? 14.398 16.062 18.047 1 98 169 ALA B C 1
ATOM 3548 O O . ALA B 1 169 ? 15.031 15.82 19.062 1 98 169 ALA B O 1
ATOM 3549 N N . THR B 1 170 ? 14.203 15.164 17.078 1 96.44 170 THR B N 1
ATOM 3550 C CA . THR B 1 170 ? 14.703 13.805 17.25 1 96.44 170 THR B CA 1
ATOM 3551 C C . THR B 1 170 ? 15.828 13.523 16.25 1 96.44 170 THR B C 1
ATOM 3553 O O . THR B 1 170 ? 16.984 13.375 16.641 1 96.44 170 THR B O 1
ATOM 3556 N N . ASP B 1 171 ? 15.539 13.656 14.992 1 93.88 171 ASP B N 1
ATOM 3557 C CA . ASP B 1 171 ? 16.5 13.281 13.953 1 93.88 171 ASP B CA 1
ATOM 3558 C C . ASP B 1 171 ? 17.609 14.305 13.844 1 93.88 171 ASP B C 1
ATOM 3560 O O . ASP B 1 171 ? 18.703 13.992 13.367 1 93.88 171 ASP B O 1
ATOM 3564 N N . PHE B 1 172 ? 17.375 15.57 14.32 1 96 172 PHE B N 1
ATOM 3565 C CA . PHE B 1 172 ? 18.344 16.641 14.18 1 96 172 PHE B CA 1
ATOM 3566 C C . PHE B 1 172 ? 18.609 17.312 15.523 1 96 172 PHE B C 1
ATOM 3568 O O . PHE B 1 172 ? 18.859 18.516 15.586 1 96 172 PHE B O 1
ATOM 3575 N N . ALA B 1 173 ? 18.5 16.594 16.578 1 97.12 173 ALA B N 1
ATOM 3576 C CA . ALA B 1 173 ? 18.656 17.109 17.938 1 97.12 173 ALA B CA 1
ATOM 3577 C C . ALA B 1 173 ? 20.031 17.734 18.141 1 97.12 173 ALA B C 1
ATOM 3579 O O . ALA B 1 173 ? 20.172 18.766 18.781 1 97.12 173 ALA B O 1
ATOM 3580 N N . ASP B 1 174 ? 21.047 17.078 17.594 1 96.94 174 ASP B N 1
ATOM 3581 C CA . ASP B 1 174 ? 22.406 17.594 17.75 1 96.94 174 ASP B CA 1
ATOM 3582 C C . ASP B 1 174 ? 22.578 18.938 17.047 1 96.94 174 ASP B C 1
ATOM 3584 O O . ASP B 1 174 ? 23.266 19.828 17.578 1 96.94 174 ASP B O 1
ATOM 3588 N N . ASP B 1 175 ? 22 19.062 15.898 1 96.25 175 ASP B N 1
ATOM 3589 C CA . ASP B 1 175 ? 22.031 20.344 15.195 1 96.25 175 ASP B CA 1
ATOM 3590 C C . ASP B 1 175 ? 21.344 21.438 16 1 96.25 175 ASP B C 1
ATOM 3592 O O . ASP B 1 175 ? 21.797 22.578 16.031 1 96.25 175 ASP B O 1
ATOM 3596 N N . LEU B 1 176 ? 20.266 21.109 16.609 1 98.12 176 LEU B N 1
ATOM 3597 C CA . LEU B 1 176 ? 19.531 22.062 17.438 1 98.12 176 LEU B CA 1
ATOM 3598 C C . LEU B 1 176 ? 20.359 22.516 18.641 1 98.12 176 LEU B C 1
ATOM 3600 O O . LEU B 1 176 ? 20.422 23.703 18.953 1 98.12 176 LEU B O 1
ATOM 3604 N N . ARG B 1 177 ? 20.969 21.562 19.234 1 98.06 177 ARG B N 1
ATOM 3605 C CA . ARG B 1 177 ? 21.828 21.891 20.375 1 98.06 177 ARG B CA 1
ATOM 3606 C C . ARG B 1 177 ? 22.969 22.797 19.953 1 98.06 177 ARG B C 1
ATOM 3608 O O . ARG B 1 177 ? 23.281 23.766 20.641 1 98.06 177 ARG B O 1
ATOM 3615 N N . ALA B 1 178 ? 23.547 22.422 18.859 1 97.81 178 ALA B N 1
ATOM 3616 C CA . ALA B 1 178 ? 24.656 23.219 18.328 1 97.81 178 ALA B CA 1
ATOM 3617 C C . ALA B 1 178 ? 24.203 24.656 18.047 1 97.81 178 ALA B C 1
ATOM 3619 O O . ALA B 1 178 ? 25 25.594 18.188 1 97.81 178 ALA B O 1
ATOM 3620 N N . ALA B 1 179 ? 22.969 24.828 17.719 1 97.75 179 ALA B N 1
ATOM 3621 C CA . ALA B 1 179 ? 22.422 26.141 17.406 1 97.75 179 ALA B CA 1
ATOM 3622 C C . ALA B 1 179 ? 21.953 26.859 18.656 1 97.75 179 ALA B C 1
ATOM 3624 O O . ALA B 1 179 ? 21.453 27.984 18.594 1 97.75 179 ALA B O 1
ATOM 3625 N N . GLY B 1 180 ? 22 26.234 19.812 1 97.62 180 GLY B N 1
ATOM 3626 C CA . GLY B 1 180 ? 21.75 26.891 21.078 1 97.62 180 GLY B CA 1
ATOM 3627 C C . GLY B 1 180 ? 20.359 26.641 21.625 1 97.62 180 GLY B C 1
ATOM 3628 O O . GLY B 1 180 ? 19.938 27.281 22.594 1 97.62 180 GLY B O 1
ATOM 3629 N N . VAL B 1 181 ? 19.625 25.688 21.031 1 98.5 181 VAL B N 1
ATOM 3630 C CA . VAL B 1 181 ? 18.312 25.359 21.547 1 98.5 181 VAL B CA 1
ATOM 3631 C C . VAL B 1 181 ? 18.438 24.578 22.859 1 98.5 181 VAL B C 1
ATOM 3633 O O . VAL B 1 181 ? 19.219 23.625 22.938 1 98.5 181 VAL B O 1
ATOM 3636 N N . GLU B 1 182 ? 17.688 24.922 23.875 1 98.31 182 GLU B N 1
ATOM 3637 C CA . GLU B 1 182 ? 17.766 24.281 25.188 1 98.31 182 GLU B CA 1
ATOM 3638 C C . GLU B 1 182 ? 17.25 22.844 25.125 1 98.31 182 GLU B C 1
ATOM 3640 O O . GLU B 1 182 ? 16.281 22.547 24.438 1 98.31 182 GLU B O 1
ATOM 3645 N N . ASP B 1 183 ? 17.859 21.984 25.922 1 98.31 183 ASP B N 1
ATOM 3646 C CA . ASP B 1 183 ? 17.484 20.578 25.969 1 98.31 183 ASP B CA 1
ATOM 3647 C C . ASP B 1 183 ? 16.016 20.422 26.391 1 98.31 183 ASP B C 1
ATOM 3649 O O . ASP B 1 183 ? 15.328 19.5 25.922 1 98.31 183 ASP B O 1
ATOM 3653 N N . THR B 1 184 ? 15.633 21.266 27.219 1 98.38 184 THR B N 1
ATOM 3654 C CA . THR B 1 184 ? 14.258 21.188 27.688 1 98.38 184 THR B CA 1
ATOM 3655 C C . THR B 1 184 ? 13.273 21.438 26.547 1 98.38 184 THR B C 1
ATOM 3657 O O . THR B 1 184 ? 12.211 20.812 26.484 1 98.38 184 THR B O 1
ATOM 3660 N N . VAL B 1 185 ? 13.602 22.359 25.672 1 98.5 185 VAL B N 1
ATOM 3661 C CA . VAL B 1 185 ? 12.781 22.641 24.5 1 98.5 185 VAL B CA 1
ATOM 3662 C C . VAL B 1 185 ? 12.805 21.469 23.547 1 98.5 185 VAL B C 1
ATOM 3664 O O . VAL B 1 185 ? 11.766 21.062 23.016 1 98.5 185 VAL B O 1
ATOM 3667 N N . ILE B 1 186 ? 13.953 20.891 23.344 1 98.62 186 ILE B N 1
ATOM 3668 C CA . ILE B 1 186 ? 14.125 19.75 22.453 1 98.62 186 ILE B CA 1
ATOM 3669 C C . ILE B 1 186 ? 13.32 18.562 22.984 1 98.62 186 ILE B C 1
ATOM 3671 O O . ILE B 1 186 ? 12.641 17.875 22.203 1 98.62 186 ILE B O 1
ATOM 3675 N N . GLU B 1 187 ? 13.375 18.359 24.25 1 98.5 187 GLU B N 1
ATOM 3676 C CA . GLU B 1 187 ? 12.633 17.266 24.875 1 98.5 187 GLU B CA 1
ATOM 3677 C C . GLU B 1 187 ? 11.125 17.453 24.719 1 98.5 187 GLU B C 1
ATOM 3679 O O . GLU B 1 187 ? 10.414 16.516 24.359 1 98.5 187 GLU B O 1
ATOM 3684 N N . ARG B 1 188 ? 10.672 18.625 24.969 1 98.56 188 ARG B N 1
ATOM 3685 C CA . ARG B 1 188 ? 9.25 18.906 24.781 1 98.56 188 ARG B CA 1
ATOM 3686 C C . ARG B 1 188 ? 8.836 18.734 23.328 1 98.56 188 ARG B C 1
ATOM 3688 O O . ARG B 1 188 ? 7.777 18.188 23.031 1 98.56 188 ARG B O 1
ATOM 3695 N N . ALA B 1 189 ? 9.656 19.25 22.422 1 98.62 189 ALA B N 1
ATOM 3696 C CA . ALA B 1 189 ? 9.383 19.172 20.984 1 98.62 189 ALA B CA 1
ATOM 3697 C C . ALA B 1 189 ? 9.312 17.703 20.531 1 98.62 189 ALA B C 1
ATOM 3699 O O . ALA B 1 189 ? 8.531 17.375 19.641 1 98.62 189 ALA B O 1
ATOM 3700 N N . SER B 1 190 ? 10.109 16.859 21.141 1 97.94 190 SER B N 1
ATOM 3701 C CA . SER B 1 190 ? 10.141 15.445 20.75 1 97.94 190 SER B CA 1
ATOM 3702 C C . SER B 1 190 ? 8.828 14.75 21.078 1 97.94 190 SER B C 1
ATOM 3704 O O . SER B 1 190 ? 8.477 13.742 20.469 1 97.94 190 SER B O 1
ATOM 3706 N N . THR B 1 191 ? 8.047 15.281 22.031 1 97.94 191 THR B N 1
ATOM 3707 C CA . THR B 1 191 ? 6.785 14.672 22.438 1 97.94 191 THR B CA 1
ATOM 3708 C C . THR B 1 191 ? 5.68 14.992 21.438 1 97.94 191 THR B C 1
ATOM 3710 O O . THR B 1 191 ? 4.562 14.484 21.547 1 97.94 191 THR B O 1
ATOM 3713 N N . PHE B 1 192 ? 5.992 15.844 20.406 1 98.31 192 PHE B N 1
ATOM 3714 C CA . PHE B 1 192 ? 4.996 16.234 19.406 1 98.31 192 PHE B CA 1
ATOM 3715 C C . PHE B 1 192 ? 4.555 15.039 18.578 1 98.31 192 PHE B C 1
ATOM 3717 O O . PHE B 1 192 ? 3.508 15.078 17.938 1 98.31 192 PHE B O 1
ATOM 3724 N N . TYR B 1 193 ? 5.297 13.922 18.625 1 97.5 193 TYR B N 1
ATOM 3725 C CA . TYR B 1 193 ? 4.859 12.68 17.984 1 97.5 193 TYR B CA 1
ATOM 3726 C C . TYR B 1 193 ? 3.518 12.227 18.547 1 97.5 193 TYR B C 1
ATOM 3728 O O . TYR B 1 193 ? 2.727 11.594 17.844 1 97.5 193 TYR B O 1
ATOM 3736 N N . ASP B 1 194 ? 3.217 12.617 19.781 1 96.94 194 ASP B N 1
ATOM 3737 C CA . ASP B 1 194 ? 1.979 12.227 20.453 1 96.94 194 ASP B CA 1
ATOM 3738 C C . ASP B 1 194 ? 0.786 13 19.891 1 96.94 194 ASP B C 1
ATOM 3740 O O . ASP B 1 194 ? -0.366 12.625 20.109 1 96.94 194 ASP B O 1
ATOM 3744 N N . ASP B 1 195 ? 1.057 14.047 19.109 1 97.88 195 ASP B N 1
ATOM 3745 C CA . ASP B 1 195 ? -0.005 14.938 18.656 1 97.88 195 ASP B CA 1
ATOM 3746 C C . ASP B 1 195 ? -0.219 14.812 17.141 1 97.88 195 ASP B C 1
ATOM 3748 O O . ASP B 1 195 ? -0.833 15.68 16.531 1 97.88 195 ASP B O 1
ATOM 3752 N N . LEU B 1 196 ? 0.184 13.742 16.531 1 98.25 196 LEU B N 1
ATOM 3753 C CA . LEU B 1 196 ? 0.201 13.648 15.07 1 98.25 196 LEU B CA 1
ATOM 3754 C C . LEU B 1 196 ? -1.181 13.289 14.531 1 98.25 196 LEU B C 1
ATOM 3756 O O . LEU B 1 196 ? -1.494 13.57 13.375 1 98.25 196 LEU B O 1
ATOM 3760 N N . GLY B 1 197 ? -2.027 12.617 15.273 1 98.31 197 GLY B N 1
ATOM 3761 C CA . GLY B 1 197 ? -3.311 12.133 14.789 1 98.31 197 GLY B CA 1
ATOM 3762 C C . GLY B 1 197 ? -4.355 13.227 14.672 1 98.31 197 GLY B C 1
ATOM 3763 O O . GLY B 1 197 ? -4.344 14.188 15.445 1 98.31 197 GLY B O 1
ATOM 3764 N N . VAL B 1 198 ? -5.359 13.047 13.758 1 98.69 198 VAL B N 1
ATOM 3765 C CA . VAL B 1 198 ? -6.387 14.07 13.594 1 98.69 198 VAL B CA 1
ATOM 3766 C C . VAL B 1 198 ? -7.766 13.414 13.578 1 98.69 198 VAL B C 1
ATOM 3768 O O . VAL B 1 198 ? -8.742 14.031 13.141 1 98.69 198 VAL B O 1
ATOM 3771 N N . THR B 1 199 ? -7.891 12.133 13.992 1 98.56 199 THR B N 1
ATOM 3772 C CA . THR B 1 199 ? -9.164 11.422 13.945 1 98.56 199 THR B CA 1
ATOM 3773 C C . THR B 1 199 ? -10.195 12.094 14.844 1 98.56 199 THR B C 1
ATOM 3775 O O . THR B 1 199 ? -11.352 12.258 14.445 1 98.56 199 THR B O 1
ATOM 3778 N N . THR B 1 200 ? -9.805 12.492 16.078 1 98.38 200 THR B N 1
ATOM 3779 C CA . THR B 1 200 ? -10.711 13.172 16.984 1 98.38 200 THR B CA 1
ATOM 3780 C C . THR B 1 200 ? -11.172 14.508 16.422 1 98.38 200 THR B C 1
ATOM 3782 O O . THR B 1 200 ? -12.352 14.859 16.516 1 98.38 200 THR B O 1
ATOM 3785 N N . GLU B 1 201 ? -10.273 15.242 15.844 1 98.69 201 GLU B N 1
ATOM 3786 C CA . GLU B 1 201 ? -10.594 16.5 15.172 1 98.69 201 GLU B CA 1
ATOM 3787 C C . GLU B 1 201 ? -11.617 16.281 14.055 1 98.69 201 GLU B C 1
ATOM 3789 O O . GLU B 1 201 ? -12.602 17.016 13.961 1 98.69 201 GLU B O 1
ATOM 3794 N N . SER B 1 202 ? -11.336 15.297 13.203 1 98.75 202 SER B N 1
ATOM 3795 C CA . SER B 1 202 ? -12.219 14.984 12.086 1 98.75 202 SER B CA 1
ATOM 3796 C C . SER B 1 202 ? -13.633 14.672 12.57 1 98.75 202 SER B C 1
ATOM 3798 O O . SER B 1 202 ? -14.609 15.172 12.016 1 98.75 202 SER B O 1
ATOM 3800 N N . ARG B 1 203 ? -13.766 13.859 13.625 1 98.06 203 ARG B N 1
ATOM 3801 C CA . ARG B 1 203 ? -15.07 13.5 14.188 1 98.06 203 ARG B CA 1
ATOM 3802 C C . ARG B 1 203 ? -15.852 14.742 14.609 1 98.06 203 ARG B C 1
ATOM 3804 O O . ARG B 1 203 ? -17.078 14.781 14.477 1 98.06 203 ARG B O 1
ATOM 3811 N N . ALA B 1 204 ? -15.125 15.688 15.094 1 98.06 204 ALA B N 1
ATOM 3812 C CA . ALA B 1 204 ? -15.75 16.891 15.641 1 98.06 204 ALA B CA 1
ATOM 3813 C C . ALA B 1 204 ? -16.25 17.797 14.516 1 98.06 204 ALA B C 1
ATOM 3815 O O . ALA B 1 204 ? -17.156 18.625 14.734 1 98.06 204 ALA B O 1
ATOM 3816 N N . VAL B 1 205 ? -15.734 17.656 13.312 1 98.19 205 VAL B N 1
ATOM 3817 C CA . VAL B 1 205 ? -15.977 18.703 12.328 1 98.19 205 VAL B CA 1
ATOM 3818 C C . VAL B 1 205 ? -16.625 18.109 11.086 1 98.19 205 VAL B C 1
ATOM 3820 O O . VAL B 1 205 ? -17.297 18.812 10.328 1 98.19 205 VAL B O 1
ATOM 3823 N N . ARG B 1 206 ? -16.547 16.844 10.781 1 98.19 206 ARG B N 1
ATOM 3824 C CA . ARG B 1 206 ? -16.797 16.203 9.492 1 98.19 206 ARG B CA 1
ATOM 3825 C C . ARG B 1 206 ? -18.281 16.312 9.117 1 98.19 206 ARG B C 1
ATOM 3827 O O . ARG B 1 206 ? -18.625 16.266 7.938 1 98.19 206 ARG B O 1
ATOM 3834 N N . ASP B 1 207 ? -19.188 16.484 10.062 1 97.94 207 ASP B N 1
ATOM 3835 C CA . ASP B 1 207 ? -20.625 16.5 9.758 1 97.94 207 ASP B CA 1
ATOM 3836 C C . ASP B 1 207 ? -21.016 17.812 9.07 1 97.94 207 ASP B C 1
ATOM 3838 O O . ASP B 1 207 ? -22.031 17.875 8.391 1 97.94 207 ASP B O 1
ATOM 3842 N N . VAL B 1 208 ? -20.172 18.859 9.25 1 98.38 208 VAL B N 1
ATOM 3843 C CA . VAL B 1 208 ? -20.562 20.156 8.711 1 98.38 208 VAL B CA 1
ATOM 3844 C C . VAL B 1 208 ? -19.484 20.688 7.777 1 98.38 208 VAL B C 1
ATOM 3846 O O . VAL B 1 208 ? -19.703 21.656 7.047 1 98.38 208 VAL B O 1
ATOM 3849 N N . ALA B 1 209 ? -18.297 20.094 7.781 1 98.81 209 ALA B N 1
ATOM 3850 C CA . ALA B 1 209 ? -17.188 20.578 6.965 1 98.81 209 ALA B CA 1
ATOM 3851 C C . ALA B 1 209 ? -17.5 20.438 5.477 1 98.81 209 ALA B C 1
ATOM 3853 O O . ALA B 1 209 ? -18.078 19.438 5.043 1 98.81 209 ALA B O 1
ATOM 3854 N N . THR B 1 210 ? -17.141 21.469 4.73 1 98.88 210 THR B N 1
ATOM 3855 C CA . THR B 1 210 ? -17.281 21.406 3.279 1 98.88 210 THR B CA 1
ATOM 3856 C C . THR B 1 210 ? -16.031 20.797 2.645 1 98.88 210 THR B C 1
ATOM 3858 O O . THR B 1 210 ? -16.109 20.188 1.578 1 98.88 210 THR B O 1
ATOM 3861 N N . ALA B 1 211 ? -14.922 20.984 3.24 1 98.88 211 ALA B N 1
ATOM 3862 C CA . ALA B 1 211 ? -13.648 20.406 2.84 1 98.88 211 ALA B CA 1
ATOM 3863 C C . ALA B 1 211 ? -12.758 20.141 4.051 1 98.88 211 ALA B C 1
ATOM 3865 O O . ALA B 1 211 ? -12.867 20.828 5.07 1 98.88 211 ALA B O 1
ATOM 3866 N N . MET B 1 212 ? -11.961 19.172 3.982 1 98.88 212 MET B N 1
ATOM 3867 C CA . MET B 1 212 ? -10.93 18.906 4.984 1 98.88 212 MET B CA 1
ATOM 3868 C C . MET B 1 212 ? -9.625 18.484 4.328 1 98.88 212 MET B C 1
ATOM 3870 O O . MET B 1 212 ? -9.633 17.953 3.213 1 98.88 212 MET B O 1
ATOM 3874 N N . HIS B 1 213 ? -8.531 18.734 4.949 1 98.56 213 HIS B N 1
ATOM 3875 C CA . HIS B 1 213 ? -7.191 18.375 4.504 1 98.56 213 HIS B CA 1
ATOM 3876 C C . HIS B 1 213 ? -6.238 18.25 5.688 1 98.56 213 HIS B C 1
ATOM 3878 O O . HIS B 1 213 ? -6.305 19.031 6.633 1 98.56 213 HIS B O 1
ATOM 3884 N N . ASP B 1 214 ? -5.457 17.281 5.688 1 97.81 214 ASP B N 1
ATOM 3885 C CA . ASP B 1 214 ? -4.367 17.172 6.652 1 97.81 214 ASP B CA 1
ATOM 3886 C C . ASP B 1 214 ? -3.039 17.594 6.035 1 97.81 214 ASP B C 1
ATOM 3888 O O . ASP B 1 214 ? -2.338 16.781 5.43 1 97.81 214 ASP B O 1
ATOM 3892 N N . PRO B 1 215 ? -2.631 18.828 6.293 1 97.19 215 PRO B N 1
ATOM 3893 C CA . PRO B 1 215 ? -1.356 19.297 5.738 1 97.19 215 PRO B CA 1
ATOM 3894 C C . PRO B 1 215 ? -0.183 18.391 6.121 1 97.19 215 PRO B C 1
ATOM 3896 O O . PRO B 1 215 ? -0.028 18.031 7.293 1 97.19 215 PRO B O 1
ATOM 3899 N N . THR B 1 216 ? 0.571 17.938 5.129 1 95.06 216 THR B N 1
ATOM 3900 C CA . THR B 1 216 ? 1.73 17.094 5.363 1 95.06 216 THR B CA 1
ATOM 3901 C C . THR B 1 216 ? 2.998 17.734 4.809 1 95.06 216 THR B C 1
ATOM 3903 O O . THR B 1 216 ? 3.541 18.672 5.402 1 95.06 216 THR B O 1
ATOM 3906 N N . GLU B 1 217 ? 3.443 17.281 3.656 1 93.06 217 GLU B N 1
ATOM 3907 C CA . GLU B 1 217 ? 4.617 17.844 3.002 1 93.06 217 GLU B CA 1
ATOM 3908 C C . GLU B 1 217 ? 4.34 19.266 2.516 1 93.06 217 GLU B C 1
ATOM 3910 O O . GLU B 1 217 ? 3.271 19.547 1.964 1 93.06 217 GLU B O 1
ATOM 3915 N N . GLY B 1 218 ? 5.277 20.125 2.732 1 95.44 218 GLY B N 1
ATOM 3916 C CA . GLY B 1 218 ? 5.086 21.531 2.365 1 95.44 218 GLY B CA 1
ATOM 3917 C C . GLY B 1 218 ? 4.348 22.328 3.422 1 95.44 218 GLY B C 1
ATOM 3918 O O . GLY B 1 218 ? 4.195 23.547 3.295 1 95.44 218 GLY B O 1
ATOM 3919 N N . GLY B 1 219 ? 3.914 21.609 4.488 1 97.88 219 GLY B N 1
ATOM 3920 C CA . GLY B 1 219 ? 3.318 22.234 5.656 1 97.88 219 GLY B CA 1
ATOM 3921 C C . GLY B 1 219 ? 1.937 22.797 5.387 1 97.88 219 GLY B C 1
ATOM 3922 O O . GLY B 1 219 ? 1.233 22.344 4.488 1 97.88 219 GLY B O 1
ATOM 3923 N N . LEU B 1 220 ? 1.597 23.734 6.293 1 98.75 220 LEU B N 1
ATOM 3924 C CA . LEU B 1 220 ? 0.277 24.344 6.207 1 98.75 220 LEU B CA 1
ATOM 3925 C C . LEU B 1 220 ? 0.106 25.078 4.883 1 98.75 220 LEU B C 1
ATOM 3927 O O . LEU B 1 220 ? -0.966 25.031 4.273 1 98.75 220 LEU B O 1
ATOM 3931 N N . ILE B 1 221 ? 1.151 25.734 4.402 1 98.62 221 ILE B N 1
ATOM 3932 C CA . ILE B 1 221 ? 1.08 26.531 3.178 1 98.62 221 ILE B CA 1
ATOM 3933 C C . ILE B 1 221 ? 0.718 25.625 2.002 1 98.62 221 ILE B C 1
ATOM 3935 O O . ILE B 1 221 ? -0.238 25.891 1.271 1 98.62 221 ILE B O 1
ATOM 3939 N N . ASP B 1 222 ? 1.416 24.578 1.829 1 97.44 222 ASP B N 1
ATOM 3940 C CA . ASP B 1 222 ? 1.145 23.719 0.687 1 97.44 222 ASP B CA 1
ATOM 3941 C C . ASP B 1 222 ? -0.21 23.031 0.831 1 97.44 222 ASP B C 1
ATOM 3943 O O . ASP B 1 222 ? -0.913 22.812 -0.16 1 97.44 222 ASP B O 1
ATOM 3947 N N . GLY B 1 223 ? -0.542 22.594 2.035 1 98.06 223 GLY B N 1
ATOM 3948 C CA . GLY B 1 223 ? -1.844 21.984 2.279 1 98.06 223 GLY B CA 1
ATOM 3949 C C . GLY B 1 223 ? -3 22.906 1.906 1 98.06 223 GLY B C 1
ATOM 3950 O O . GLY B 1 223 ? -3.957 22.469 1.265 1 98.06 223 GLY B O 1
ATOM 3951 N N . LEU B 1 224 ? -2.891 24.141 2.326 1 98.81 224 LEU B N 1
ATOM 3952 C CA . LEU B 1 224 ? -3.939 25.109 1.996 1 98.81 224 LEU B CA 1
ATOM 3953 C C . LEU B 1 224 ? -3.961 25.391 0.498 1 98.81 224 LEU B C 1
ATOM 3955 O O . LEU B 1 224 ? -5.027 25.609 -0.081 1 98.81 224 LEU B O 1
ATOM 3959 N N . PHE B 1 225 ? -2.82 25.438 -0.105 1 98.5 225 PHE B N 1
ATOM 3960 C CA . PHE B 1 225 ? -2.748 25.625 -1.548 1 98.5 225 PHE B CA 1
ATOM 3961 C C . PHE B 1 225 ? -3.449 24.484 -2.281 1 98.5 225 PHE B C 1
ATOM 3963 O O . PHE B 1 225 ? -4.199 24.719 -3.232 1 98.5 225 PHE B O 1
ATOM 3970 N N . GLU B 1 226 ? -3.176 23.297 -1.849 1 97.81 226 GLU B N 1
ATOM 3971 C CA . GLU B 1 226 ? -3.826 22.125 -2.434 1 97.81 226 GLU B CA 1
ATOM 3972 C C . GLU B 1 226 ? -5.34 22.188 -2.264 1 97.81 226 GLU B C 1
ATOM 3974 O O . GLU B 1 226 ? -6.09 21.875 -3.189 1 97.81 226 GLU B O 1
ATOM 3979 N N . LEU B 1 227 ? -5.758 22.547 -1.073 1 98.69 227 LEU B N 1
ATOM 3980 C CA . LEU B 1 227 ? -7.184 22.672 -0.792 1 98.69 227 LEU B CA 1
ATOM 3981 C C . LEU B 1 227 ? -7.832 23.719 -1.704 1 98.69 227 LEU B C 1
ATOM 3983 O O . LEU B 1 227 ? -8.875 23.453 -2.307 1 98.69 227 LEU B O 1
ATOM 3987 N N . ALA B 1 228 ? -7.203 24.875 -1.846 1 98.75 228 ALA B N 1
ATOM 3988 C CA . ALA B 1 228 ? -7.699 25.922 -2.725 1 98.75 228 ALA B CA 1
ATOM 3989 C C . ALA B 1 228 ? -7.777 25.453 -4.172 1 98.75 228 ALA B C 1
ATOM 3991 O O . ALA B 1 228 ? -8.773 25.688 -4.859 1 98.75 228 ALA B O 1
ATOM 3992 N N . SER B 1 229 ? -6.762 24.797 -4.578 1 97.5 229 SER B N 1
ATOM 3993 C CA . SER B 1 229 ? -6.668 24.328 -5.957 1 97.5 229 SER B CA 1
ATOM 3994 C C . SER B 1 229 ? -7.715 23.25 -6.246 1 97.5 229 SER B C 1
ATOM 3996 O O . SER B 1 229 ? -8.398 23.312 -7.27 1 97.5 229 SER B O 1
ATOM 3998 N N . ALA B 1 230 ? -7.84 22.344 -5.355 1 97.38 230 ALA B N 1
ATOM 3999 C CA . ALA B 1 230 ? -8.797 21.25 -5.531 1 97.38 230 ALA B CA 1
ATOM 4000 C C . ALA B 1 230 ? -10.227 21.781 -5.551 1 97.38 230 ALA B C 1
ATOM 4002 O O . ALA B 1 230 ? -11.086 21.234 -6.246 1 97.38 230 ALA B O 1
ATOM 4003 N N . SER B 1 231 ? -10.492 22.859 -4.84 1 98.56 231 SER B N 1
ATOM 4004 C CA . SER B 1 231 ? -11.828 23.406 -4.695 1 98.56 231 SER B CA 1
ATOM 4005 C C . SER B 1 231 ? -12.094 24.5 -5.734 1 98.56 231 SER B C 1
ATOM 4007 O O . SER B 1 231 ? -13.211 25.016 -5.832 1 98.56 231 SER B O 1
ATOM 4009 N N . ASP B 1 232 ? -11.078 24.812 -6.465 1 98.19 232 ASP B N 1
ATOM 4010 C CA . ASP B 1 232 ? -11.156 25.906 -7.414 1 98.19 232 ASP B CA 1
ATOM 4011 C C . ASP B 1 232 ? -11.672 27.172 -6.734 1 98.19 232 ASP B C 1
ATOM 4013 O O . ASP B 1 232 ? -12.648 27.781 -7.188 1 98.19 232 ASP B O 1
ATOM 4017 N N . VAL B 1 233 ? -11.031 27.562 -5.656 1 98.81 233 VAL B N 1
ATOM 4018 C CA . VAL B 1 233 ? -11.344 28.766 -4.883 1 98.81 233 VAL B CA 1
ATOM 4019 C C . VAL B 1 233 ? -10.055 29.484 -4.492 1 98.81 233 VAL B C 1
ATOM 4021 O O . VAL B 1 233 ? -8.961 29.016 -4.801 1 98.81 233 VAL B O 1
ATOM 4024 N N . SER B 1 234 ? -10.188 30.641 -3.902 1 98.88 234 SER B N 1
ATOM 4025 C CA . SER B 1 234 ? -9.078 31.344 -3.258 1 98.88 234 SER B CA 1
ATOM 4026 C C . SER B 1 234 ? -9.242 31.359 -1.742 1 98.88 234 SER B C 1
ATOM 4028 O O . SER B 1 234 ? -10.359 31.531 -1.236 1 98.88 234 SER B O 1
ATOM 4030 N N . LEU B 1 235 ? -8.18 31.172 -1.053 1 98.94 235 LEU B N 1
ATOM 4031 C CA . LEU B 1 235 ? -8.164 31.281 0.402 1 98.94 235 LEU B CA 1
ATOM 4032 C C . LEU B 1 235 ? -7.477 32.562 0.847 1 98.94 235 LEU B C 1
ATOM 4034 O O . LEU B 1 235 ? -6.43 32.938 0.31 1 98.94 235 LEU B O 1
ATOM 4038 N N . GLN B 1 236 ? -8.094 33.25 1.733 1 98.88 236 GLN B N 1
ATOM 4039 C CA . GLN B 1 236 ? -7.523 34.406 2.4 1 98.88 236 GLN B CA 1
ATOM 4040 C C . GLN B 1 236 ? -7.227 34.125 3.869 1 98.88 236 GLN B C 1
ATOM 4042 O O . GLN B 1 236 ? -8.148 34 4.684 1 98.88 236 GLN B O 1
ATOM 4047 N N . ILE B 1 237 ? -5.918 34.125 4.207 1 98.88 237 ILE B N 1
ATOM 4048 C CA . ILE B 1 237 ? -5.504 33.625 5.52 1 98.88 237 ILE B CA 1
ATOM 4049 C C . ILE B 1 237 ? -4.895 34.781 6.324 1 98.88 237 ILE B C 1
ATOM 4051 O O . ILE B 1 237 ? -4.102 35.562 5.797 1 98.88 237 ILE B O 1
ATOM 4055 N N . ASP B 1 238 ? -5.309 34.938 7.578 1 98.69 238 ASP B N 1
ATOM 4056 C CA . ASP B 1 238 ? -4.684 35.812 8.562 1 98.69 238 ASP B CA 1
ATOM 4057 C C . ASP B 1 238 ? -3.561 35.094 9.305 1 98.69 238 ASP B C 1
ATOM 4059 O O . ASP B 1 238 ? -3.82 34.281 10.219 1 98.69 238 ASP B O 1
ATOM 4063 N N . THR B 1 239 ? -2.348 35.406 9 1 98.31 239 THR B N 1
ATOM 4064 C CA . THR B 1 239 ? -1.208 34.688 9.531 1 98.31 239 THR B CA 1
ATOM 4065 C C . THR B 1 239 ? -1.136 34.812 11.047 1 98.31 239 THR B C 1
ATOM 4067 O O . THR B 1 239 ? -0.672 33.906 11.742 1 98.31 239 THR B O 1
ATOM 4070 N N . ASP B 1 240 ? -1.569 35.969 11.578 1 98.12 240 ASP B N 1
ATOM 4071 C CA . ASP B 1 240 ? -1.539 36.188 13.023 1 98.12 240 ASP B CA 1
ATOM 4072 C C . ASP B 1 240 ? -2.492 35.25 13.75 1 98.12 240 ASP B C 1
ATOM 4074 O O . ASP B 1 240 ? -2.342 35 14.945 1 98.12 240 ASP B O 1
ATOM 4078 N N . ALA B 1 241 ? -3.473 34.75 13.023 1 98.62 241 ALA B N 1
ATOM 4079 C CA . ALA B 1 241 ? -4.473 33.875 13.625 1 98.62 241 ALA B CA 1
ATOM 4080 C C . ALA B 1 241 ? -3.979 32.406 13.672 1 98.62 241 ALA B C 1
ATOM 4082 O O . ALA B 1 241 ? -4.562 31.578 14.359 1 98.62 241 ALA B O 1
ATOM 4083 N N . ILE B 1 242 ? -2.936 32.094 12.984 1 98.81 242 ILE B N 1
ATOM 4084 C CA . ILE B 1 242 ? -2.43 30.719 12.906 1 98.81 242 ILE B CA 1
ATOM 4085 C C . ILE B 1 242 ? -1.708 30.359 14.203 1 98.81 242 ILE B C 1
ATOM 4087 O O . ILE B 1 242 ? -0.702 30.984 14.555 1 98.81 242 ILE B O 1
ATOM 4091 N N . PRO B 1 243 ? -2.18 29.359 14.898 1 98.75 243 PRO B N 1
ATOM 4092 C CA . PRO B 1 243 ? -1.429 28.938 16.078 1 98.75 243 PRO B CA 1
ATOM 4093 C C . PRO B 1 243 ? -0.088 28.297 15.727 1 98.75 243 PRO B C 1
ATOM 4095 O O . PRO B 1 243 ? -0.017 27.453 14.82 1 98.75 243 PRO B O 1
ATOM 4098 N N . ILE B 1 244 ? 0.932 28.688 16.359 1 98.75 244 ILE B N 1
ATOM 4099 C CA . ILE B 1 244 ? 2.26 28.078 16.297 1 98.75 244 ILE B CA 1
ATOM 4100 C C . ILE B 1 244 ? 2.811 27.906 17.703 1 98.75 244 ILE B C 1
ATOM 4102 O O . ILE B 1 244 ? 2.918 28.875 18.469 1 98.75 244 ILE B O 1
ATOM 4106 N N . ARG B 1 245 ? 3.139 26.703 18.062 1 98.56 245 ARG B N 1
ATOM 4107 C CA . ARG B 1 245 ? 3.643 26.422 19.406 1 98.56 245 ARG B CA 1
ATOM 4108 C C . ARG B 1 245 ? 5.039 27 19.594 1 98.56 245 ARG B C 1
ATOM 4110 O O . ARG B 1 245 ? 5.824 27.078 18.641 1 98.56 245 ARG B O 1
ATOM 4117 N N . PRO B 1 246 ? 5.375 27.359 20.828 1 98.5 246 PRO B N 1
ATOM 4118 C CA . PRO B 1 246 ? 6.688 27.953 21.094 1 98.5 246 PRO B CA 1
ATOM 4119 C C . PRO B 1 246 ? 7.844 27.031 20.719 1 98.5 246 PRO B C 1
ATOM 4121 O O . PRO B 1 246 ? 8.883 27.5 20.234 1 98.5 246 PRO B O 1
ATOM 4124 N N . GLU B 1 247 ? 7.691 25.75 20.969 1 98.75 247 GLU B N 1
ATOM 4125 C CA . GLU B 1 247 ? 8.727 24.797 20.594 1 98.75 247 GLU B CA 1
ATOM 4126 C C . GLU B 1 247 ? 8.969 24.797 19.078 1 98.75 247 GLU B C 1
ATOM 4128 O O . GLU B 1 247 ? 10.117 24.688 18.641 1 98.75 247 GLU B O 1
ATOM 4133 N N . THR B 1 248 ? 7.891 24.906 18.297 1 98.81 248 THR B N 1
ATOM 4134 C CA . THR B 1 248 ? 8 24.953 16.844 1 98.81 248 THR B CA 1
ATOM 4135 C C . THR B 1 248 ? 8.789 26.188 16.406 1 98.81 248 THR B C 1
ATOM 4137 O O . THR B 1 248 ? 9.672 26.094 15.547 1 98.81 248 THR B O 1
ATOM 4140 N N . VAL B 1 249 ? 8.469 27.312 17 1 98.62 249 VAL B N 1
ATOM 4141 C CA . VAL B 1 249 ? 9.18 28.547 16.703 1 98.62 249 VAL B CA 1
ATOM 4142 C C . VAL B 1 249 ? 10.672 28.375 17 1 98.62 249 VAL B C 1
ATOM 4144 O O . VAL B 1 249 ? 11.523 28.688 16.172 1 98.62 249 VAL B O 1
ATOM 4147 N N . ALA B 1 250 ? 10.969 27.844 18.125 1 98.62 250 ALA B N 1
ATOM 4148 C CA . ALA B 1 250 ? 12.352 27.703 18.594 1 98.62 250 ALA B CA 1
ATOM 4149 C C . ALA B 1 250 ? 13.156 26.812 17.641 1 98.62 250 ALA B C 1
ATOM 4151 O O . ALA B 1 250 ? 14.258 27.188 17.234 1 98.62 250 ALA B O 1
ATOM 4152 N N . VAL B 1 251 ? 12.602 25.703 17.297 1 98.56 251 VAL B N 1
ATOM 4153 C CA . VAL B 1 251 ? 13.383 24.734 16.516 1 98.56 251 VAL B CA 1
ATOM 4154 C C . VAL B 1 251 ? 13.484 25.188 15.07 1 98.56 251 VAL B C 1
ATOM 4156 O O . VAL B 1 251 ? 14.508 24.969 14.414 1 98.56 251 VAL B O 1
ATOM 4159 N N . THR B 1 252 ? 12.414 25.766 14.508 1 98.44 252 THR B N 1
ATOM 4160 C CA . THR B 1 252 ? 12.477 26.219 13.125 1 98.44 252 THR B CA 1
ATOM 4161 C C . THR B 1 252 ? 13.43 27.406 12.984 1 98.44 252 THR B C 1
ATOM 4163 O O . THR B 1 252 ? 14.164 27.516 11.992 1 98.44 252 THR B O 1
ATOM 4166 N N . ASP B 1 253 ? 13.422 28.312 13.969 1 98.06 253 ASP B N 1
ATOM 4167 C CA . ASP B 1 253 ? 14.375 29.422 13.953 1 98.06 253 ASP B CA 1
ATOM 4168 C C . ASP B 1 253 ? 15.812 28.922 13.898 1 98.06 253 ASP B C 1
ATOM 4170 O O . ASP B 1 253 ? 16.641 29.469 13.18 1 98.06 253 ASP B O 1
ATOM 4174 N N . ALA B 1 254 ? 16.078 27.891 14.633 1 97.94 254 ALA B N 1
ATOM 4175 C CA . ALA B 1 254 ? 17.422 27.344 14.766 1 97.94 254 ALA B CA 1
ATOM 4176 C C . ALA B 1 254 ? 17.922 26.812 13.422 1 97.94 254 ALA B C 1
ATOM 4178 O O . ALA B 1 254 ? 19.141 26.766 13.18 1 97.94 254 ALA B O 1
ATOM 4179 N N . VAL B 1 255 ? 17.016 26.422 12.578 1 96.62 255 VAL B N 1
ATOM 4180 C CA . VAL B 1 255 ? 17.469 25.812 11.328 1 96.62 255 VAL B CA 1
ATOM 4181 C C . VAL B 1 255 ? 17.047 26.703 10.156 1 96.62 255 VAL B C 1
ATOM 4183 O O . VAL B 1 255 ? 17.109 26.266 9 1 96.62 255 VAL B O 1
ATOM 4186 N N . ASP B 1 256 ? 16.531 27.891 10.398 1 96.81 256 ASP B N 1
ATOM 4187 C CA . ASP B 1 256 ? 16.141 28.875 9.398 1 96.81 256 ASP B CA 1
ATOM 4188 C C . ASP B 1 256 ? 15.047 28.312 8.484 1 96.81 256 ASP B C 1
ATOM 4190 O O . ASP B 1 256 ? 15.172 28.375 7.258 1 96.81 256 ASP B O 1
ATOM 4194 N N . ALA B 1 257 ? 14.062 27.719 9.086 1 97.62 257 ALA B N 1
ATOM 4195 C CA . ALA B 1 257 ? 12.914 27.203 8.359 1 97.62 257 ALA B CA 1
ATOM 4196 C C . ALA B 1 257 ? 11.648 27.969 8.703 1 97.62 257 ALA B C 1
ATOM 4198 O O . ALA B 1 257 ? 11.547 28.562 9.781 1 97.62 257 ALA B O 1
ATOM 4199 N N . ASP B 1 258 ? 10.742 28.094 7.77 1 98.12 258 ASP B N 1
ATOM 4200 C CA . ASP B 1 258 ? 9.414 28.656 7.988 1 98.12 258 ASP B CA 1
ATOM 4201 C C . ASP B 1 258 ? 8.484 27.641 8.641 1 98.12 258 ASP B C 1
ATOM 4203 O O . ASP B 1 258 ? 8.172 26.609 8.047 1 98.12 258 ASP B O 1
ATOM 4207 N N . PRO B 1 259 ? 7.992 27.922 9.898 1 98.44 259 PRO B N 1
ATOM 4208 C CA . PRO B 1 259 ? 7.133 26.953 10.578 1 98.44 259 PRO B CA 1
ATOM 4209 C C . PRO B 1 259 ? 5.875 26.609 9.789 1 98.44 259 PRO B C 1
ATOM 4211 O O . PRO B 1 259 ? 5.238 25.578 10.039 1 98.44 259 PRO B O 1
ATOM 4214 N N . LEU B 1 260 ? 5.473 27.422 8.805 1 98.62 260 LEU B N 1
ATOM 4215 C CA . LEU B 1 260 ? 4.281 27.188 7.992 1 98.62 260 LEU B CA 1
ATOM 4216 C C . LEU B 1 260 ? 4.602 26.297 6.793 1 98.62 260 LEU B C 1
ATOM 4218 O O . LEU B 1 260 ? 3.699 25.859 6.074 1 98.62 260 LEU B O 1
ATOM 4222 N N . GLN B 1 261 ? 5.887 25.984 6.582 1 98.25 261 GLN B N 1
ATOM 4223 C CA . GLN B 1 261 ? 6.32 25.297 5.379 1 98.25 261 GLN B CA 1
ATOM 4224 C C . GLN B 1 261 ? 7.137 24.047 5.727 1 98.25 261 GLN B C 1
ATOM 4226 O O . GLN B 1 261 ? 8.062 23.688 5 1 98.25 261 GLN B O 1
ATOM 4231 N N . ILE B 1 262 ? 6.938 23.438 6.891 1 97.81 262 ILE B N 1
ATOM 4232 C CA . ILE B 1 262 ? 7.551 22.172 7.277 1 97.81 262 ILE B CA 1
ATOM 4233 C C . ILE B 1 262 ? 6.465 21.125 7.508 1 97.81 262 ILE B C 1
ATOM 4235 O O . ILE B 1 262 ? 5.281 21.453 7.609 1 97.81 262 ILE B O 1
ATOM 4239 N N . PHE B 1 263 ? 6.793 19.859 7.543 1 96.94 263 PHE B N 1
ATOM 4240 C CA . PHE B 1 263 ? 5.832 18.766 7.668 1 96.94 263 PHE B CA 1
ATOM 4241 C C . PHE B 1 263 ? 4.754 19.109 8.688 1 96.94 263 PHE B C 1
ATOM 4243 O O . PHE B 1 263 ? 5.059 19.359 9.859 1 96.94 263 PHE B O 1
ATOM 4250 N N . GLY B 1 264 ? 3.52 19.047 8.242 1 97.69 264 GLY B N 1
ATOM 4251 C CA . GLY B 1 264 ? 2.447 19.641 9.023 1 97.69 264 GLY B CA 1
ATOM 4252 C C . GLY B 1 264 ? 1.538 18.609 9.664 1 97.69 264 GLY B C 1
ATOM 4253 O O . GLY B 1 264 ? 0.605 18.953 10.391 1 97.69 264 GLY B O 1
ATOM 4254 N N . SER B 1 265 ? 1.775 17.25 9.469 1 97.44 265 SER B N 1
ATOM 4255 C CA . SER B 1 265 ? 0.892 16.25 10.062 1 97.44 265 SER B CA 1
ATOM 4256 C C . SER B 1 265 ? 0.66 16.531 11.547 1 97.44 265 SER B C 1
ATOM 4258 O O . SER B 1 265 ? 1.584 16.922 12.258 1 97.44 265 SER B O 1
ATOM 4260 N N . GLY B 1 266 ? -0.535 16.266 11.992 1 97.88 266 GLY B N 1
ATOM 4261 C CA . GLY B 1 266 ? -0.998 16.641 13.312 1 97.88 266 GLY B CA 1
ATOM 4262 C C . GLY B 1 266 ? -2.105 17.672 13.289 1 97.88 266 GLY B C 1
ATOM 4263 O O . GLY B 1 266 ? -2.969 17.703 14.164 1 97.88 266 GLY B O 1
ATOM 4264 N N . ALA B 1 267 ? -2.094 18.469 12.297 1 98.5 267 ALA B N 1
ATOM 4265 C CA . ALA B 1 267 ? -3.119 19.5 12.133 1 98.5 267 ALA B CA 1
ATOM 4266 C C . ALA B 1 267 ? -4.176 19.062 11.125 1 98.5 267 ALA B C 1
ATOM 4268 O O . ALA B 1 267 ? -3.871 18.344 10.164 1 98.5 267 ALA B O 1
ATOM 4269 N N . LEU B 1 268 ? -5.391 19.453 11.305 1 98.88 268 LEU B N 1
ATOM 4270 C CA . LEU B 1 268 ? -6.488 19.344 10.352 1 98.88 268 LEU B CA 1
ATOM 4271 C C . LEU B 1 268 ? -6.969 20.719 9.906 1 98.88 268 LEU B C 1
ATOM 4273 O O . LEU B 1 268 ? -7.277 21.578 10.742 1 98.88 268 LEU B O 1
ATOM 4277 N N . ALA B 1 269 ? -6.895 21 8.633 1 98.88 269 ALA B N 1
ATOM 4278 C CA . ALA B 1 269 ? -7.551 22.156 8.039 1 98.88 269 ALA B CA 1
ATOM 4279 C C . ALA B 1 269 ? -8.945 21.812 7.539 1 98.88 269 ALA B C 1
ATOM 4281 O O . ALA B 1 269 ? -9.125 20.812 6.836 1 98.88 269 ALA B O 1
ATOM 4282 N N . ALA B 1 270 ? -9.93 22.578 7.934 1 98.94 270 ALA B N 1
ATOM 4283 C CA . ALA B 1 270 ? -11.305 22.344 7.516 1 98.94 270 ALA B CA 1
ATOM 4284 C C . ALA B 1 270 ? -11.977 23.641 7.094 1 98.94 270 ALA B C 1
ATOM 4286 O O . ALA B 1 270 ? -11.742 24.703 7.691 1 98.94 270 ALA B O 1
ATOM 4287 N N . THR B 1 271 ? -12.711 23.609 6.047 1 98.94 271 THR B N 1
ATOM 4288 C CA . THR B 1 271 ? -13.602 24.719 5.727 1 98.94 271 THR B CA 1
ATOM 4289 C C . THR B 1 271 ? -15.023 24.422 6.195 1 98.94 271 THR B C 1
ATOM 4291 O O . THR B 1 271 ? -15.5 23.297 6.082 1 98.94 271 THR B O 1
ATOM 4294 N N . VAL B 1 272 ? -15.648 25.375 6.777 1 98.88 272 VAL B N 1
ATOM 4295 C CA . VAL B 1 272 ? -17 25.219 7.324 1 98.88 272 VAL B CA 1
ATOM 4296 C C . VAL B 1 272 ? -17.828 26.469 7.004 1 98.88 272 VAL B C 1
ATOM 4298 O O . VAL B 1 272 ? -17.297 27.578 6.914 1 98.88 272 VAL B O 1
ATOM 4301 N N . PRO B 1 273 ? -19.109 26.266 6.836 1 98.81 273 PRO B N 1
ATOM 4302 C CA . PRO B 1 273 ? -19.969 27.438 6.66 1 98.81 273 PRO B CA 1
ATOM 4303 C C . PRO B 1 273 ? -19.875 28.422 7.828 1 98.81 273 PRO B C 1
ATOM 4305 O O . PRO B 1 273 ? -19.641 28.016 8.969 1 98.81 273 PRO B O 1
ATOM 4308 N N . GLU B 1 274 ? -20.109 29.688 7.496 1 98.56 274 GLU B N 1
ATOM 4309 C CA . GLU B 1 274 ? -19.984 30.75 8.484 1 98.56 274 GLU B CA 1
ATOM 4310 C C . GLU B 1 274 ? -20.828 30.453 9.727 1 98.56 274 GLU B C 1
ATOM 4312 O O . GLU B 1 274 ? -20.375 30.656 10.852 1 98.56 274 GLU B O 1
ATOM 4317 N N . ASP B 1 275 ? -22.016 29.969 9.562 1 98.5 275 ASP B N 1
ATOM 4318 C CA . ASP B 1 275 ? -22.953 29.781 10.664 1 98.5 275 ASP B CA 1
ATOM 4319 C C . ASP B 1 275 ? -22.562 28.547 11.5 1 98.5 275 ASP B C 1
ATOM 4321 O O . ASP B 1 275 ? -23.125 28.328 12.578 1 98.5 275 ASP B O 1
ATOM 4325 N N . ALA B 1 276 ? -21.578 27.734 11.039 1 98.56 276 ALA B N 1
ATOM 4326 C CA . ALA B 1 276 ? -21.156 26.531 11.758 1 98.56 276 ALA B CA 1
ATOM 4327 C C . ALA B 1 276 ? -19.891 26.797 12.555 1 98.56 276 ALA B C 1
ATOM 4329 O O . ALA B 1 276 ? -19.469 25.953 13.359 1 98.56 276 ALA B O 1
ATOM 4330 N N . VAL B 1 277 ? -19.25 27.922 12.398 1 98.69 277 VAL B N 1
ATOM 4331 C CA . VAL B 1 277 ? -17.922 28.203 12.938 1 98.69 277 VAL B CA 1
ATOM 4332 C C . VAL B 1 277 ? -17.938 28.062 14.453 1 98.69 277 VAL B C 1
ATOM 4334 O O . VAL B 1 277 ? -17.141 27.312 15.023 1 98.69 277 VAL B O 1
ATOM 4337 N N . SER B 1 278 ? -18.828 28.734 15.094 1 98.56 278 SER B N 1
ATOM 4338 C CA . SER B 1 278 ? -18.891 28.719 16.562 1 98.56 278 SER B CA 1
ATOM 4339 C C . SER B 1 278 ? -19.109 27.312 17.094 1 98.56 278 SER B C 1
ATOM 4341 O O . SER B 1 278 ? -18.453 26.891 18.047 1 98.56 278 SER B O 1
ATOM 4343 N N . GLY B 1 279 ? -20.078 26.594 16.469 1 98.5 279 GLY B N 1
ATOM 4344 C CA . GLY B 1 279 ? -20.359 25.219 16.859 1 98.5 279 GLY B CA 1
ATOM 4345 C C . GLY B 1 279 ? -19.156 24.312 16.734 1 98.5 279 GLY B C 1
ATOM 4346 O O . GLY B 1 279 ? -18.906 23.469 17.594 1 98.5 279 GLY B O 1
ATOM 4347 N N . VAL B 1 280 ? -18.422 24.438 15.703 1 98.62 280 VAL B N 1
ATOM 4348 C CA . VAL B 1 280 ? -17.25 23.625 15.438 1 98.62 280 VAL B CA 1
ATOM 4349 C C . VAL B 1 280 ? -16.156 23.922 16.469 1 98.62 280 VAL B C 1
ATOM 4351 O O . VAL B 1 280 ? -15.555 23.016 17.031 1 98.62 280 VAL B O 1
ATOM 4354 N N . LEU B 1 281 ? -15.883 25.219 16.688 1 98.69 281 LEU B N 1
ATOM 4355 C CA . LEU B 1 281 ? -14.875 25.609 17.672 1 98.69 281 LEU B CA 1
ATOM 4356 C C . LEU B 1 281 ? -15.242 25.094 19.062 1 98.69 281 LEU B C 1
ATOM 4358 O O . LEU B 1 281 ? -14.375 24.641 19.812 1 98.69 281 LEU B O 1
ATOM 4362 N N . ASP B 1 282 ? -16.5 25.141 19.391 1 98.5 282 ASP B N 1
ATOM 4363 C CA . ASP B 1 282 ? -16.984 24.625 20.672 1 98.5 282 ASP B CA 1
ATOM 4364 C C . ASP B 1 282 ? -16.781 23.109 20.766 1 98.5 282 ASP B C 1
ATOM 4366 O O . ASP B 1 282 ? -16.359 22.609 21.812 1 98.5 282 ASP B O 1
ATOM 4370 N N . SER B 1 283 ? -17.125 22.406 19.719 1 98.31 283 SER B N 1
ATOM 4371 C CA . SER B 1 283 ? -16.969 20.953 19.688 1 98.31 283 SER B CA 1
ATOM 4372 C C . SER B 1 283 ? -15.5 20.547 19.875 1 98.31 283 SER B C 1
ATOM 4374 O O . SER B 1 283 ? -15.195 19.609 20.594 1 98.31 283 SER B O 1
ATOM 4376 N N . LEU B 1 284 ? -14.625 21.234 19.203 1 98.69 284 LEU B N 1
ATOM 4377 C CA . LEU B 1 284 ? -13.195 20.953 19.312 1 98.69 284 LEU B CA 1
ATOM 4378 C C . LEU B 1 284 ? -12.695 21.281 20.719 1 98.69 284 LEU B C 1
ATOM 4380 O O . LEU B 1 284 ? -11.922 20.5 21.297 1 98.69 284 LEU B O 1
ATOM 4384 N N . ALA B 1 285 ? -13.141 22.391 21.234 1 98.31 285 ALA B N 1
ATOM 4385 C CA . ALA B 1 285 ? -12.766 22.75 22.594 1 98.31 285 ALA B CA 1
ATOM 4386 C C . ALA B 1 285 ? -13.242 21.703 23.594 1 98.31 285 ALA B C 1
ATOM 4388 O O . ALA B 1 285 ? -12.523 21.375 24.547 1 98.31 285 ALA B O 1
ATOM 4389 N N . ALA B 1 286 ? -14.422 21.234 23.406 1 97.81 286 ALA B N 1
ATOM 4390 C CA . ALA B 1 286 ? -14.992 20.203 24.281 1 97.81 286 ALA B CA 1
ATOM 4391 C C . ALA B 1 286 ? -14.156 18.922 24.25 1 97.81 286 ALA B C 1
ATOM 4393 O O . ALA B 1 286 ? -14.102 18.188 25.219 1 97.81 286 ALA B O 1
ATOM 4394 N N . ALA B 1 287 ? -13.484 18.688 23.141 1 97 287 ALA B N 1
ATOM 4395 C CA . ALA B 1 287 ? -12.602 17.531 22.984 1 97 287 ALA B CA 1
ATOM 4396 C C . ALA B 1 287 ? -11.172 17.875 23.406 1 97 287 ALA B C 1
ATOM 4398 O O . ALA B 1 287 ? -10.25 17.094 23.172 1 97 287 ALA B O 1
ATOM 4399 N N . ASP B 1 288 ? -10.977 19.062 23.984 1 97.5 288 ASP B N 1
ATOM 4400 C CA . ASP B 1 288 ? -9.688 19.547 24.453 1 97.5 288 ASP B CA 1
ATOM 4401 C C . ASP B 1 288 ? -8.703 19.719 23.297 1 97.5 288 ASP B C 1
ATOM 4403 O O . ASP B 1 288 ? -7.527 19.375 23.406 1 97.5 288 ASP B O 1
ATOM 4407 N N . ILE B 1 289 ? -9.195 20.094 22.172 1 98.12 289 ILE B N 1
ATOM 4408 C CA . ILE B 1 289 ? -8.383 20.359 20.984 1 98.12 289 ILE B CA 1
ATOM 4409 C C . ILE B 1 289 ? -8.375 21.859 20.688 1 98.12 289 ILE B C 1
ATOM 4411 O O . ILE B 1 289 ? -9.422 22.453 20.453 1 98.12 289 ILE B O 1
ATOM 4415 N N . GLU B 1 290 ? -7.195 22.406 20.719 1 97.75 290 GLU B N 1
ATOM 4416 C CA . GLU B 1 290 ? -7.047 23.812 20.328 1 97.75 290 GLU B CA 1
ATOM 4417 C C . GLU B 1 290 ? -7.355 24 18.844 1 97.75 290 GLU B C 1
ATOM 4419 O O . GLU B 1 290 ? -6.988 23.172 18.016 1 97.75 290 GLU B O 1
ATOM 4424 N N . ALA B 1 291 ? -8.07 25.078 18.5 1 98.69 291 ALA B N 1
ATOM 4425 C CA . ALA B 1 291 ? -8.398 25.375 17.109 1 98.69 291 ALA B CA 1
ATOM 4426 C C . ALA B 1 291 ? -8.602 26.875 16.906 1 98.69 291 ALA B C 1
ATOM 4428 O O . ALA B 1 291 ? -8.844 27.609 17.875 1 98.69 291 ALA B O 1
ATOM 4429 N N . ALA B 1 292 ? -8.422 27.328 15.727 1 98.75 292 ALA B N 1
ATOM 4430 C CA . ALA B 1 292 ? -8.562 28.734 15.398 1 98.75 292 ALA B CA 1
ATOM 4431 C C . ALA B 1 292 ? -9.219 28.922 14.031 1 98.75 292 ALA B C 1
ATOM 4433 O O . ALA B 1 292 ? -9.023 28.109 13.125 1 98.75 292 ALA B O 1
ATOM 4434 N N . ASP B 1 293 ? -10.055 29.906 13.93 1 98.88 293 ASP B N 1
ATOM 4435 C CA . ASP B 1 293 ? -10.477 30.422 12.633 1 98.88 293 ASP B CA 1
ATOM 4436 C C . ASP B 1 293 ? -9.383 31.281 12 1 98.88 293 ASP B C 1
ATOM 4438 O O . ASP B 1 293 ? -9.086 32.375 12.477 1 98.88 293 ASP B O 1
ATOM 4442 N N . ILE B 1 294 ? -8.828 30.781 10.867 1 98.94 294 ILE B N 1
ATOM 4443 C CA . ILE B 1 294 ? -7.602 31.438 10.422 1 98.94 294 ILE B CA 1
ATOM 4444 C C . ILE B 1 294 ? -7.859 32.188 9.125 1 98.94 294 ILE B C 1
ATOM 4446 O O . ILE B 1 294 ? -6.957 32.844 8.586 1 98.94 294 ILE B O 1
ATOM 4450 N N . GLY B 1 295 ? -9.039 32.125 8.602 1 98.88 295 GLY B N 1
ATOM 4451 C CA . GLY B 1 295 ? -9.281 32.812 7.344 1 98.88 295 GLY B CA 1
ATOM 4452 C C . GLY B 1 295 ? -10.602 32.438 6.703 1 98.88 295 GLY B C 1
ATOM 4453 O O . GLY B 1 295 ? -11.484 31.891 7.363 1 98.88 295 GLY B O 1
ATOM 4454 N N . THR B 1 296 ? -10.727 32.875 5.379 1 98.88 296 THR B N 1
ATOM 4455 C CA . THR B 1 296 ? -11.992 32.688 4.676 1 98.88 296 THR B CA 1
ATOM 4456 C C . THR B 1 296 ? -11.75 32.188 3.25 1 98.88 296 THR B C 1
ATOM 4458 O O . THR B 1 296 ? -10.625 32.281 2.744 1 98.88 296 THR B O 1
ATOM 4461 N N . VAL B 1 297 ? -12.789 31.625 2.705 1 98.88 297 VAL B N 1
ATOM 4462 C CA . VAL B 1 297 ? -12.789 31.156 1.325 1 98.88 297 VAL B CA 1
ATOM 4463 C C . VAL B 1 297 ? -13.453 32.188 0.424 1 98.88 297 VAL B C 1
ATOM 4465 O O . VAL B 1 297 ? -14.531 32.719 0.745 1 98.88 297 VAL B O 1
ATOM 4468 N N . ALA B 1 298 ? -12.82 32.531 -0.661 1 98.75 298 ALA B N 1
ATOM 4469 C CA . ALA B 1 298 ? -13.359 33.469 -1.65 1 98.75 298 ALA B CA 1
ATOM 4470 C C . ALA B 1 298 ? -13.469 32.781 -3.021 1 98.75 298 ALA B C 1
ATOM 4472 O O . ALA B 1 298 ? -12.992 31.672 -3.217 1 98.75 298 ALA B O 1
ATOM 4473 N N . ASP B 1 299 ? -14.18 33.469 -3.926 1 98.62 299 ASP B N 1
ATOM 4474 C CA . ASP B 1 299 ? -14.203 33.031 -5.312 1 98.62 299 ASP B CA 1
ATOM 4475 C C . ASP B 1 299 ? -12.789 32.906 -5.875 1 98.62 299 ASP B C 1
ATOM 4477 O O . ASP B 1 299 ? -11.906 33.688 -5.512 1 98.62 299 ASP B O 1
ATOM 4481 N N . ARG B 1 300 ? -12.641 32 -6.785 1 98.25 300 ARG B N 1
ATOM 4482 C CA . ARG B 1 300 ? -11.32 31.781 -7.371 1 98.25 300 ARG B CA 1
ATOM 4483 C C . ARG B 1 300 ? -10.828 33.031 -8.094 1 98.25 300 ARG B C 1
ATOM 4485 O O . ARG B 1 300 ? -11.523 33.562 -8.961 1 98.25 300 ARG B O 1
ATOM 4492 N N . GLY B 1 301 ? -9.695 33.5 -7.73 1 97.38 301 GLY B N 1
ATOM 4493 C CA . GLY B 1 301 ? -8.984 34.562 -8.422 1 97.38 301 GLY B CA 1
ATOM 4494 C C . GLY B 1 301 ? -7.617 34.125 -8.922 1 97.38 301 GLY B C 1
ATOM 4495 O O . GLY B 1 301 ? -7.359 32.938 -9.109 1 97.38 301 GLY B O 1
ATOM 4496 N N . ASP B 1 302 ? -6.742 35.094 -9.203 1 96.88 302 ASP B N 1
ATOM 4497 C CA . ASP B 1 302 ? -5.41 34.844 -9.742 1 96.88 302 ASP B CA 1
ATOM 4498 C C . ASP B 1 302 ? -4.496 34.219 -8.68 1 96.88 302 ASP B C 1
ATOM 4500 O O . ASP B 1 302 ? -3.549 33.5 -9.008 1 96.88 302 ASP B O 1
ATOM 4504 N N . VAL B 1 303 ? -4.836 34.562 -7.441 1 98.12 303 VAL B N 1
ATOM 4505 C CA . VAL B 1 303 ? -4.039 34.094 -6.316 1 98.12 303 VAL B CA 1
ATOM 4506 C C . VAL B 1 303 ? -4.836 33.062 -5.531 1 98.12 303 VAL B C 1
ATOM 4508 O O . VAL B 1 303 ? -5.754 33.406 -4.781 1 98.12 303 VAL B O 1
ATOM 4511 N N . PRO B 1 304 ? -4.441 31.812 -5.605 1 98.31 304 PRO B N 1
ATOM 4512 C CA . PRO B 1 304 ? -5.188 30.766 -4.918 1 98.31 304 PRO B CA 1
ATOM 4513 C C . PRO B 1 304 ? -5.082 30.859 -3.396 1 98.31 304 PRO B C 1
ATOM 4515 O O . PRO B 1 304 ? -6.031 30.516 -2.688 1 98.31 304 PRO B O 1
ATOM 4518 N N . LEU B 1 305 ? -3.98 31.281 -2.938 1 98.88 305 LEU B N 1
ATOM 4519 C CA . LEU B 1 305 ? -3.762 31.375 -1.498 1 98.88 305 LEU B CA 1
ATOM 4520 C C . LEU B 1 305 ? -3.049 32.656 -1.133 1 98.88 305 LEU B C 1
ATOM 4522 O O . LEU B 1 305 ? -1.943 32.938 -1.613 1 98.88 305 LEU B O 1
ATOM 4526 N N . SER B 1 306 ? -3.65 33.438 -0.34 1 98.75 306 SER B N 1
ATOM 4527 C CA . SER B 1 306 ? -3.059 34.656 0.187 1 98.75 306 SER B CA 1
ATOM 4528 C C . SER B 1 306 ? -2.814 34.562 1.688 1 98.75 306 SER B C 1
ATOM 4530 O O . SER B 1 306 ? -3.736 34.281 2.453 1 98.75 306 SER B O 1
ATOM 4532 N N . LEU B 1 307 ? -1.613 34.656 2.09 1 98.5 307 LEU B N 1
ATOM 4533 C CA . LEU B 1 307 ? -1.239 34.844 3.488 1 98.5 307 LEU B CA 1
ATOM 4534 C C . LEU B 1 307 ? -0.982 36.312 3.793 1 98.5 307 LEU B C 1
ATOM 4536 O O . LEU B 1 307 ? 0.136 36.781 3.615 1 98.5 307 LEU B O 1
ATOM 4540 N N . ASP B 1 308 ? -1.974 36.938 4.395 1 97.69 308 ASP B N 1
ATOM 4541 C CA . ASP B 1 308 ? -1.915 38.406 4.469 1 97.69 308 ASP B CA 1
ATOM 4542 C C . ASP B 1 308 ? -1.604 39 3.104 1 97.69 308 ASP B C 1
ATOM 4544 O O . ASP B 1 308 ? -2.371 38.844 2.154 1 97.69 308 ASP B O 1
ATOM 4548 N N . ASP B 1 309 ? -0.343 39.562 2.926 1 94.88 309 ASP B N 1
ATOM 4549 C CA . ASP B 1 309 ? -0.002 40.219 1.663 1 94.88 309 ASP B CA 1
ATOM 4550 C C . ASP B 1 309 ? 0.871 39.281 0.799 1 94.88 309 ASP B C 1
ATOM 4552 O O . ASP B 1 309 ? 1.235 39.656 -0.321 1 94.88 309 ASP B O 1
ATOM 4556 N N . ARG B 1 310 ? 1.177 38.125 1.312 1 97.12 310 ARG B N 1
ATOM 4557 C CA . ARG B 1 310 ? 1.997 37.188 0.565 1 97.12 310 ARG B CA 1
ATOM 4558 C C . ARG B 1 310 ? 1.137 36.312 -0.342 1 97.12 310 ARG B C 1
ATOM 4560 O O . ARG B 1 310 ? 0.249 35.594 0.133 1 97.12 310 ARG B O 1
ATOM 4567 N N . ALA B 1 311 ? 1.395 36.375 -1.693 1 98.12 311 ALA B N 1
ATOM 4568 C CA . ALA B 1 311 ? 0.651 35.594 -2.682 1 98.12 311 ALA B CA 1
ATOM 4569 C C . ALA B 1 311 ? 1.352 34.281 -2.977 1 98.12 311 ALA B C 1
ATOM 4571 O O . ALA B 1 311 ? 2.545 34.25 -3.291 1 98.12 311 ALA B O 1
ATOM 4572 N N . ILE B 1 312 ? 0.657 33.188 -2.758 1 98.31 312 ILE B N 1
ATOM 4573 C CA . ILE B 1 312 ? 1.149 31.875 -3.139 1 98.31 312 ILE B CA 1
ATOM 4574 C C . ILE B 1 312 ? 0.438 31.406 -4.406 1 98.31 312 ILE B C 1
ATOM 4576 O O . ILE B 1 312 ? -0.772 31.172 -4.395 1 98.31 312 ILE B O 1
ATOM 4580 N N . THR B 1 313 ? 1.195 31.219 -5.527 1 97.56 313 THR B N 1
ATOM 4581 C CA . THR B 1 313 ? 0.571 30.922 -6.809 1 97.56 313 THR B CA 1
ATOM 4582 C C . THR B 1 313 ? 1.048 29.562 -7.344 1 97.56 313 THR B C 1
ATOM 4584 O O . THR B 1 313 ? 0.597 29.109 -8.398 1 97.56 313 THR B O 1
ATOM 4587 N N . GLU B 1 314 ? 1.969 28.969 -6.625 1 95.81 314 GLU B N 1
ATOM 4588 C CA . GLU B 1 314 ? 2.502 27.656 -6.965 1 95.81 314 GLU B CA 1
ATOM 4589 C C . GLU B 1 314 ? 2.74 26.812 -5.715 1 95.81 314 GLU B C 1
ATOM 4591 O O . GLU B 1 314 ? 2.859 27.344 -4.613 1 95.81 314 GLU B O 1
ATOM 4596 N N . PRO B 1 315 ? 2.779 25.5 -5.895 1 94.31 315 PRO B N 1
ATOM 4597 C CA . PRO B 1 315 ? 3.098 24.656 -4.738 1 94.31 315 PRO B CA 1
ATOM 4598 C C . PRO B 1 315 ? 4.465 24.984 -4.137 1 94.31 315 PRO B C 1
ATOM 4600 O O . PRO B 1 315 ? 5.355 25.469 -4.836 1 94.31 315 PRO B O 1
ATOM 4603 N N . VAL B 1 316 ? 4.598 24.688 -2.857 1 93.44 316 VAL B N 1
ATOM 4604 C CA . VAL B 1 316 ? 5.867 25 -2.211 1 93.44 316 VAL B CA 1
ATOM 4605 C C . VAL B 1 316 ? 6.559 23.703 -1.791 1 93.44 316 VAL B C 1
ATOM 4607 O O . VAL B 1 316 ? 5.902 22.688 -1.559 1 93.44 316 VAL B O 1
ATOM 4610 N N . ARG B 1 317 ? 7.844 23.812 -1.716 1 91.19 317 ARG B N 1
ATOM 4611 C CA . ARG B 1 317 ? 8.68 22.703 -1.247 1 91.19 317 ARG B CA 1
ATOM 4612 C C . ARG B 1 317 ? 8.875 22.781 0.264 1 91.19 317 ARG B C 1
ATOM 4614 O O . ARG B 1 317 ? 9.039 23.859 0.828 1 91.19 317 ARG B O 1
ATOM 4621 N N . ASP B 1 318 ? 8.906 21.641 0.86 1 94.5 318 ASP B N 1
ATOM 4622 C CA . ASP B 1 318 ? 9.117 21.594 2.303 1 94.5 318 ASP B CA 1
ATOM 4623 C C . ASP B 1 318 ? 10.508 22.125 2.662 1 94.5 318 ASP B C 1
ATOM 4625 O O . ASP B 1 318 ? 11.508 21.703 2.07 1 94.5 318 ASP B O 1
ATOM 4629 N N . ASP B 1 319 ? 10.617 22.922 3.662 1 95.19 319 ASP B N 1
ATOM 4630 C CA . ASP B 1 319 ? 11.867 23.578 4.02 1 95.19 319 ASP B CA 1
ATOM 4631 C C . ASP B 1 319 ? 12.852 22.578 4.633 1 95.19 319 ASP B C 1
ATOM 4633 O O . ASP B 1 319 ? 14.062 22.844 4.656 1 95.19 319 ASP B O 1
ATOM 4637 N N . LEU B 1 320 ? 12.328 21.484 5.141 1 93.19 320 LEU B N 1
ATOM 4638 C CA . LEU B 1 320 ? 13.211 20.547 5.828 1 93.19 320 LEU B CA 1
ATOM 4639 C C . LEU B 1 320 ? 13.984 19.688 4.828 1 93.19 320 LEU B C 1
ATOM 4641 O O . LEU B 1 320 ? 14.953 19.031 5.199 1 93.19 320 LEU B O 1
ATOM 4645 N N . TYR B 1 321 ? 13.578 19.656 3.557 1 88.81 321 TYR B N 1
ATOM 4646 C CA . TYR B 1 321 ? 14.266 18.828 2.568 1 88.81 321 TYR B CA 1
ATOM 4647 C C . TYR B 1 321 ? 15.75 19.188 2.502 1 88.81 321 TYR B C 1
ATOM 4649 O O . TYR B 1 321 ? 16.594 18.312 2.262 1 88.81 321 TYR B O 1
ATOM 4657 N N . ALA B 1 322 ? 16.016 20.406 2.766 1 87.25 322 ALA B N 1
ATOM 4658 C CA . ALA B 1 322 ? 17.391 20.891 2.684 1 87.25 322 ALA B CA 1
ATOM 4659 C C . ALA B 1 322 ? 18.281 20.188 3.705 1 87.25 322 ALA B C 1
ATOM 4661 O O . ALA B 1 322 ? 19.5 20.078 3.51 1 87.25 322 ALA B O 1
ATOM 4662 N N . LEU B 1 323 ? 17.719 19.719 4.758 1 86.94 323 LEU B N 1
ATOM 4663 C CA . LEU B 1 323 ? 18.484 19.078 5.824 1 86.94 323 LEU B CA 1
ATOM 4664 C C . LEU B 1 323 ? 18.953 17.688 5.402 1 86.94 323 LEU B C 1
ATOM 4666 O O . LEU B 1 323 ? 19.844 17.109 6.027 1 86.94 323 LEU B O 1
ATOM 4670 N N . TRP B 1 324 ? 18.328 17.062 4.398 1 79.75 324 TRP B N 1
ATOM 4671 C CA . TRP B 1 324 ? 18.688 15.727 3.916 1 79.75 324 TRP B CA 1
ATOM 4672 C C . TRP B 1 324 ? 19.547 15.828 2.66 1 79.75 324 TRP B C 1
ATOM 4674 O O . TRP B 1 324 ? 20.047 14.82 2.154 1 79.75 324 TRP B O 1
ATOM 4684 N N . GLU B 1 325 ? 19.547 16.938 2.062 1 74.62 325 GLU B N 1
ATOM 4685 C CA . GLU B 1 325 ? 20.375 17.156 0.881 1 74.62 325 GLU B CA 1
ATOM 4686 C C . GLU B 1 325 ? 21.812 17.469 1.27 1 74.62 325 GLU B C 1
ATOM 4688 O O . GLU B 1 325 ? 22.062 18.078 2.309 1 74.62 325 GLU B O 1
#

Sequence (650 aa):
MIGKVSPEDLAAHVFGKTGAPDDSVIQGPAYGEDAAAIAVPEGTLVVNSDPISLAVGHVGTLGINVACNDVAASGAEPAWLTVMIFLPASADDGRVLEEVTTQLHETAIDRDVTIVGGHSEYNPALERPLLSLTCMGMADRFVPTGGATPGDHVILTKGAGIEGTAILATDFADDLRAAGVEDTVIERASTFYDDLGVTTESRAVRDVATAMHDPTEGGLIDGLFELASASDVSLQIDTDAIPIRPETVAVTDAVDADPLQIFGSGALAATVPEDAVSGVLDSLAAADIEAADIGTVADRGDVPLSLDDRAITEPVRDDLYALWEMIGKVSPEDLAAHVFGKTGAPDDSVIQGPAYGEDAAAIAVPEGTLVVNSDPISLAVGHVGTLGINVACNDVAASGAEPAWLTVMIFLPASADDGRVLEEVTTQLHETAIDRDVTIVGGHSEYNPALERPLLSLTCMGMADRFVPTGGATPGDHVILTKGAGIEGTAILATDFADDLRAAGVEDTVIERASTFYDDLGVTTESRAVRDVATAMHDPTEGGLIDGLFELASASDVSLQIDTDAIPIRPETVAVTDAVDADPLQIFGSGALAATVPEDAVSGVLDSLAAADIEAADIGTVADRGDVPLSLDDRAITEPVRDDLYALWE

pLDDT: mean 96.08, std 5.17, range [63.75, 98.94]

Organism: NCBI:txid1604004

Foldseek 3Di:
DDDDDDPVCCVVPPPVPDPDDDPQWPDDDDFLWAWTWGHDPPFIKIKGKDKQAPAQPLRLLCRVAVQQQSCLLFQFQWAEKEKEKEAAPVCPPCPLVVRNVVSNVVNCVVSNYYYDYYYYDYDNVDPGMMMMMMIMGGHNDTATLQQADFQWFKKKWPFKQLVVLLRCLPVVVVLLVVLPHDVVLSVVSVCSSVLQHCNLLSVLPVVFFRGKWFAFFQMQVQSQLSSLVSNQWAWEFAPVQTDDDPSLVSSCVSVVFDRRGATGGNMMITIGHPVCVVVSCVSCVVVVIDMTRTTGIGHHDQARYDHPPDGDNDHDGRPCVVVVD/DDDDDDPVCCVVPPPVPDPDDDPQWPDDDDFLWAWTWGHDPPFIKIKGKDKQAQAQPLRLLCRVAVQQQSCLLFQFQWAEKEKEKEAAPVPPPCPLVVRNVVSNVVNCVVSNYYYDYYYYDYDNVDPGMMMMMMIMGGHNDTATLQQADFQWFKKKWPFKQLVVLLRCLPVVVVLLVVLPHDVVLSVVSVCSSVLQHCNLLSVLPVVFFRGKWFAFFQMQVQSLLSSLVSNQWAWEFAPVQTDDDPSLVSSCVSVVFDRRGATGGNMMITIGHPVCVVSSCVSCVVVVIDMTRTTGIGHHDQARYDHPPDGDNDHDGRPCVVVVD

Nearest PDB structures (foldseek):
  2yye-assembly1_B  TM=8.157E-01  e=3.365E-22  Aquifex aeolicus VF5
  3vyu-assembly1_C  TM=8.366E-01  e=3.664E-21  Thermococcus kodakarensis KOD1
  2yye-assembly1_A  TM=8.023E-01  e=2.387E-21  Aquifex aeolicus VF5
  2zod-assembly1_A  TM=8.098E-01  e=3.842E-19  Aquifex aeolicus
  2zod-assembly1_B  TM=8.048E-01  e=4.084E-19  Aquifex aeolicus